Protein AF-A0A3R6X2P7-F1 (afdb_monomer_lite)

Sequence (578 aa):
MEPLDIEVVDEAEYLRSLVATAASDAAVLRDQIHRRTQLLDKLRMAYMRDVVVVKDQLWKHGIRTDAELAALPSADFKPLLPLFSPAESFLRVRPCTDEAWTKAEIAAQVATQQLATVKAAKDKSDGALAAMTDDAATLRRMLVKEQKVTAFLQDEQKRLKGKLDAMAAARSTHHASMEATVVAQLETAATTADRTAATADHTAATAKAELKQCQDAHVAAMAMAADAMDSQKREWQRKVDRCNERQAKAADMIQTLQRDIERFEAAAAAMETRVELKHLQDLNAMSGNWQREVEAHALTKQRSMDAMADLERRLKDALAAIEPTRAQLADTRQQLLQRTRELDAATAQYTTLDELFRTKTRVWQTTYDEMDGHWRGTLVRGGLDGEFAYRDLERSVHELHDQRREVRELTRALEDKLRSATDALKQRTFDHAMANRNVVRAECAISRLELQVQTLTSALERQWEVSGGMLMAAEEAATRHVEAGHVWQATYLDARDEWTAAAREMEAKAGLLMDDVECARRQRQAAEAKTTKCLARLKEIQSCLEDKTFECMTWQQDMAALSADVSVIHIDEKEERT

Structure (mmCIF, N/CA/C/O backbone):
data_AF-A0A3R6X2P7-F1
#
_entry.id   AF-A0A3R6X2P7-F1
#
loop_
_atom_site.group_PDB
_atom_site.id
_atom_site.type_symbol
_atom_site.label_atom_id
_atom_site.label_alt_id
_atom_site.label_comp_id
_atom_site.label_asym_id
_atom_site.label_entity_id
_atom_site.label_seq_id
_atom_site.pdbx_PDB_ins_code
_atom_site.Cartn_x
_atom_site.Cartn_y
_atom_site.Cartn_z
_atom_site.occupancy
_atom_site.B_iso_or_equiv
_atom_site.auth_seq_id
_atom_site.auth_comp_id
_atom_site.auth_asym_id
_atom_site.auth_atom_id
_atom_site.pdbx_PDB_model_num
ATOM 1 N N . MET A 1 1 ? -38.864 -80.735 119.121 1.00 38.25 1 MET A N 1
ATOM 2 C CA . MET A 1 1 ? -37.580 -80.074 118.820 1.00 38.25 1 MET A CA 1
ATOM 3 C C . MET A 1 1 ? -37.634 -78.679 119.407 1.00 38.25 1 MET A C 1
ATOM 5 O O . MET A 1 1 ? -38.728 -78.163 119.597 1.00 38.25 1 MET A O 1
ATOM 9 N N . GLU A 1 2 ? -36.461 -78.152 119.722 1.00 44.97 2 GLU A N 1
ATOM 10 C CA . GLU A 1 2 ? -36.159 -76.772 120.129 1.00 44.97 2 GLU A CA 1
ATOM 11 C C . GLU A 1 2 ? -36.494 -75.743 119.011 1.00 44.97 2 GLU A C 1
ATOM 13 O O . GLU A 1 2 ? -36.815 -76.193 117.904 1.00 44.97 2 GLU A O 1
ATOM 18 N N . PRO A 1 3 ? -36.486 -74.407 119.260 1.00 47.38 3 PRO A N 1
ATOM 19 C CA . PRO A 1 3 ? -35.560 -73.706 120.161 1.00 47.38 3 PRO A CA 1
ATOM 20 C C . PRO A 1 3 ? -36.151 -72.786 121.244 1.00 47.38 3 PRO A C 1
ATOM 22 O O . PRO A 1 3 ? -37.326 -72.421 121.240 1.00 47.38 3 PRO A O 1
ATOM 25 N N . LEU A 1 4 ? -35.257 -72.423 122.168 1.00 45.19 4 LEU A N 1
ATOM 26 C CA . LEU A 1 4 ? -35.336 -71.257 123.046 1.00 45.19 4 LEU A CA 1
ATOM 27 C C . LEU A 1 4 ? -34.990 -69.982 122.253 1.00 45.19 4 LEU A C 1
ATOM 29 O O . LEU A 1 4 ? -34.308 -70.065 121.239 1.00 45.19 4 LEU A O 1
ATOM 33 N N . ASP A 1 5 ? -35.393 -68.827 122.778 1.00 37.62 5 ASP A N 1
ATOM 34 C CA . ASP A 1 5 ? -34.503 -67.704 123.133 1.00 37.62 5 ASP A CA 1
ATOM 35 C C . ASP A 1 5 ? -35.325 -66.821 124.099 1.00 37.62 5 ASP A C 1
ATOM 37 O O . ASP A 1 5 ? -36.453 -66.445 123.786 1.00 37.62 5 ASP A O 1
ATOM 41 N N . ILE A 1 6 ? -35.011 -66.764 125.399 1.00 42.16 6 ILE A N 1
ATOM 42 C CA . ILE A 1 6 ? -33.911 -66.029 126.059 1.00 42.16 6 ILE A CA 1
ATOM 43 C C . ILE A 1 6 ? -34.135 -64.505 126.020 1.00 42.16 6 ILE A C 1
ATOM 45 O O . ILE A 1 6 ? -34.492 -63.914 125.007 1.00 42.16 6 ILE A O 1
ATOM 49 N N . GLU A 1 7 ? -33.995 -63.887 127.192 1.00 53.31 7 GLU A N 1
ATOM 50 C CA . GLU A 1 7 ? -34.435 -62.526 127.496 1.00 53.31 7 GLU A CA 1
ATOM 51 C C . GLU A 1 7 ? -33.486 -61.443 126.956 1.00 53.31 7 GLU A C 1
ATOM 53 O O . GLU A 1 7 ? -32.273 -61.524 127.137 1.00 53.31 7 GLU A O 1
ATOM 58 N N . VAL A 1 8 ? -34.054 -60.355 126.421 1.00 44.25 8 VAL A N 1
ATOM 59 C CA . VAL A 1 8 ? -33.388 -59.041 126.329 1.00 44.25 8 VAL A CA 1
ATOM 60 C C . VAL A 1 8 ? -34.350 -57.974 126.857 1.00 44.25 8 VAL A C 1
ATOM 62 O O . VAL A 1 8 ? -35.045 -57.292 126.104 1.00 44.25 8 VAL A O 1
ATOM 65 N N . VAL A 1 9 ? -34.442 -57.876 128.186 1.00 52.97 9 VAL A N 1
ATOM 66 C CA . VAL A 1 9 ? -35.347 -56.935 128.872 1.00 52.97 9 VAL A CA 1
ATOM 67 C C . VAL A 1 9 ? -34.850 -55.482 128.767 1.00 52.97 9 VAL A C 1
ATOM 69 O O . VAL A 1 9 ? -35.666 -54.579 128.592 1.00 52.97 9 VAL A O 1
ATOM 72 N N . ASP A 1 10 ? -33.532 -55.249 128.774 1.00 59.47 10 ASP A N 1
ATOM 73 C CA . ASP A 1 10 ? -32.953 -53.896 128.882 1.00 59.47 10 ASP A CA 1
ATOM 74 C C . ASP A 1 10 ? -33.000 -53.035 127.599 1.00 59.47 10 ASP A C 1
ATOM 76 O O . ASP A 1 10 ? -33.142 -51.814 127.688 1.00 59.47 10 ASP A O 1
ATOM 80 N N . GLU A 1 11 ? -32.923 -53.605 126.388 1.00 51.00 11 GLU A N 1
ATOM 81 C CA . GLU A 1 11 ? -32.920 -52.780 125.160 1.00 51.00 11 GLU A CA 1
ATOM 82 C C . GLU A 1 11 ? -34.322 -52.305 124.752 1.00 51.00 11 GLU A C 1
ATOM 84 O O . GLU A 1 11 ? -34.511 -51.159 124.335 1.00 51.00 11 GLU A O 1
ATOM 89 N N . ALA A 1 12 ? -35.334 -53.170 124.865 1.00 55.59 12 ALA A N 1
ATOM 90 C CA . ALA A 1 12 ? -36.656 -52.898 124.304 1.00 55.59 12 ALA A CA 1
ATOM 91 C C . ALA A 1 12 ? -37.472 -51.873 125.114 1.00 55.59 12 ALA A C 1
ATOM 93 O O . ALA A 1 12 ? -38.404 -51.278 124.566 1.00 55.59 12 ALA A O 1
ATOM 94 N N . GLU A 1 13 ? -37.165 -51.658 126.397 1.00 57.81 13 GLU A N 1
ATOM 95 C CA . GLU A 1 13 ? -37.753 -50.573 127.199 1.00 57.81 13 GLU A CA 1
ATOM 96 C C . GLU A 1 13 ? -36.988 -49.254 127.046 1.00 57.81 13 GLU A C 1
ATOM 98 O O . GLU A 1 13 ? -37.624 -48.212 126.872 1.00 57.81 13 GLU A O 1
ATOM 103 N N . TYR A 1 14 ? -35.652 -49.292 126.960 1.00 55.22 14 TYR A N 1
ATOM 104 C CA . TYR A 1 14 ? -34.844 -48.125 126.593 1.00 55.22 14 TYR A CA 1
ATOM 105 C C . TYR A 1 14 ? -35.278 -47.548 125.235 1.00 55.22 14 TYR A C 1
ATOM 107 O O . TYR A 1 14 ? -35.593 -46.361 125.127 1.00 55.22 14 TYR A O 1
ATOM 115 N N . LEU A 1 15 ? -35.411 -48.401 124.212 1.00 55.03 15 LEU A N 1
ATOM 116 C CA . LEU A 1 15 ? -35.865 -47.991 122.882 1.00 55.03 15 LEU A CA 1
ATOM 117 C C . LEU A 1 15 ? -37.323 -47.512 122.865 1.00 55.03 15 LEU A C 1
ATOM 119 O O . LEU A 1 15 ? -37.628 -46.563 122.146 1.00 55.03 15 LEU A O 1
ATOM 123 N N . ARG A 1 16 ? -38.233 -48.088 123.666 1.00 58.31 16 ARG A N 1
ATOM 124 C CA . ARG A 1 16 ? -39.621 -47.588 123.752 1.00 58.31 16 ARG A CA 1
ATOM 125 C C . ARG A 1 16 ? -39.725 -46.251 124.489 1.00 58.31 16 ARG A C 1
ATOM 127 O O . ARG A 1 16 ? -40.504 -45.405 124.057 1.00 58.31 16 ARG A O 1
ATOM 134 N N . SER A 1 17 ? -38.900 -46.014 125.508 1.00 58.38 17 SER A N 1
ATOM 135 C CA . SER A 1 17 ? -38.754 -44.703 126.160 1.00 58.38 17 SER A CA 1
ATOM 136 C C . SER A 1 17 ? -38.241 -43.636 125.178 1.00 58.38 17 SER A C 1
ATOM 138 O O . SER A 1 17 ? -38.832 -42.557 125.041 1.00 58.38 17 SER A O 1
ATOM 140 N N . LEU A 1 18 ? -37.201 -43.973 124.406 1.00 54.88 18 LEU A N 1
ATOM 141 C CA . LEU A 1 18 ? -36.605 -43.079 123.410 1.00 54.88 18 LEU A CA 1
ATOM 142 C C . LEU A 1 18 ? -37.546 -42.809 122.221 1.00 54.88 18 LEU A C 1
ATOM 144 O O . LEU A 1 18 ? -37.621 -41.686 121.734 1.00 54.88 18 LEU A O 1
ATOM 148 N N . VAL A 1 19 ? -38.306 -43.810 121.766 1.00 59.38 19 VAL A N 1
ATOM 149 C CA . VAL A 1 19 ? -39.271 -43.659 120.662 1.00 59.38 19 VAL A CA 1
ATOM 150 C C . VAL A 1 19 ? -40.534 -42.914 121.100 1.00 59.38 19 VAL A C 1
ATOM 152 O O . VAL A 1 19 ? -41.051 -42.121 120.319 1.00 59.38 19 VAL A O 1
ATOM 155 N N . ALA A 1 20 ? -41.021 -43.094 122.332 1.00 57.91 20 ALA A N 1
ATOM 156 C CA . ALA A 1 20 ? -42.173 -42.342 122.836 1.00 57.91 20 ALA A CA 1
ATOM 157 C C . ALA A 1 20 ? -41.870 -40.837 122.960 1.00 57.91 20 ALA A C 1
ATOM 159 O O . ALA A 1 20 ? -42.676 -40.004 122.538 1.00 57.91 20 ALA A O 1
ATOM 160 N N . THR A 1 21 ? -40.684 -40.488 123.468 1.00 60.38 21 THR A N 1
ATOM 161 C CA . THR A 1 21 ? -40.214 -39.094 123.528 1.00 60.38 21 THR A CA 1
ATOM 162 C C . THR A 1 21 ? -39.926 -38.540 122.131 1.00 60.38 21 THR A C 1
ATOM 164 O O . THR A 1 21 ? -40.503 -37.520 121.759 1.00 60.38 21 THR A O 1
ATOM 167 N N . ALA A 1 22 ? -39.173 -39.253 121.286 1.00 57.19 22 ALA A N 1
ATOM 168 C CA . ALA A 1 22 ? -38.899 -38.816 119.914 1.00 57.19 22 ALA A CA 1
ATOM 169 C C . ALA A 1 22 ? -40.164 -38.670 119.044 1.00 57.19 22 ALA A C 1
ATOM 171 O O . ALA A 1 22 ? -40.215 -37.783 118.195 1.00 57.19 22 ALA A O 1
ATOM 172 N N . ALA A 1 23 ? -41.205 -39.488 119.243 1.00 61.47 23 ALA A N 1
ATOM 173 C CA . ALA A 1 23 ? -42.477 -39.351 118.528 1.00 61.47 23 ALA A CA 1
ATOM 174 C C . ALA A 1 23 ? -43.262 -38.102 118.966 1.00 61.47 23 ALA A C 1
ATOM 176 O O . ALA A 1 23 ? -43.813 -37.403 118.109 1.00 61.47 23 ALA A O 1
ATOM 177 N N . SER A 1 24 ? -43.271 -37.801 120.271 1.00 64.81 24 SER A N 1
ATOM 178 C CA . SER A 1 24 ? -43.822 -36.560 120.833 1.00 64.81 24 SER A CA 1
ATOM 179 C C . SER A 1 24 ? -43.086 -35.338 120.282 1.00 64.81 24 SER A C 1
ATOM 181 O O . SER A 1 24 ? -43.698 -34.453 119.679 1.00 64.81 24 SER A O 1
ATOM 183 N N . ASP A 1 25 ? -41.759 -35.322 120.393 1.00 65.19 25 ASP A N 1
ATOM 184 C CA . ASP A 1 25 ? -40.940 -34.186 119.978 1.00 65.19 25 ASP A CA 1
ATOM 185 C C . ASP A 1 25 ? -40.974 -33.998 118.459 1.00 65.19 25 ASP A C 1
ATOM 187 O O . ASP A 1 25 ? -41.105 -32.874 117.981 1.00 65.19 25 ASP A O 1
ATOM 191 N N . ALA A 1 26 ? -40.988 -35.078 117.670 1.00 62.44 26 ALA A N 1
ATOM 192 C CA . ALA A 1 26 ? -41.194 -34.993 116.226 1.00 62.44 26 ALA A CA 1
ATOM 193 C C . ALA A 1 26 ? -42.606 -34.516 115.847 1.00 62.44 26 ALA A C 1
ATOM 195 O O . ALA A 1 26 ? -42.780 -33.973 114.756 1.00 62.44 26 ALA A O 1
ATOM 196 N N . ALA A 1 27 ? -43.634 -34.714 116.680 1.00 66.00 27 ALA A N 1
ATOM 197 C CA . ALA A 1 27 ? -44.957 -34.127 116.455 1.00 66.00 27 ALA A CA 1
ATOM 198 C C . ALA A 1 27 ? -44.948 -32.619 116.760 1.00 66.00 27 ALA A C 1
ATOM 200 O O . ALA A 1 27 ? -45.326 -31.825 115.899 1.00 66.00 27 ALA A O 1
ATOM 201 N N . VAL A 1 28 ? -44.424 -32.214 117.923 1.00 68.75 28 VAL A N 1
ATOM 202 C CA . VAL A 1 28 ? -44.302 -30.799 118.318 1.00 68.75 28 VAL A CA 1
ATOM 203 C C . VAL A 1 28 ? -43.415 -30.021 117.342 1.00 68.75 28 VAL A C 1
ATOM 205 O O . VAL A 1 28 ? -43.790 -28.931 116.916 1.00 68.75 28 VAL A O 1
ATOM 208 N N . LEU A 1 29 ? -42.281 -30.584 116.915 1.00 65.56 29 LEU A N 1
ATOM 209 C CA . LEU A 1 29 ? -41.399 -29.975 115.918 1.00 65.56 29 LEU A CA 1
ATOM 210 C C . LEU A 1 29 ? -42.055 -29.891 114.538 1.00 65.56 29 LEU A C 1
ATOM 212 O O . LEU A 1 29 ? -41.888 -28.872 113.876 1.00 65.56 29 LEU A O 1
ATOM 216 N N . ARG A 1 30 ? -42.837 -30.890 114.099 1.00 70.94 30 ARG A N 1
ATOM 217 C CA . ARG A 1 30 ? -43.596 -30.787 112.836 1.00 70.94 30 ARG A CA 1
ATOM 218 C C . ARG A 1 30 ? -44.646 -29.684 112.897 1.00 70.94 30 ARG A C 1
ATOM 220 O O . ARG A 1 30 ? -44.741 -28.912 111.949 1.00 70.94 30 ARG A O 1
ATOM 227 N N . ASP A 1 31 ? -45.375 -29.559 114.002 1.00 67.62 31 ASP A N 1
ATOM 228 C CA . ASP A 1 31 ? -46.412 -28.533 114.142 1.00 67.62 31 ASP A CA 1
ATOM 229 C C . ASP A 1 31 ? -45.810 -27.122 114.294 1.00 67.62 31 ASP A C 1
ATOM 231 O O . ASP A 1 31 ? -46.277 -26.165 113.672 1.00 67.62 31 ASP A O 1
ATOM 235 N N . GLN A 1 32 ? -44.695 -26.991 115.024 1.00 68.81 32 GLN A N 1
ATOM 236 C CA . GLN A 1 32 ? -43.908 -25.755 115.073 1.00 68.81 32 GLN A CA 1
ATOM 237 C C . GLN A 1 32 ? -43.320 -25.394 113.706 1.00 68.81 32 GLN A C 1
ATOM 239 O O . GLN A 1 32 ? -43.431 -24.238 113.303 1.00 68.81 32 GLN A O 1
ATOM 244 N N . ILE A 1 33 ? -42.733 -26.346 112.971 1.00 70.50 33 ILE A N 1
ATOM 245 C CA . ILE A 1 33 ? -42.230 -26.117 111.609 1.00 70.50 33 ILE A CA 1
ATOM 246 C C . ILE A 1 33 ? -43.380 -25.701 110.695 1.00 70.50 33 ILE A C 1
ATOM 248 O O . ILE A 1 33 ? -43.241 -24.703 110.003 1.00 70.50 33 ILE A O 1
ATOM 252 N N . HIS A 1 34 ? -44.536 -26.367 110.733 1.00 72.00 34 HIS A N 1
ATOM 253 C CA . HIS A 1 34 ? -45.663 -26.018 109.870 1.00 72.00 34 HIS A CA 1
ATOM 254 C C . HIS A 1 34 ? -46.189 -24.599 110.152 1.00 72.00 34 HIS A C 1
ATOM 256 O O . HIS A 1 34 ? -46.358 -23.810 109.223 1.00 72.00 34 HIS A O 1
ATOM 262 N N . ARG A 1 35 ? -46.342 -24.212 111.428 1.00 70.44 35 ARG A N 1
ATOM 263 C CA . ARG A 1 35 ? -46.700 -22.833 111.818 1.00 70.44 35 ARG A CA 1
ATOM 264 C C . ARG A 1 35 ? -45.613 -21.820 111.434 1.00 70.44 35 ARG A C 1
ATOM 266 O O . ARG A 1 35 ? -45.935 -20.718 110.993 1.00 70.44 35 ARG A O 1
ATOM 273 N N . ARG A 1 36 ? -44.331 -22.181 111.556 1.00 69.69 36 ARG A N 1
ATOM 274 C CA . ARG A 1 36 ? -43.181 -21.328 111.205 1.00 69.69 36 ARG A CA 1
ATOM 275 C C . ARG A 1 36 ? -43.036 -21.156 109.692 1.00 69.69 36 ARG A C 1
ATOM 277 O O . ARG A 1 36 ? -42.741 -20.051 109.261 1.00 69.69 36 ARG A O 1
ATOM 284 N N . THR A 1 37 ? -43.328 -22.183 108.895 1.00 73.12 37 THR A N 1
ATOM 285 C CA . THR A 1 37 ? -43.428 -22.114 107.430 1.00 73.12 37 THR A CA 1
ATOM 286 C C . THR A 1 37 ? -44.619 -21.258 107.010 1.00 73.12 37 THR A C 1
ATOM 288 O O . THR A 1 37 ? -44.423 -20.316 106.258 1.00 73.12 37 THR A O 1
ATOM 291 N N . GLN A 1 38 ? -45.816 -21.457 107.578 1.00 69.25 38 GLN A N 1
ATOM 292 C CA . GLN A 1 38 ? -46.965 -20.582 107.292 1.00 69.25 38 GLN A CA 1
ATOM 293 C C . GLN A 1 38 ? -46.707 -19.108 107.662 1.00 69.25 38 GLN A C 1
ATOM 295 O O . GLN A 1 38 ? -47.187 -18.210 106.969 1.00 69.25 38 GLN A O 1
ATOM 300 N N . LEU A 1 39 ? -45.954 -18.836 108.735 1.00 69.25 39 LEU A N 1
ATOM 301 C CA . LEU A 1 39 ? -45.512 -17.481 109.084 1.00 69.25 39 LEU A CA 1
ATOM 302 C C . LEU A 1 39 ? -44.437 -16.953 108.126 1.00 69.25 39 LEU A C 1
ATOM 304 O O . LEU A 1 39 ? -44.513 -15.793 107.733 1.00 69.25 39 LEU A O 1
ATOM 308 N N . LEU A 1 40 ? -43.473 -17.782 107.717 1.00 66.88 40 LEU A N 1
ATOM 309 C CA . LEU A 1 40 ? -42.444 -17.413 106.742 1.00 66.88 40 LEU A CA 1
ATOM 310 C C . LEU A 1 40 ? -43.030 -17.152 105.352 1.00 66.88 40 LEU A C 1
ATOM 312 O O . LEU A 1 40 ? -42.621 -16.187 104.723 1.00 66.88 40 LEU A O 1
ATOM 316 N N . ASP A 1 41 ? -44.013 -17.923 104.891 1.00 68.56 41 ASP A N 1
ATOM 317 C CA . ASP A 1 41 ? -44.674 -17.700 103.601 1.00 68.56 41 ASP A CA 1
ATOM 318 C C . ASP A 1 41 ? -45.581 -16.463 103.633 1.00 68.56 41 ASP A C 1
ATOM 320 O O . ASP A 1 41 ? -45.598 -15.691 102.674 1.00 68.56 41 ASP A O 1
ATOM 324 N N . LYS A 1 42 ? -46.257 -16.188 104.760 1.00 66.50 42 LYS A N 1
ATOM 325 C CA . LYS A 1 42 ? -46.966 -14.912 104.969 1.00 66.50 42 LYS A CA 1
ATOM 326 C C . LYS A 1 42 ? -45.998 -13.725 104.993 1.00 66.50 42 LYS A C 1
ATOM 328 O O . LYS A 1 42 ? -46.249 -12.742 104.303 1.00 66.50 42 LYS A O 1
ATOM 333 N N . LEU A 1 43 ? -44.868 -13.834 105.697 1.00 63.81 43 LEU A N 1
ATOM 334 C CA . LEU A 1 43 ? -43.799 -12.826 105.688 1.00 63.81 43 LEU A CA 1
ATOM 335 C C . LEU A 1 43 ? -43.157 -12.664 104.305 1.00 63.81 43 LEU A C 1
ATOM 337 O O . LEU A 1 43 ? -42.811 -11.551 103.933 1.00 63.81 43 LEU A O 1
ATOM 341 N N . ARG A 1 44 ? -43.016 -13.737 103.522 1.00 65.69 44 ARG A N 1
ATOM 342 C CA . ARG A 1 44 ? -42.411 -13.721 102.183 1.00 65.69 44 ARG A CA 1
ATOM 343 C C . ARG A 1 44 ? -43.353 -13.135 101.134 1.00 65.69 44 ARG A C 1
ATOM 345 O O . ARG A 1 44 ? -42.892 -12.384 100.280 1.00 65.69 44 ARG A O 1
ATOM 352 N N . MET A 1 45 ? -44.656 -13.411 101.221 1.00 60.53 45 MET A N 1
ATOM 353 C CA . MET A 1 45 ? -45.670 -12.741 100.397 1.00 60.53 45 MET A CA 1
ATOM 354 C C . MET A 1 45 ? -45.826 -11.261 100.767 1.00 60.53 45 MET A C 1
ATOM 356 O O . MET A 1 45 ? -45.918 -10.435 99.861 1.00 60.53 45 MET A O 1
ATOM 360 N N . ALA A 1 46 ? -45.791 -10.918 102.062 1.00 58.81 46 ALA A N 1
ATOM 361 C CA . ALA A 1 46 ? -45.746 -9.527 102.513 1.00 58.81 46 ALA A CA 1
ATOM 362 C C . ALA A 1 46 ? -44.486 -8.831 101.976 1.00 58.81 46 ALA A C 1
ATOM 364 O O . ALA A 1 46 ? -44.594 -7.889 101.209 1.00 58.81 46 ALA A O 1
ATOM 365 N N . TYR A 1 47 ? -43.291 -9.376 102.222 1.00 58.56 47 TYR A N 1
ATOM 366 C CA . TYR A 1 47 ? -42.023 -8.830 101.722 1.00 58.56 47 TYR A CA 1
ATOM 367 C C . TYR A 1 47 ? -41.983 -8.680 100.189 1.00 58.56 47 TYR A C 1
ATOM 369 O O . TYR A 1 47 ? -41.466 -7.687 99.680 1.00 58.56 47 TYR A O 1
ATOM 377 N N . MET A 1 48 ? -42.558 -9.611 99.419 1.00 57.44 48 MET A N 1
ATOM 378 C CA . MET A 1 48 ? -42.642 -9.447 97.962 1.00 57.44 48 MET A CA 1
ATOM 379 C C . MET A 1 48 ? -43.602 -8.332 97.524 1.00 57.44 48 MET A C 1
ATOM 381 O O . MET A 1 48 ? -43.278 -7.621 96.574 1.00 57.44 48 MET A O 1
ATOM 385 N N . ARG A 1 49 ? -44.735 -8.114 98.202 1.00 56.22 49 ARG A N 1
ATOM 386 C CA . ARG A 1 49 ? -45.567 -6.923 97.948 1.00 56.22 49 ARG A CA 1
ATOM 387 C C . ARG A 1 49 ? -44.857 -5.648 98.413 1.00 56.22 49 ARG A C 1
ATOM 389 O O . ARG A 1 49 ? -44.634 -4.735 97.624 1.00 56.22 49 ARG A O 1
ATOM 396 N N . ASP A 1 50 ? -44.422 -5.632 99.661 1.00 57.34 50 ASP A N 1
ATOM 397 C CA . ASP A 1 50 ? -44.096 -4.414 100.400 1.00 57.34 50 ASP A CA 1
ATOM 398 C C . ASP A 1 50 ? -42.640 -3.953 100.204 1.00 57.34 50 ASP A C 1
ATOM 400 O O . ASP A 1 50 ? -42.310 -2.814 100.524 1.00 57.34 50 ASP A O 1
ATOM 404 N N . VAL A 1 51 ? -41.760 -4.807 99.656 1.00 56.41 51 VAL A N 1
ATOM 405 C CA . VAL A 1 51 ? -40.344 -4.478 99.384 1.00 56.41 51 VAL A CA 1
ATOM 406 C C . VAL A 1 51 ? -39.952 -4.662 97.916 1.00 56.41 51 VAL A C 1
ATOM 408 O O . VAL A 1 51 ? -39.085 -3.929 97.446 1.00 56.41 51 VAL A O 1
ATOM 411 N N . VAL A 1 52 ? -40.582 -5.568 97.152 1.00 57.03 52 VAL A N 1
ATOM 412 C CA . VAL A 1 52 ? -40.315 -5.681 95.700 1.00 57.03 52 VAL A CA 1
ATOM 413 C C . VAL A 1 52 ? -41.267 -4.796 94.897 1.00 57.03 52 VAL A C 1
ATOM 415 O O . VAL A 1 52 ? -40.795 -3.898 94.203 1.00 57.03 52 VAL A O 1
ATOM 418 N N . VAL A 1 53 ? -42.591 -4.972 95.021 1.00 56.22 53 VAL A N 1
ATOM 419 C CA . VAL A 1 53 ? -43.550 -4.158 94.243 1.00 56.22 53 VAL A CA 1
ATOM 420 C C . VAL A 1 53 ? -43.481 -2.682 94.642 1.00 56.22 53 VAL A C 1
ATOM 422 O O . VAL A 1 53 ? -43.427 -1.832 93.756 1.00 56.22 53 VAL A O 1
ATOM 425 N N . VAL A 1 54 ? -43.381 -2.362 95.938 1.00 55.41 54 VAL A N 1
ATOM 426 C CA . VAL A 1 54 ? -43.202 -0.971 96.399 1.00 55.41 54 VAL A CA 1
ATOM 427 C C . VAL A 1 54 ? -41.898 -0.357 95.877 1.00 55.41 54 VAL A C 1
ATOM 429 O O . VAL A 1 54 ? -41.924 0.767 95.385 1.00 55.41 54 VAL A O 1
ATOM 432 N N . LYS A 1 55 ? -40.764 -1.073 95.898 1.00 55.16 55 LYS A N 1
ATOM 433 C CA . LYS A 1 55 ? -39.493 -0.547 95.366 1.00 55.16 55 LYS A CA 1
ATOM 434 C C . LYS A 1 55 ? -39.562 -0.302 93.858 1.00 55.16 55 LYS A C 1
ATOM 436 O O . LYS A 1 55 ? -39.161 0.768 93.404 1.00 55.16 55 LYS A O 1
ATOM 441 N N . ASP A 1 56 ? -40.111 -1.245 93.096 1.00 55.69 56 ASP A N 1
ATOM 442 C CA . ASP A 1 56 ? -40.281 -1.102 91.647 1.00 55.69 56 ASP A CA 1
ATOM 443 C C . ASP A 1 56 ? -41.273 0.014 91.286 1.00 55.69 56 ASP A C 1
ATOM 445 O O . ASP A 1 56 ? -41.082 0.697 90.280 1.00 55.69 56 ASP A O 1
ATOM 449 N N . GLN A 1 57 ? -42.318 0.234 92.090 1.00 54.00 57 GLN A N 1
ATOM 450 C CA . GLN A 1 57 ? -43.256 1.345 91.907 1.00 54.00 57 GLN A CA 1
ATOM 451 C C . GLN A 1 57 ? -42.621 2.693 92.277 1.00 54.00 57 GLN A C 1
ATOM 453 O O . GLN A 1 57 ? -42.705 3.623 91.480 1.00 54.00 57 GLN A O 1
ATOM 458 N N . LEU A 1 58 ? -41.912 2.806 93.406 1.00 56.09 58 LEU A N 1
ATOM 459 C CA . LEU A 1 58 ? -41.190 4.029 93.791 1.00 56.09 58 LEU A CA 1
ATOM 460 C C . LEU A 1 58 ? -40.120 4.412 92.751 1.00 56.09 58 LEU A C 1
ATOM 462 O O . LEU A 1 58 ? -40.021 5.579 92.370 1.00 56.09 58 LEU A O 1
ATOM 466 N N . TRP A 1 59 ? -39.377 3.433 92.219 1.00 56.69 59 TRP A N 1
ATOM 467 C CA . TRP A 1 59 ? -38.412 3.653 91.133 1.00 56.69 59 TRP A CA 1
ATOM 468 C C . TRP A 1 59 ? -39.079 4.055 89.806 1.00 56.69 59 TRP A C 1
ATOM 470 O O . TRP A 1 59 ? -38.518 4.876 89.077 1.00 56.69 59 TRP A O 1
ATOM 480 N N . LYS A 1 60 ? -40.282 3.545 89.498 1.00 56.78 60 LYS A N 1
ATOM 481 C CA . LYS A 1 60 ? -41.075 3.962 88.321 1.00 56.78 60 LYS A CA 1
ATOM 482 C C . LYS A 1 60 ? -41.719 5.344 88.483 1.00 56.78 60 LYS A C 1
ATOM 484 O O . LYS A 1 60 ? -41.846 6.054 87.491 1.00 56.78 60 LYS A O 1
ATOM 489 N N . HIS A 1 61 ? -42.064 5.752 89.705 1.00 55.91 61 HIS A N 1
ATOM 490 C CA . HIS A 1 61 ? -42.615 7.079 90.012 1.00 55.91 61 HIS A CA 1
ATOM 491 C C . HIS A 1 61 ? -41.551 8.157 90.300 1.00 55.91 61 HIS A C 1
ATOM 493 O O . HIS A 1 61 ? -41.899 9.310 90.535 1.00 55.91 61 HIS A O 1
ATOM 499 N N . GLY A 1 62 ? -40.260 7.824 90.194 1.00 55.34 62 GLY A N 1
ATOM 500 C CA . GLY A 1 62 ? -39.182 8.809 90.046 1.00 55.34 62 GLY A CA 1
ATOM 501 C C . GLY A 1 62 ? -38.549 9.336 91.336 1.00 55.34 62 GLY A C 1
ATOM 502 O O . GLY A 1 62 ? -37.669 10.192 91.243 1.00 55.34 62 GLY A O 1
ATOM 503 N N . ILE A 1 63 ? -38.925 8.807 92.504 1.00 57.16 63 ILE A N 1
ATOM 504 C CA . ILE A 1 63 ? -38.292 9.138 93.792 1.00 57.16 63 ILE A CA 1
ATOM 505 C C . ILE A 1 63 ? -36.848 8.616 93.784 1.00 57.16 63 ILE A C 1
ATOM 507 O O . ILE A 1 63 ? -36.603 7.445 93.479 1.00 57.16 63 ILE A O 1
ATOM 511 N N . ARG A 1 64 ? -35.881 9.506 94.043 1.00 57.22 64 ARG A N 1
ATOM 512 C CA . ARG A 1 64 ? -34.454 9.273 93.730 1.00 57.22 64 ARG A CA 1
ATOM 513 C C . ARG A 1 64 ? -33.467 9.768 94.792 1.00 57.22 64 ARG A C 1
ATOM 515 O O . ARG A 1 64 ? -32.264 9.715 94.541 1.00 57.22 64 ARG A O 1
ATOM 522 N N . THR A 1 65 ? -33.932 10.214 95.960 1.00 56.12 65 THR A N 1
ATOM 523 C CA . THR A 1 65 ? -33.050 10.625 97.064 1.00 56.12 65 THR A CA 1
ATOM 524 C C . THR A 1 65 ? -33.444 9.986 98.396 1.00 56.12 65 THR A C 1
ATOM 526 O O . THR A 1 65 ? -34.625 9.839 98.703 1.00 56.12 65 THR A O 1
ATOM 529 N N . ASP A 1 66 ? -32.455 9.632 99.224 1.00 52.97 66 ASP A N 1
ATOM 530 C CA . ASP A 1 66 ? -32.690 8.955 100.514 1.00 52.97 66 ASP A CA 1
ATOM 531 C C . ASP A 1 66 ? -33.492 9.811 101.515 1.00 52.97 66 ASP A C 1
ATOM 533 O O . ASP A 1 66 ? -34.138 9.280 102.418 1.00 52.97 66 ASP A O 1
ATOM 537 N N . ALA A 1 67 ? -33.506 11.137 101.331 1.00 50.25 67 ALA A N 1
ATOM 538 C CA . ALA A 1 67 ? -34.296 12.067 102.138 1.00 50.25 67 ALA A CA 1
ATOM 539 C C . ALA A 1 67 ? -35.815 11.847 101.992 1.00 50.25 67 ALA A C 1
ATOM 541 O O . ALA A 1 67 ? -36.560 12.050 102.948 1.00 50.25 67 ALA A O 1
ATOM 542 N N . GLU A 1 68 ? -36.274 11.397 100.822 1.00 51.78 68 GLU A N 1
ATOM 543 C CA . GLU A 1 68 ? -37.690 11.121 100.547 1.00 51.78 68 GLU A CA 1
ATOM 544 C C . GLU A 1 68 ? -38.122 9.757 101.117 1.00 51.78 68 GLU A C 1
ATOM 546 O O . GLU A 1 68 ? -39.291 9.554 101.442 1.00 51.78 68 GLU A O 1
ATOM 551 N N . LEU A 1 69 ? -37.170 8.836 101.318 1.00 52.09 69 LEU A N 1
ATOM 552 C CA . LEU A 1 69 ? -37.409 7.526 101.933 1.00 52.09 69 LEU A CA 1
ATOM 553 C C . LEU A 1 69 ? -37.673 7.628 103.448 1.00 52.09 69 LEU A C 1
ATOM 555 O O . LEU A 1 69 ? -38.397 6.809 104.013 1.00 52.09 69 LEU A O 1
ATOM 559 N N . ALA A 1 70 ? -37.116 8.653 104.101 1.00 48.59 70 ALA A N 1
ATOM 560 C CA . ALA A 1 70 ? -37.244 8.899 105.539 1.00 48.59 70 ALA A CA 1
ATOM 561 C C . ALA A 1 70 ? -38.627 9.432 105.977 1.00 48.59 70 ALA A C 1
ATOM 563 O O . ALA A 1 70 ? -38.869 9.588 107.173 1.00 48.59 70 ALA A O 1
ATOM 564 N N . ALA A 1 71 ? -39.535 9.707 105.032 1.00 50.00 71 ALA A N 1
ATOM 565 C CA . ALA A 1 71 ? -40.894 10.187 105.300 1.00 50.00 71 ALA A CA 1
ATOM 566 C C . ALA A 1 71 ? -41.937 9.060 105.489 1.00 50.00 71 ALA A C 1
ATOM 568 O O . ALA A 1 71 ? -43.106 9.342 105.757 1.00 50.00 71 ALA A O 1
ATOM 569 N N . LEU A 1 72 ? -41.543 7.789 105.345 1.00 52.06 72 LEU A N 1
ATOM 570 C CA . LEU A 1 72 ? -42.427 6.639 105.555 1.00 52.06 72 LEU A CA 1
ATOM 571 C C . LEU A 1 72 ? -42.586 6.320 107.059 1.00 52.06 72 LEU A C 1
ATOM 573 O O . LEU A 1 72 ? -41.585 6.314 107.779 1.00 52.06 72 LEU A O 1
ATOM 577 N N . PRO A 1 73 ? -43.803 6.013 107.559 1.00 45.78 73 PRO A N 1
ATOM 578 C CA . PRO A 1 73 ? -44.007 5.693 108.972 1.00 45.78 73 PRO A CA 1
ATOM 579 C C . PRO A 1 73 ? -43.236 4.441 109.405 1.00 45.78 73 PRO A C 1
ATOM 581 O O . PRO A 1 73 ? -43.397 3.364 108.828 1.00 45.78 73 PRO A O 1
ATOM 584 N N . SER A 1 74 ? -42.439 4.556 110.466 1.00 42.38 74 SER A N 1
ATOM 585 C CA . SER A 1 74 ? -41.787 3.410 111.098 1.00 42.38 74 SER A CA 1
ATOM 586 C C . SER A 1 74 ? -42.824 2.522 111.796 1.00 42.38 74 SER A C 1
ATOM 588 O O . SER A 1 74 ? -43.491 2.936 112.742 1.00 42.38 74 SER A O 1
ATOM 590 N N . ALA A 1 75 ? -42.964 1.279 111.331 1.00 41.78 75 ALA A N 1
ATOM 591 C CA . ALA A 1 75 ? -43.887 0.316 111.923 1.00 41.78 75 ALA A CA 1
ATOM 592 C C . ALA A 1 75 ? -43.416 -0.110 113.330 1.00 41.78 75 ALA A C 1
ATOM 594 O O . ALA A 1 75 ? -42.412 -0.810 113.473 1.00 41.78 75 ALA A O 1
ATOM 595 N N . ASP A 1 76 ? -44.144 0.301 114.374 1.00 41.47 76 ASP A N 1
ATOM 596 C CA . ASP A 1 76 ? -43.883 -0.132 115.751 1.00 41.47 76 ASP A CA 1
ATOM 597 C C . ASP A 1 76 ? -44.410 -1.562 115.970 1.00 41.47 76 ASP A C 1
ATOM 599 O O . ASP A 1 76 ? -45.613 -1.801 116.078 1.00 41.47 76 ASP A O 1
ATOM 603 N N . PHE A 1 77 ? -43.493 -2.528 116.046 1.00 42.97 77 PHE A N 1
ATOM 604 C CA . PHE A 1 77 ? -43.807 -3.953 116.207 1.00 42.97 77 PHE A CA 1
ATOM 605 C C . PHE A 1 77 ? -44.200 -4.369 117.641 1.00 42.97 77 PHE A C 1
ATOM 607 O O . PHE A 1 77 ? -44.402 -5.558 117.899 1.00 42.97 77 PHE A O 1
ATOM 614 N N . LYS A 1 78 ? -44.359 -3.429 118.583 1.00 41.97 78 LYS A N 1
ATOM 615 C CA . LYS A 1 78 ? -44.726 -3.729 119.982 1.00 41.97 78 LYS A CA 1
ATOM 616 C C . LYS A 1 78 ? -46.071 -4.437 120.257 1.00 41.97 78 LYS A C 1
ATOM 618 O O . LYS A 1 78 ? -46.123 -5.080 121.305 1.00 41.97 78 LYS A O 1
ATOM 623 N N . PRO A 1 79 ? -47.141 -4.384 119.432 1.00 45.25 79 PRO A N 1
ATOM 624 C CA . PRO A 1 79 ? -48.439 -4.951 119.822 1.00 45.25 79 PRO A CA 1
ATOM 625 C C . PRO A 1 79 ? -48.651 -6.435 119.455 1.00 45.25 79 PRO A C 1
ATOM 627 O O . PRO A 1 79 ? -49.734 -6.959 119.694 1.00 45.25 79 PRO A O 1
ATOM 630 N N . LEU A 1 80 ? -47.663 -7.148 118.894 1.00 44.22 80 LEU A N 1
ATOM 631 C CA . LEU A 1 80 ? -47.812 -8.565 118.491 1.00 44.22 80 LEU A CA 1
ATOM 632 C C . LEU A 1 80 ? -47.663 -9.582 119.650 1.00 44.22 80 LEU A C 1
ATOM 634 O O . LEU A 1 80 ? -47.213 -10.711 119.457 1.00 44.22 80 LEU A O 1
ATOM 638 N N . LEU A 1 81 ? -48.080 -9.183 120.853 1.00 36.44 81 LEU A N 1
ATOM 639 C CA . LEU A 1 81 ? -48.189 -9.987 122.073 1.00 36.44 81 LEU A CA 1
ATOM 640 C C . LEU A 1 81 ? -49.408 -9.479 122.876 1.00 36.44 81 LEU A C 1
ATOM 642 O O . LEU A 1 81 ? -49.484 -8.265 123.070 1.00 36.44 81 LEU A O 1
ATOM 646 N N . PRO A 1 82 ? -50.308 -10.330 123.422 1.00 42.25 82 PRO A N 1
ATOM 647 C CA . PRO A 1 82 ? -50.369 -11.797 123.368 1.00 42.25 82 PRO A CA 1
ATOM 648 C C . PRO A 1 82 ? -51.661 -12.355 122.720 1.00 42.25 82 PRO A C 1
ATOM 650 O O . PRO A 1 82 ? -52.656 -11.656 122.548 1.00 42.25 82 PRO A O 1
ATOM 653 N N . LEU A 1 83 ? -51.679 -13.666 122.458 1.00 35.16 83 LEU A N 1
ATOM 654 C CA . LEU A 1 83 ? -52.906 -14.448 122.246 1.00 35.16 83 LEU A CA 1
ATOM 655 C C . LEU A 1 83 ? -53.016 -15.581 123.282 1.00 35.16 83 LEU A C 1
ATOM 657 O O . LEU A 1 83 ? -51.997 -16.107 123.727 1.00 35.16 83 LEU A O 1
ATOM 661 N N . PHE A 1 84 ? -54.270 -15.989 123.521 1.00 33.69 84 PHE A N 1
ATOM 662 C CA . PHE A 1 84 ? -54.775 -17.216 124.170 1.00 33.69 84 PHE A CA 1
ATOM 663 C C . PHE A 1 84 ? -55.242 -17.170 125.641 1.00 33.69 84 PHE A C 1
ATOM 665 O O . PHE A 1 84 ? -54.549 -16.686 126.531 1.00 33.69 84 PHE A O 1
ATOM 672 N N . SER A 1 85 ? -56.391 -17.847 125.846 1.00 29.42 85 SER A N 1
ATOM 673 C CA . SER A 1 85 ? -57.151 -18.124 127.088 1.00 29.42 85 SER A CA 1
ATOM 674 C C . SER A 1 85 ? -58.211 -17.070 127.488 1.00 29.42 85 SER A C 1
ATOM 676 O O . SER A 1 85 ? -57.917 -15.885 127.325 1.00 29.42 85 SER A O 1
ATOM 678 N N . PRO A 1 86 ? -59.393 -17.431 128.066 1.00 46.34 86 PRO A N 1
ATOM 679 C CA . PRO A 1 86 ? -60.010 -18.768 128.282 1.00 46.34 86 PRO A CA 1
ATOM 680 C C . PRO A 1 86 ? -61.507 -18.926 127.848 1.00 46.34 86 PRO A C 1
ATOM 682 O O . PRO A 1 86 ? -62.189 -17.932 127.633 1.00 46.34 86 PRO A O 1
ATOM 685 N N . ALA A 1 87 ? -62.016 -20.180 127.894 1.00 31.02 87 ALA A N 1
ATOM 686 C CA . ALA A 1 87 ? -63.421 -20.615 128.171 1.00 31.02 87 ALA A CA 1
ATOM 687 C C . ALA A 1 87 ? -64.564 -20.229 127.175 1.00 31.02 87 ALA A C 1
ATOM 689 O O . ALA A 1 87 ? -64.466 -19.228 126.481 1.00 31.02 87 ALA A O 1
ATOM 690 N N . GLU A 1 88 ? -65.698 -20.946 127.013 1.00 31.47 88 GLU A N 1
ATOM 691 C CA . GLU A 1 88 ? -66.267 -22.231 127.527 1.00 31.47 88 GLU A CA 1
ATOM 692 C C . GLU A 1 88 ? -67.320 -22.769 126.481 1.00 31.47 88 GLU A C 1
ATOM 694 O O . GLU A 1 88 ? -67.382 -22.194 125.399 1.00 31.47 88 GLU A O 1
ATOM 699 N N . SER A 1 89 ? -68.189 -23.802 126.590 1.00 27.75 89 SER A N 1
ATOM 700 C CA . SER A 1 89 ? -68.704 -24.727 127.643 1.00 27.75 89 SER A CA 1
ATOM 701 C C . SER A 1 89 ? -69.149 -26.100 127.027 1.00 27.75 89 SER A C 1
ATOM 703 O O . SER A 1 89 ? -68.508 -26.576 126.094 1.00 27.75 89 SER A O 1
ATOM 705 N N . PHE A 1 90 ? -70.218 -26.760 127.525 1.00 35.59 90 PHE A N 1
ATOM 706 C CA . PHE A 1 90 ? -70.741 -28.099 127.133 1.00 35.59 90 PHE A CA 1
ATOM 707 C C . PHE A 1 90 ? -72.268 -28.257 127.390 1.00 35.59 90 PHE A C 1
ATOM 709 O O . PHE A 1 90 ? -72.846 -27.401 128.054 1.00 35.59 90 PHE A O 1
ATOM 716 N N . LEU A 1 91 ? -72.887 -29.373 126.919 1.00 27.42 91 LEU A N 1
ATOM 717 C CA . LEU A 1 91 ? -74.096 -30.152 127.379 1.00 27.42 91 LEU A CA 1
ATOM 718 C C . LEU A 1 91 ? -74.586 -31.058 126.191 1.00 27.42 91 LEU A C 1
ATOM 720 O O . LEU A 1 91 ? -74.146 -30.797 125.079 1.00 27.42 91 LEU A O 1
ATOM 724 N N . ARG A 1 92 ? -75.422 -32.128 126.221 1.00 31.61 92 ARG A N 1
ATOM 725 C CA . ARG A 1 92 ? -76.307 -32.920 127.145 1.00 31.61 92 ARG A CA 1
ATOM 726 C C . ARG A 1 92 ? -76.289 -34.416 126.651 1.00 31.61 92 ARG A C 1
ATOM 728 O O . ARG A 1 92 ? -75.956 -34.618 125.493 1.00 31.61 92 ARG A O 1
ATOM 735 N N . VAL A 1 93 ? -76.446 -35.518 127.423 1.00 29.03 93 VAL A N 1
ATOM 736 C CA . VAL A 1 93 ? -77.607 -36.068 128.204 1.00 29.03 93 VAL A CA 1
ATOM 737 C C . VAL A 1 93 ? -78.813 -36.401 127.286 1.00 29.03 93 VAL A C 1
ATOM 739 O O . VAL A 1 93 ? -79.250 -35.488 126.599 1.00 29.03 93 VAL A O 1
ATOM 742 N N . ARG A 1 94 ? -79.448 -37.596 127.187 1.00 29.73 94 ARG A N 1
ATOM 743 C CA . ARG A 1 94 ? -79.615 -38.889 127.953 1.00 29.73 94 ARG A CA 1
ATOM 744 C C . ARG A 1 94 ? -79.857 -40.057 126.912 1.00 29.73 94 ARG A C 1
ATOM 746 O O . ARG A 1 94 ? -79.638 -39.734 125.746 1.00 29.73 94 ARG A O 1
ATOM 753 N N . PRO A 1 95 ? -80.332 -41.321 127.173 1.00 41.06 95 PRO A N 1
ATOM 754 C CA . PRO A 1 95 ? -80.855 -42.015 128.378 1.00 41.06 95 PRO A CA 1
ATOM 755 C C . PRO A 1 95 ? -80.143 -43.374 128.703 1.00 41.06 95 PRO A C 1
ATOM 757 O O . PRO A 1 95 ? -78.951 -43.486 128.440 1.00 41.06 95 PRO A O 1
ATOM 760 N N . CYS A 1 96 ? -80.841 -44.369 129.298 1.00 28.80 96 CYS A N 1
ATOM 761 C CA . CYS A 1 96 ? -80.318 -45.673 129.784 1.00 28.80 96 CYS A CA 1
ATOM 762 C C . CYS A 1 96 ? -81.336 -46.838 129.661 1.00 28.80 96 CYS A C 1
ATOM 764 O O . CYS A 1 96 ? -82.529 -46.546 129.624 1.00 28.80 96 CYS A O 1
ATOM 766 N N . THR A 1 97 ? -80.848 -48.096 129.723 1.00 34.53 97 THR A N 1
ATOM 767 C CA . THR A 1 97 ? -81.479 -49.352 130.249 1.00 34.53 97 THR A CA 1
ATOM 768 C C . THR A 1 97 ? -80.480 -50.538 130.132 1.00 34.53 97 THR A C 1
ATOM 770 O O . THR A 1 97 ? -79.716 -50.524 129.169 1.00 34.53 97 THR A O 1
ATOM 773 N N . ASP A 1 98 ? -80.481 -51.634 130.916 1.00 32.22 98 ASP A N 1
ATOM 774 C CA . ASP A 1 98 ? -80.718 -51.832 132.369 1.00 32.22 98 ASP A CA 1
ATOM 775 C C . ASP A 1 98 ? -80.352 -53.285 132.839 1.00 32.22 98 ASP A C 1
ATOM 777 O O . ASP A 1 98 ? -79.904 -54.088 132.024 1.00 32.22 98 ASP A O 1
ATOM 781 N N . GLU A 1 99 ? -80.608 -53.608 134.122 1.00 32.56 99 GLU A N 1
ATOM 782 C CA . GLU A 1 99 ? -80.724 -54.945 134.782 1.00 32.56 99 GLU A CA 1
ATOM 783 C C . GLU A 1 99 ? -79.507 -55.841 135.191 1.00 32.56 99 GLU A C 1
ATOM 785 O O . GLU A 1 99 ? -78.485 -55.949 134.522 1.00 32.56 99 GLU A O 1
ATOM 790 N N . ALA A 1 100 ? -79.746 -56.579 136.304 1.00 28.44 100 ALA A N 1
ATOM 791 C CA . ALA A 1 100 ? -79.043 -57.744 136.904 1.00 28.44 100 ALA A CA 1
ATOM 792 C C . ALA A 1 100 ? -77.677 -57.545 137.632 1.00 28.44 100 ALA A C 1
ATOM 794 O O . ALA A 1 100 ? -76.782 -56.883 137.128 1.00 28.44 100 ALA A O 1
ATOM 795 N N . TRP A 1 101 ? -77.396 -58.142 138.814 1.00 26.06 101 TRP A N 1
ATOM 796 C CA . TRP A 1 101 ? -78.210 -58.932 139.779 1.00 26.06 101 TRP A CA 1
ATOM 797 C C . TRP A 1 101 ? -77.620 -58.861 141.221 1.00 26.06 101 TRP A C 1
ATOM 799 O O . TRP A 1 101 ? -76.585 -58.235 141.435 1.00 26.06 101 TRP A O 1
ATOM 809 N N . THR A 1 102 ? -78.261 -59.484 142.227 1.00 38.78 102 THR A N 1
ATOM 810 C CA . THR A 1 102 ? -78.024 -59.235 143.677 1.00 38.78 102 THR A CA 1
ATOM 811 C C . THR A 1 102 ? -77.498 -60.425 144.513 1.00 38.78 102 THR A C 1
ATOM 813 O O . THR A 1 102 ? -77.605 -61.582 144.112 1.00 38.78 102 THR A O 1
ATOM 816 N N . LYS A 1 103 ? -76.969 -60.116 145.718 1.00 33.62 103 LYS A N 1
ATOM 817 C CA . LYS A 1 103 ? -76.909 -60.921 146.975 1.00 33.62 103 LYS A CA 1
ATOM 818 C C . LYS A 1 103 ? -76.484 -59.965 148.121 1.00 33.62 103 LYS A C 1
ATOM 820 O O . LYS A 1 103 ? -75.440 -59.341 147.991 1.00 33.62 103 LYS A O 1
ATOM 825 N N . ALA A 1 104 ? -77.317 -59.594 149.101 1.00 30.22 104 ALA A N 1
ATOM 826 C CA . ALA A 1 104 ? -77.909 -60.367 150.214 1.00 30.22 104 ALA A CA 1
ATOM 827 C C . ALA A 1 104 ? -76.898 -60.747 151.324 1.00 30.22 104 ALA A C 1
ATOM 829 O O . ALA A 1 104 ? -75.781 -61.126 150.995 1.00 30.22 104 ALA A O 1
ATOM 830 N N . GLU A 1 105 ? -77.214 -60.827 152.625 1.00 37.62 105 GLU A N 1
ATOM 831 C CA . GLU A 1 105 ? -78.150 -60.159 153.565 1.00 37.62 105 GLU A CA 1
ATOM 832 C C . GLU A 1 105 ? -77.984 -60.855 154.953 1.00 37.62 105 GLU A C 1
ATOM 834 O O . GLU A 1 105 ? -77.511 -61.986 155.004 1.00 37.62 105 GLU A O 1
ATOM 839 N N . ILE A 1 106 ? -78.442 -60.225 156.047 1.00 45.88 106 ILE A N 1
ATOM 840 C CA . ILE A 1 106 ? -78.847 -60.836 157.346 1.00 45.88 106 ILE A CA 1
ATOM 841 C C . ILE A 1 106 ? -77.802 -61.606 158.203 1.00 45.88 106 ILE A C 1
ATOM 843 O O . ILE A 1 106 ? -77.516 -62.778 157.980 1.00 45.88 106 ILE A O 1
ATOM 847 N N . ALA A 1 107 ? -77.419 -60.988 159.334 1.00 34.25 107 ALA A N 1
ATOM 848 C CA . ALA A 1 107 ? -77.589 -61.498 160.718 1.00 34.25 107 ALA A CA 1
ATOM 849 C C . ALA A 1 107 ? -77.187 -60.366 161.707 1.00 34.25 107 ALA A C 1
ATOM 851 O O . ALA A 1 107 ? -76.075 -59.866 161.587 1.00 34.25 107 ALA A O 1
ATOM 852 N N . ALA A 1 108 ? -77.969 -59.778 162.628 1.00 39.16 108 ALA A N 1
ATOM 853 C CA . ALA A 1 108 ? -79.206 -60.077 163.379 1.00 39.16 108 ALA A CA 1
ATOM 854 C C . ALA A 1 108 ? -78.977 -60.552 164.838 1.00 39.16 108 ALA A C 1
ATOM 856 O O . ALA A 1 108 ? -78.256 -61.516 165.064 1.00 39.16 108 ALA A O 1
ATOM 857 N N . GLN A 1 109 ? -79.702 -59.923 165.790 1.00 38.59 109 GLN A N 1
ATOM 858 C CA . GLN A 1 109 ? -79.731 -60.189 167.257 1.00 38.59 109 GLN A CA 1
ATOM 859 C C . GLN A 1 109 ? -78.427 -59.777 168.000 1.00 38.59 109 GLN A C 1
ATOM 861 O O . GLN A 1 109 ? -77.391 -59.643 167.364 1.00 38.59 109 GLN A O 1
ATOM 866 N N . VAL A 1 110 ? -78.353 -59.456 169.307 1.00 39.97 110 VAL A N 1
ATOM 867 C CA . VAL A 1 110 ? -79.226 -59.506 170.518 1.00 39.97 110 VAL A CA 1
ATOM 868 C C . VAL A 1 110 ? -78.978 -58.162 171.272 1.00 39.97 110 VAL A C 1
ATOM 870 O O . VAL A 1 110 ? -77.827 -57.751 171.339 1.00 39.97 110 VAL A O 1
ATOM 873 N N . ALA A 1 111 ? -79.905 -57.300 171.724 1.00 41.66 111 ALA A N 1
ATOM 874 C CA . ALA A 1 111 ? -81.146 -57.382 172.524 1.00 41.66 111 ALA A CA 1
ATOM 875 C C . ALA A 1 111 ? -80.960 -57.372 174.073 1.00 41.66 111 ALA A C 1
ATOM 877 O O . ALA A 1 111 ? -80.072 -58.020 174.611 1.00 41.66 111 ALA A O 1
ATOM 878 N N . THR A 1 112 ? -81.873 -56.687 174.791 1.00 35.97 112 THR A N 1
ATOM 879 C CA . THR A 1 112 ? -81.969 -56.545 176.278 1.00 35.97 112 THR A CA 1
ATOM 880 C C . THR A 1 112 ? -80.833 -55.738 176.960 1.00 35.97 112 THR A C 1
ATOM 882 O O . THR A 1 112 ? -79.711 -55.736 176.482 1.00 35.97 112 THR A O 1
ATOM 885 N N . GLN A 1 113 ? -81.030 -54.970 178.046 1.00 37.28 113 GLN A N 1
ATOM 886 C CA . GLN A 1 113 ? -82.090 -54.949 179.075 1.00 37.28 113 GLN A CA 1
ATOM 887 C C . GLN A 1 113 ? -82.576 -53.524 179.447 1.00 37.28 113 GLN A C 1
ATOM 889 O O . GLN A 1 113 ? -81.909 -52.528 179.180 1.00 37.28 113 GLN A O 1
ATOM 894 N N . GLN A 1 114 ? -83.718 -53.444 180.144 1.00 45.25 114 GLN A N 1
ATOM 895 C CA . GLN A 1 114 ? -84.220 -52.259 180.860 1.00 45.25 114 GLN A CA 1
ATOM 896 C C . GLN A 1 114 ? -84.606 -52.628 182.318 1.00 45.25 114 GLN A C 1
ATOM 898 O O . GLN A 1 114 ? -84.705 -53.803 182.658 1.00 45.25 114 GLN A O 1
ATOM 903 N N . LEU A 1 115 ? -84.984 -51.612 183.110 1.00 40.31 115 LEU A N 1
ATOM 904 C CA . LEU A 1 115 ? -86.129 -51.666 184.046 1.00 40.31 115 LEU A CA 1
ATOM 905 C C . LEU A 1 115 ? -86.008 -52.438 185.389 1.00 40.31 115 LEU A C 1
ATOM 907 O O . LEU A 1 115 ? -86.844 -53.287 185.687 1.00 40.31 115 LEU A O 1
ATOM 911 N N . ALA A 1 116 ? -85.072 -52.062 186.274 1.00 37.69 116 ALA A N 1
ATOM 912 C CA . ALA A 1 116 ? -85.032 -52.577 187.661 1.00 37.69 116 ALA A CA 1
ATOM 913 C C . ALA A 1 116 ? -85.273 -51.521 188.769 1.00 37.69 116 ALA A C 1
ATOM 915 O O . ALA A 1 116 ? -86.072 -51.735 189.680 1.00 37.69 116 ALA A O 1
ATOM 916 N N . THR A 1 117 ? -84.608 -50.362 188.717 1.00 43.84 117 THR A N 1
ATOM 917 C CA . THR A 1 117 ? -84.419 -49.471 189.885 1.00 43.84 117 THR A CA 1
ATOM 918 C C . THR A 1 117 ? -85.414 -48.307 190.024 1.00 43.84 117 THR A C 1
ATOM 920 O O . THR A 1 117 ? -85.156 -47.348 190.742 1.00 43.84 117 THR A O 1
ATOM 923 N N . VAL A 1 118 ? -86.610 -48.415 189.435 1.00 48.69 118 VAL A N 1
ATOM 924 C CA . VAL A 1 118 ? -87.719 -47.445 189.629 1.00 48.69 118 VAL A CA 1
ATOM 925 C C . VAL A 1 118 ? -88.358 -47.549 191.034 1.00 48.69 118 VAL A C 1
ATOM 927 O O . VAL A 1 118 ? -89.116 -46.676 191.449 1.00 48.69 118 VAL A O 1
ATOM 930 N N . LYS A 1 119 ? -88.061 -48.615 191.794 1.00 41.50 119 LYS A N 1
ATOM 931 C CA . LYS A 1 119 ? -88.738 -48.959 193.063 1.00 41.50 119 LYS A CA 1
ATOM 932 C C . LYS A 1 119 ? -88.037 -48.531 194.362 1.00 41.50 119 LYS A C 1
ATOM 934 O O . LYS A 1 119 ? -88.536 -48.869 195.430 1.00 41.50 119 LYS A O 1
ATOM 939 N N . ALA A 1 120 ? -86.977 -47.725 194.284 1.00 39.22 120 ALA A N 1
ATOM 940 C CA . ALA A 1 120 ? -86.682 -46.740 195.332 1.00 39.22 120 ALA A CA 1
ATOM 941 C C . ALA A 1 120 ? -87.508 -45.473 195.018 1.00 39.22 120 ALA A C 1
ATOM 943 O O . ALA A 1 120 ? -87.019 -44.506 194.446 1.00 39.22 120 ALA A O 1
ATOM 944 N N . ALA A 1 121 ? -88.835 -45.589 195.083 1.00 45.78 121 ALA A N 1
ATOM 945 C CA . ALA A 1 121 ? -89.593 -45.233 196.285 1.00 45.78 121 ALA A CA 1
ATOM 946 C C . ALA A 1 121 ? -89.484 -43.720 196.554 1.00 45.78 121 ALA A C 1
ATOM 948 O O . ALA A 1 121 ? -88.456 -43.201 196.968 1.00 45.78 121 ALA A O 1
ATOM 949 N N . LYS A 1 122 ? -90.514 -42.953 196.188 1.00 46.31 122 LYS A N 1
ATOM 950 C CA . LYS A 1 122 ? -91.674 -42.656 197.057 1.00 46.31 122 LYS A CA 1
ATOM 951 C C . LYS A 1 122 ? -91.360 -41.658 198.183 1.00 46.31 122 LYS A C 1
ATOM 953 O O . LYS A 1 122 ? -92.235 -40.872 198.516 1.00 46.31 122 LYS A O 1
ATOM 958 N N . ASP A 1 123 ? -90.122 -41.560 198.650 1.00 41.19 123 ASP A N 1
ATOM 959 C CA . ASP A 1 123 ? -89.737 -40.667 199.755 1.00 41.19 123 ASP A CA 1
ATOM 960 C C . ASP A 1 123 ? -89.704 -39.189 199.315 1.00 41.19 123 ASP A C 1
ATOM 962 O O . ASP A 1 123 ? -89.868 -38.274 200.116 1.00 41.19 123 ASP A O 1
ATOM 966 N N . LYS A 1 124 ? -89.596 -38.932 198.002 1.00 47.41 124 LYS A N 1
ATOM 967 C CA . LYS A 1 124 ? -89.841 -37.605 197.406 1.00 47.41 124 LYS A CA 1
ATOM 968 C C . LYS A 1 124 ? -91.322 -37.271 197.169 1.00 47.41 124 LYS A C 1
ATOM 970 O O . LYS A 1 124 ? -91.599 -36.182 196.676 1.00 47.41 124 LYS A O 1
ATOM 975 N N . SER A 1 125 ? -92.264 -38.144 197.547 1.00 43.62 125 SER A N 1
ATOM 976 C CA . SER A 1 125 ? -93.703 -37.830 197.520 1.00 43.62 125 SER A CA 1
ATOM 977 C C . SER A 1 125 ? -94.023 -36.623 198.405 1.00 43.62 125 SER A C 1
ATOM 979 O O . SER A 1 125 ? -94.796 -35.761 198.003 1.00 43.62 125 SER A O 1
ATOM 981 N N . ASP A 1 126 ? -93.361 -36.499 199.555 1.00 43.41 126 ASP A N 1
ATOM 982 C CA . ASP A 1 126 ? -93.594 -35.386 200.484 1.00 43.41 126 ASP A CA 1
ATOM 983 C C . ASP A 1 126 ? -92.947 -34.080 199.981 1.00 43.41 126 ASP A C 1
ATOM 985 O O . ASP A 1 126 ? -93.421 -32.980 200.261 1.00 43.41 126 ASP A O 1
ATOM 989 N N . GLY A 1 127 ? -91.925 -34.192 199.123 1.00 49.91 127 GLY A N 1
ATOM 990 C CA . GLY A 1 127 ? -91.362 -33.068 198.372 1.00 49.91 127 GLY A CA 1
ATOM 991 C C . GLY A 1 127 ? -92.288 -32.521 197.277 1.00 49.91 127 GLY A C 1
ATOM 992 O O . GLY A 1 127 ? -92.105 -31.381 196.847 1.00 49.91 127 GLY A O 1
ATOM 993 N N . ALA A 1 128 ? -93.304 -33.277 196.840 1.00 44.09 128 ALA A N 1
ATOM 994 C CA . ALA A 1 128 ? -94.244 -32.822 195.812 1.00 44.09 128 ALA A CA 1
ATOM 995 C C . ALA A 1 128 ? -95.110 -31.637 196.282 1.00 44.09 128 ALA A C 1
ATOM 997 O O . ALA A 1 128 ? -95.521 -30.817 195.462 1.00 44.09 128 ALA A O 1
ATOM 998 N N . LEU A 1 129 ? -95.323 -31.487 197.596 1.00 47.12 129 LEU A N 1
ATOM 999 C CA . LEU A 1 129 ? -96.088 -30.368 198.155 1.00 47.12 129 LEU A CA 1
ATOM 1000 C C . LEU A 1 129 ? -95.364 -29.015 198.002 1.00 47.12 129 LEU A C 1
ATOM 1002 O O . LEU A 1 129 ? -96.017 -27.980 197.921 1.00 47.12 129 LEU A O 1
ATOM 1006 N N . ALA A 1 130 ? -94.029 -29.019 197.900 1.00 51.16 130 ALA A N 1
ATOM 1007 C CA . ALA A 1 130 ? -93.230 -27.821 197.625 1.00 51.16 130 ALA A CA 1
ATOM 1008 C C . ALA A 1 130 ? -93.140 -27.485 196.121 1.00 51.16 130 ALA A C 1
ATOM 1010 O O . ALA A 1 130 ? -92.894 -26.334 195.756 1.00 51.16 130 ALA A O 1
ATOM 1011 N N . ALA A 1 131 ? -93.357 -28.467 195.237 1.00 51.47 131 ALA A N 1
ATOM 1012 C CA . ALA A 1 131 ? -93.249 -28.281 193.789 1.00 51.47 131 ALA A CA 1
ATOM 1013 C C . ALA A 1 131 ? -94.402 -27.442 193.206 1.00 51.47 131 ALA A C 1
ATOM 1015 O O . ALA A 1 131 ? -94.169 -26.597 192.343 1.00 51.47 131 ALA A O 1
ATOM 1016 N N . MET A 1 132 ? -95.627 -27.589 193.726 1.00 51.53 132 MET A N 1
ATOM 1017 C CA . MET A 1 132 ? -96.797 -26.865 193.198 1.00 51.53 132 MET A CA 1
ATOM 1018 C C . MET A 1 132 ? -96.709 -25.335 193.366 1.00 51.53 132 MET A C 1
ATOM 1020 O O . MET A 1 132 ? -97.348 -24.590 192.621 1.00 51.53 132 MET A O 1
ATOM 1024 N N . THR A 1 133 ? -95.882 -24.839 194.294 1.00 54.09 133 THR A N 1
ATOM 1025 C CA . THR A 1 133 ? -95.549 -23.407 194.396 1.00 54.09 133 THR A CA 1
ATOM 1026 C C . THR A 1 133 ? -94.644 -22.901 193.263 1.00 54.09 133 THR A C 1
ATOM 1028 O O . THR A 1 133 ? -94.720 -21.723 192.914 1.00 54.09 133 THR A O 1
ATOM 1031 N N . ASP A 1 134 ? -93.836 -23.768 192.648 1.00 52.78 134 ASP A N 1
ATOM 1032 C CA . ASP A 1 134 ? -92.925 -23.427 191.542 1.00 52.78 134 ASP A CA 1
ATOM 1033 C C . ASP A 1 134 ? -93.614 -23.553 190.162 1.00 52.78 134 ASP A C 1
ATOM 1035 O O . ASP A 1 134 ? -93.337 -22.789 189.228 1.00 52.78 134 ASP A O 1
ATOM 1039 N N . ASP A 1 135 ? -94.611 -24.438 190.034 1.00 45.78 135 ASP A N 1
ATOM 1040 C CA . ASP A 1 135 ? -95.461 -24.545 188.835 1.00 45.78 135 ASP A CA 1
ATOM 1041 C C . ASP A 1 135 ? -96.211 -23.232 188.539 1.00 45.78 135 ASP A C 1
ATOM 1043 O O . ASP A 1 135 ? -96.269 -22.772 187.390 1.00 45.78 135 ASP A O 1
ATOM 1047 N N . ALA A 1 136 ? -96.691 -22.546 189.582 1.00 52.44 136 ALA A N 1
ATOM 1048 C CA . ALA A 1 136 ? -97.315 -21.224 189.473 1.00 52.44 136 ALA A CA 1
ATOM 1049 C C . ALA A 1 136 ? -96.352 -20.143 188.927 1.00 52.44 136 ALA A C 1
ATOM 1051 O O . ALA A 1 136 ? -96.770 -19.235 188.198 1.00 52.44 136 ALA A O 1
ATOM 1052 N N . ALA A 1 137 ? -95.052 -20.251 189.226 1.00 54.22 137 ALA A N 1
ATOM 1053 C CA . ALA A 1 137 ? -94.006 -19.393 188.664 1.00 54.22 137 ALA A CA 1
ATOM 1054 C C . ALA A 1 137 ? -93.587 -19.817 187.240 1.00 54.22 137 ALA A C 1
ATOM 1056 O O . ALA A 1 137 ? -92.981 -19.037 186.499 1.00 54.22 137 ALA A O 1
ATOM 1057 N N . THR A 1 138 ? -93.907 -21.043 186.829 1.00 54.44 138 THR A N 1
ATOM 1058 C CA . THR A 1 138 ? -93.513 -21.620 185.537 1.00 54.44 138 THR A CA 1
ATOM 1059 C C . THR A 1 138 ? -94.548 -21.349 184.445 1.00 54.44 138 THR A C 1
ATOM 1061 O O . THR A 1 138 ? -94.169 -20.911 183.356 1.00 54.44 138 THR A O 1
ATOM 1064 N N . LEU A 1 139 ? -95.849 -21.439 184.744 1.00 55.22 139 LEU A N 1
ATOM 1065 C CA . LEU A 1 139 ? -96.920 -21.059 183.805 1.00 55.22 139 LEU A CA 1
ATOM 1066 C C . LEU A 1 139 ? -96.794 -19.597 183.330 1.00 55.22 139 LEU A C 1
ATOM 1068 O O . LEU A 1 139 ? -96.883 -19.318 182.132 1.00 55.22 139 LEU A O 1
ATOM 1072 N N . ARG A 1 140 ? -96.468 -18.666 184.240 1.00 56.94 140 ARG A N 1
ATOM 1073 C CA . ARG A 1 140 ? -96.205 -17.250 183.901 1.00 56.94 140 ARG A CA 1
ATOM 1074 C C . ARG A 1 140 ? -95.017 -17.060 182.948 1.00 56.94 140 ARG A C 1
ATOM 1076 O O . ARG A 1 140 ? -95.014 -16.111 182.169 1.00 56.94 140 ARG A O 1
ATOM 1083 N N . ARG A 1 141 ? -94.027 -17.962 182.967 1.00 60.25 141 ARG A N 1
ATOM 1084 C CA . ARG A 1 141 ? -92.856 -17.929 182.070 1.00 60.25 141 ARG A CA 1
ATOM 1085 C C . ARG A 1 141 ? -93.130 -18.539 180.689 1.00 60.25 141 ARG A C 1
ATOM 1087 O O . ARG A 1 141 ? -92.395 -18.226 179.755 1.00 60.25 141 ARG A O 1
ATOM 1094 N N . MET A 1 142 ? -94.173 -19.360 180.529 1.00 55.94 142 MET A N 1
ATOM 1095 C CA . MET A 1 142 ? -94.556 -19.910 179.219 1.00 55.94 142 MET A CA 1
ATOM 1096 C C . MET A 1 142 ? -95.386 -18.923 178.386 1.00 55.94 142 MET A C 1
ATOM 1098 O O . MET A 1 142 ? -95.104 -18.759 177.201 1.00 55.94 142 MET A O 1
ATOM 1102 N N . LEU A 1 143 ? -96.305 -18.168 179.003 1.00 60.12 143 LEU A N 1
ATOM 1103 C CA . LEU A 1 143 ? -97.118 -17.159 178.301 1.00 60.12 143 LEU A CA 1
ATOM 1104 C C . LEU A 1 143 ? -96.265 -16.084 177.587 1.00 60.12 143 LEU A C 1
ATOM 1106 O O . LEU A 1 143 ? -96.586 -15.647 176.485 1.00 60.12 143 LEU A O 1
ATOM 1110 N N . VAL A 1 144 ? -95.132 -15.702 178.187 1.00 63.06 144 VAL A N 1
ATOM 1111 C CA . VAL A 1 144 ? -94.187 -14.714 177.626 1.00 63.06 144 VAL A CA 1
ATOM 1112 C C . VAL A 1 144 ? -93.329 -15.292 176.483 1.00 63.06 144 VAL A C 1
ATOM 1114 O O . VAL A 1 144 ? -92.728 -14.535 175.720 1.00 63.06 144 VAL A O 1
ATOM 1117 N N . LYS A 1 145 ? -93.269 -16.624 176.319 1.00 60.12 145 LYS A N 1
ATOM 1118 C CA . LYS A 1 145 ? -92.608 -17.260 175.166 1.00 60.12 145 LYS A CA 1
ATOM 1119 C C . LYS A 1 145 ? -93.522 -17.293 173.942 1.00 60.12 145 LYS A C 1
ATOM 1121 O O . LYS A 1 145 ? -93.071 -16.892 172.873 1.00 60.12 145 LYS A O 1
ATOM 1126 N N . GLU A 1 146 ? -94.792 -17.667 174.113 1.00 57.59 146 GLU A N 1
ATOM 1127 C CA . GLU A 1 146 ? -95.818 -17.642 173.052 1.00 57.59 146 GLU A CA 1
ATOM 1128 C C . GLU A 1 146 ? -95.849 -16.295 172.312 1.00 57.59 146 GLU A C 1
ATOM 1130 O O . GLU A 1 146 ? -95.685 -16.232 171.093 1.00 57.59 146 GLU A O 1
ATOM 1135 N N . GLN A 1 147 ? -95.936 -15.192 173.065 1.00 59.72 147 GLN A N 1
ATOM 1136 C CA . GLN A 1 147 ? -95.998 -13.830 172.514 1.00 59.72 147 GLN A CA 1
ATOM 1137 C C . GLN A 1 147 ? -94.762 -13.414 171.691 1.00 59.72 147 GLN A C 1
ATOM 1139 O O . GLN A 1 147 ? -94.843 -12.472 170.906 1.00 59.72 147 GLN A O 1
ATOM 1144 N N . LYS A 1 148 ? -93.614 -14.092 171.846 1.00 60.97 148 LYS A N 1
ATOM 1145 C CA . LYS A 1 148 ? -92.414 -13.838 171.027 1.00 60.97 148 LYS A CA 1
ATOM 1146 C C . LYS A 1 148 ? -92.386 -14.660 169.738 1.00 60.97 148 LYS A C 1
ATOM 1148 O O . LYS A 1 148 ? -91.825 -14.194 168.748 1.00 60.97 148 LYS A O 1
ATOM 1153 N N . VAL A 1 149 ? -92.997 -15.846 169.726 1.00 61.97 149 VAL A N 1
ATOM 1154 C CA . VAL A 1 149 ? -93.078 -16.700 168.528 1.00 61.97 149 VAL A CA 1
ATOM 1155 C C . VAL A 1 149 ? -94.009 -16.079 167.484 1.00 61.97 149 VAL A C 1
ATOM 1157 O O . VAL A 1 149 ? -93.664 -16.032 166.303 1.00 61.97 149 VAL A O 1
ATOM 1160 N N . THR A 1 150 ? -95.144 -15.517 167.909 1.00 58.78 150 THR A N 1
ATOM 1161 C CA . THR A 1 150 ? -96.099 -14.850 167.006 1.00 58.78 150 THR A CA 1
ATOM 1162 C C . THR A 1 150 ? -95.531 -13.604 166.323 1.00 58.78 150 THR A C 1
ATOM 1164 O O . THR A 1 150 ? -95.873 -13.347 165.170 1.00 58.78 150 THR A O 1
ATOM 1167 N N . ALA A 1 151 ? -94.629 -12.863 166.976 1.00 61.56 151 ALA A N 1
ATOM 1168 C CA . ALA A 1 151 ? -93.948 -11.716 166.371 1.00 61.56 151 ALA A CA 1
ATOM 1169 C C . ALA A 1 151 ? -92.949 -12.139 165.274 1.00 61.56 151 ALA A C 1
ATOM 1171 O O . ALA A 1 151 ? -92.961 -11.584 164.177 1.00 61.56 151 ALA A O 1
ATOM 1172 N N . PHE A 1 152 ? -92.127 -13.161 165.541 1.00 66.75 152 PHE A N 1
ATOM 1173 C CA . PHE A 1 152 ? -91.094 -13.641 164.612 1.00 66.75 152 PHE A CA 1
ATOM 1174 C C . PHE A 1 152 ? -91.666 -14.095 163.255 1.00 66.75 152 PHE A C 1
ATOM 1176 O O . PHE A 1 152 ? -91.086 -13.820 162.204 1.00 66.75 152 PHE A O 1
ATOM 1183 N N . LEU A 1 153 ? -92.836 -14.742 163.263 1.00 64.44 153 LEU A N 1
ATOM 1184 C CA . LEU A 1 153 ? -93.486 -15.239 162.046 1.00 64.44 153 LEU A CA 1
ATOM 1185 C C . LEU A 1 153 ? -93.998 -14.122 161.114 1.00 64.44 153 LEU A C 1
ATOM 1187 O O . LEU A 1 153 ? -94.095 -14.342 159.907 1.00 64.44 153 LEU A O 1
ATOM 1191 N N . GLN A 1 154 ? -94.293 -12.923 161.632 1.00 64.81 154 GLN A N 1
ATOM 1192 C CA . GLN A 1 154 ? -94.774 -11.803 160.809 1.00 64.81 154 GLN A CA 1
ATOM 1193 C C . GLN A 1 154 ? -93.647 -11.102 160.028 1.00 64.81 154 GLN A C 1
ATOM 1195 O O . GLN A 1 154 ? -93.883 -10.616 158.917 1.00 64.81 154 GLN A O 1
ATOM 1200 N N . ASP A 1 155 ? -92.419 -11.078 160.554 1.00 66.19 155 ASP A N 1
ATOM 1201 C CA . ASP A 1 155 ? -91.290 -10.423 159.878 1.00 66.19 155 ASP A CA 1
ATOM 1202 C C . ASP A 1 155 ? -90.704 -11.267 158.732 1.00 66.19 155 ASP A C 1
ATOM 1204 O O . ASP A 1 155 ? -90.385 -10.716 157.674 1.00 66.19 155 ASP A O 1
ATOM 1208 N N . GLU A 1 156 ? -90.648 -12.599 158.854 1.00 67.81 156 GLU A N 1
ATOM 1209 C CA . GLU A 1 156 ? -90.257 -13.461 157.722 1.00 67.81 156 GLU A CA 1
ATOM 1210 C C . GLU A 1 156 ? -91.238 -13.352 156.543 1.00 67.81 156 GLU A C 1
ATOM 1212 O O . GLU A 1 156 ? -90.814 -13.326 155.384 1.00 67.81 156 GLU A O 1
ATOM 1217 N N . GLN A 1 157 ? -92.541 -13.191 156.810 1.00 61.59 157 GLN A N 1
ATOM 1218 C CA . GLN A 1 157 ? -93.540 -13.002 155.753 1.00 61.59 157 GLN A CA 1
ATOM 1219 C C . GLN A 1 157 ? -93.291 -11.713 154.945 1.00 61.59 157 GLN A C 1
ATOM 1221 O O . GLN A 1 157 ? -93.386 -11.727 153.714 1.00 61.59 157 GLN A O 1
ATOM 1226 N N . LYS A 1 158 ? -92.903 -10.612 155.607 1.00 68.62 158 LYS A N 1
ATOM 1227 C CA . LYS A 1 158 ? -92.466 -9.378 154.926 1.00 68.62 158 LYS A CA 1
ATOM 1228 C C . LYS A 1 158 ? -91.164 -9.590 154.149 1.00 68.62 158 LYS A C 1
ATOM 1230 O O . LYS A 1 158 ? -91.068 -9.174 152.992 1.00 68.62 158 LYS A O 1
ATOM 1235 N N . ARG A 1 159 ? -90.175 -10.251 154.763 1.00 70.88 159 ARG A N 1
ATOM 1236 C CA . ARG A 1 159 ? -88.838 -10.465 154.184 1.00 70.88 159 ARG A CA 1
ATOM 1237 C C . ARG A 1 159 ? -88.877 -11.289 152.896 1.00 70.88 159 ARG A C 1
ATOM 1239 O O . ARG A 1 159 ? -88.142 -10.986 151.958 1.00 70.88 159 ARG A O 1
ATOM 1246 N N . LEU A 1 160 ? -89.733 -12.310 152.835 1.00 66.81 160 LEU A N 1
ATOM 1247 C CA . LEU A 1 160 ? -89.897 -13.140 151.640 1.00 66.81 160 LEU A CA 1
ATOM 1248 C C . LEU A 1 160 ? -90.605 -12.394 150.503 1.00 66.81 160 LEU A C 1
ATOM 1250 O O . LEU A 1 160 ? -90.174 -12.517 149.357 1.00 66.81 160 LEU A O 1
ATOM 1254 N N . LYS A 1 161 ? -91.619 -11.566 150.801 1.00 63.56 161 LYS A N 1
ATOM 1255 C CA . LYS A 1 161 ? -92.322 -10.784 149.771 1.00 63.56 161 LYS A CA 1
ATOM 1256 C C . LYS A 1 161 ? -91.380 -9.818 149.041 1.00 63.56 161 LYS A C 1
ATOM 1258 O O . LYS A 1 161 ? -91.299 -9.862 147.818 1.00 63.56 161 LYS A O 1
ATOM 1263 N N . GLY A 1 162 ? -90.579 -9.044 149.781 1.00 64.69 162 GLY A N 1
ATOM 1264 C CA . GLY A 1 162 ? -89.641 -8.078 149.189 1.00 64.69 162 GLY A CA 1
ATOM 1265 C C . GLY A 1 162 ? -88.558 -8.694 148.285 1.00 64.69 162 GLY A C 1
ATOM 1266 O O . GLY A 1 162 ? -88.044 -8.016 147.398 1.00 64.69 162 GLY A O 1
ATOM 1267 N N . LYS A 1 163 ? -88.227 -9.984 148.455 1.00 65.88 163 LYS A N 1
ATOM 1268 C CA . LYS A 1 163 ? -87.304 -10.700 147.553 1.00 65.88 163 LYS A CA 1
ATOM 1269 C C . LYS A 1 163 ? -87.939 -11.103 146.220 1.00 65.88 163 LYS A C 1
ATOM 1271 O O . LYS A 1 163 ? -87.210 -11.267 145.243 1.00 65.88 163 LYS A O 1
ATOM 1276 N N . LEU A 1 164 ? -89.260 -11.278 146.172 1.00 65.31 164 LEU A N 1
ATOM 1277 C CA . LEU A 1 164 ? -89.970 -11.654 144.950 1.00 65.31 164 LEU A CA 1
ATOM 1278 C C . LEU A 1 164 ? -90.046 -10.463 143.984 1.00 65.31 164 LEU A C 1
ATOM 1280 O O . LEU A 1 164 ? -89.648 -10.579 142.825 1.00 65.31 164 LEU A O 1
ATOM 1284 N N . ASP A 1 165 ? -90.463 -9.307 144.504 1.00 66.12 165 ASP A N 1
ATOM 1285 C CA . ASP A 1 165 ? -90.661 -8.075 143.731 1.00 66.12 165 ASP A CA 1
ATOM 1286 C C . ASP A 1 165 ? -89.341 -7.587 143.088 1.00 66.12 165 ASP A C 1
ATOM 1288 O O . ASP A 1 165 ? -89.309 -7.192 141.921 1.00 66.12 165 ASP A O 1
ATOM 1292 N N . ALA A 1 166 ? -88.215 -7.720 143.803 1.00 64.06 166 ALA A N 1
ATOM 1293 C CA . ALA A 1 166 ? -86.883 -7.374 143.297 1.00 64.06 166 ALA A CA 1
ATOM 1294 C C . ALA A 1 166 ? -86.433 -8.229 142.091 1.00 64.06 166 ALA A C 1
ATOM 1296 O O . ALA A 1 166 ? -85.782 -7.716 141.178 1.00 64.06 166 ALA A O 1
ATOM 1297 N N . MET A 1 167 ? -86.792 -9.520 142.045 1.00 62.84 167 MET A N 1
ATOM 1298 C CA . MET A 1 167 ? -86.452 -10.390 140.907 1.00 62.84 167 MET A CA 1
ATOM 1299 C C . MET A 1 167 ? -87.303 -10.126 139.660 1.00 62.84 167 MET A C 1
ATOM 1301 O O . MET A 1 167 ? -86.856 -10.448 138.558 1.00 62.84 167 MET A O 1
ATOM 1305 N N . ALA A 1 168 ? -88.501 -9.552 139.804 1.00 60.56 168 ALA A N 1
ATOM 1306 C CA . ALA A 1 168 ? -89.328 -9.169 138.662 1.00 60.56 168 ALA A CA 1
ATOM 1307 C C . ALA A 1 168 ? -88.710 -7.975 137.911 1.00 60.56 168 ALA A C 1
ATOM 1309 O O . ALA A 1 168 ? -88.513 -8.040 136.696 1.00 60.56 168 ALA A O 1
ATOM 1310 N N . ALA A 1 169 ? -88.313 -6.928 138.645 1.00 62.59 169 ALA A N 1
ATOM 1311 C CA . ALA A 1 169 ? -87.706 -5.725 138.072 1.00 62.59 169 ALA A CA 1
ATOM 1312 C C . ALA A 1 169 ? -86.416 -6.025 137.280 1.00 62.59 169 ALA A C 1
ATOM 1314 O O . ALA A 1 169 ? -86.253 -5.551 136.156 1.00 62.59 169 ALA A O 1
ATOM 1315 N N . ALA A 1 170 ? -85.531 -6.866 137.829 1.00 62.47 170 ALA A N 1
ATOM 1316 C CA . ALA A 1 170 ? -84.229 -7.175 137.229 1.00 62.47 170 ALA A CA 1
ATOM 1317 C C . ALA A 1 170 ? -84.302 -7.926 135.882 1.00 62.47 170 ALA A C 1
ATOM 1319 O O . ALA A 1 170 ? -83.376 -7.836 135.078 1.00 62.47 170 ALA A O 1
ATOM 1320 N N . ARG A 1 171 ? -85.389 -8.664 135.605 1.00 63.06 171 ARG A N 1
ATOM 1321 C CA . ARG A 1 171 ? -85.572 -9.351 134.310 1.00 63.06 171 ARG A CA 1
ATOM 1322 C C . ARG A 1 171 ? -86.056 -8.399 133.218 1.00 63.06 171 ARG A C 1
ATOM 1324 O O . ARG A 1 171 ? -85.634 -8.529 132.072 1.00 63.06 171 ARG A O 1
ATOM 1331 N N . SER A 1 172 ? -86.900 -7.431 133.579 1.00 63.28 172 SER A N 1
ATOM 1332 C CA . SER A 1 172 ? -87.453 -6.456 132.631 1.00 63.28 172 SER A CA 1
ATOM 1333 C C . SER A 1 172 ? -86.375 -5.557 132.021 1.00 63.28 172 SER A C 1
ATOM 1335 O O . SER A 1 172 ? -86.451 -5.232 130.840 1.00 63.28 172 SER A O 1
ATOM 1337 N N . THR A 1 173 ? -85.364 -5.166 132.802 1.00 63.31 173 THR A N 1
ATOM 1338 C CA . THR A 1 173 ? -84.266 -4.311 132.323 1.00 63.31 173 THR A CA 1
ATOM 1339 C C . THR A 1 173 ? -83.262 -5.067 131.452 1.00 63.31 173 THR A C 1
ATOM 1341 O O . THR A 1 173 ? -82.759 -4.505 130.481 1.00 63.31 173 THR A O 1
ATOM 1344 N N . HIS A 1 174 ? -83.001 -6.348 131.738 1.00 66.19 174 HIS A N 1
ATOM 1345 C CA . HIS A 1 174 ? -82.093 -7.164 130.926 1.00 66.19 174 HIS A CA 1
ATOM 1346 C C . HIS A 1 174 ? -82.650 -7.442 129.518 1.00 66.19 174 HIS A C 1
ATOM 1348 O O . HIS A 1 174 ? -81.881 -7.442 128.557 1.00 66.19 174 HIS A O 1
ATOM 1354 N N . HIS A 1 175 ? -83.962 -7.662 129.367 1.00 61.72 175 HIS A N 1
ATOM 1355 C CA . HIS A 1 175 ? -84.556 -7.934 128.049 1.00 61.72 175 HIS A CA 1
ATOM 1356 C C . HIS A 1 175 ? -84.432 -6.733 127.098 1.00 61.72 175 HIS A C 1
ATOM 1358 O O . HIS A 1 175 ? -83.872 -6.867 126.011 1.00 61.72 175 HIS A O 1
ATOM 1364 N N . ALA A 1 176 ? -84.851 -5.544 127.548 1.00 63.84 176 ALA A N 1
ATOM 1365 C CA . ALA A 1 176 ? -84.818 -4.324 126.735 1.00 63.84 176 ALA A CA 1
ATOM 1366 C C . ALA A 1 176 ? -83.395 -3.932 126.278 1.00 63.84 176 ALA A C 1
ATOM 1368 O O . ALA A 1 176 ? -83.211 -3.435 125.169 1.00 63.84 176 ALA A O 1
ATOM 1369 N N . SER A 1 177 ? -82.377 -4.194 127.108 1.00 66.44 177 SER A N 1
ATOM 1370 C CA . SER A 1 177 ? -80.966 -3.945 126.765 1.00 66.44 177 SER A CA 1
ATOM 1371 C C . SER A 1 177 ? -80.450 -4.846 125.628 1.00 66.44 177 SER A C 1
ATOM 1373 O O . SER A 1 177 ? -79.591 -4.446 124.837 1.00 66.44 177 SER A O 1
ATOM 1375 N N . MET A 1 178 ? -80.977 -6.071 125.529 1.00 64.94 178 MET A N 1
ATOM 1376 C CA . MET A 1 178 ? -80.502 -7.080 124.578 1.00 64.94 178 MET A CA 1
ATOM 1377 C C . MET A 1 178 ? -81.154 -6.933 123.195 1.00 64.94 178 MET A C 1
ATOM 1379 O O . MET A 1 178 ? -80.495 -7.116 122.177 1.00 64.94 178 MET A O 1
ATOM 1383 N N . GLU A 1 179 ? -82.425 -6.530 123.137 1.00 62.53 179 GLU A N 1
ATOM 1384 C CA . GLU A 1 179 ? -83.114 -6.250 121.867 1.00 62.53 179 GLU A CA 1
ATOM 1385 C C . GLU A 1 179 ? -82.515 -5.019 121.165 1.00 62.53 179 GLU A C 1
ATOM 1387 O O . GLU A 1 179 ? -82.202 -5.071 119.974 1.00 62.53 179 GLU A O 1
ATOM 1392 N N . ALA A 1 180 ? -82.247 -3.944 121.917 1.00 66.62 180 ALA A N 1
ATOM 1393 C CA . ALA A 1 180 ? -81.646 -2.719 121.386 1.00 66.62 180 ALA A CA 1
ATOM 1394 C C . ALA A 1 180 ? -80.235 -2.925 120.795 1.00 66.62 180 ALA A C 1
ATOM 1396 O O . ALA A 1 180 ? -79.850 -2.228 119.856 1.00 66.62 180 ALA A O 1
ATOM 1397 N N . THR A 1 181 ? -79.461 -3.883 121.317 1.00 65.44 181 THR A N 1
ATOM 1398 C CA . THR A 1 181 ? -78.109 -4.183 120.813 1.00 65.44 181 THR A CA 1
ATOM 1399 C C . THR A 1 181 ? -78.117 -5.066 119.564 1.00 65.44 181 THR A C 1
ATOM 1401 O O . THR A 1 181 ? -77.274 -4.864 118.690 1.00 65.44 181 THR A O 1
ATOM 1404 N N . VAL A 1 182 ? -79.081 -5.983 119.419 1.00 67.50 182 VAL A N 1
ATOM 1405 C CA . VAL A 1 182 ? -79.214 -6.821 118.210 1.00 67.50 182 VAL A CA 1
ATOM 1406 C C . VAL A 1 182 ? -79.685 -6.003 117.001 1.00 67.50 182 VAL A C 1
ATOM 1408 O O . VAL A 1 182 ? -79.133 -6.163 115.913 1.00 67.50 182 VAL A O 1
ATOM 1411 N N . VAL A 1 183 ? -80.647 -5.086 117.173 1.00 72.50 183 VAL A N 1
ATOM 1412 C CA . VAL A 1 183 ? -81.142 -4.237 116.066 1.00 72.50 183 VAL A CA 1
ATOM 1413 C C . VAL A 1 183 ? -80.014 -3.382 115.475 1.00 72.50 183 VAL A C 1
ATOM 1415 O O . VAL A 1 183 ? -79.791 -3.415 114.265 1.00 72.50 183 VAL A O 1
ATOM 1418 N N . ALA A 1 184 ? -79.223 -2.714 116.320 1.00 69.38 184 ALA A N 1
ATOM 1419 C CA . ALA A 1 184 ? -78.098 -1.888 115.875 1.00 69.38 184 ALA A CA 1
ATOM 1420 C C . ALA A 1 184 ? -77.008 -2.685 115.120 1.00 69.38 184 ALA A C 1
ATOM 1422 O O . ALA A 1 184 ? -76.349 -2.150 114.223 1.00 69.38 184 ALA A O 1
ATOM 1423 N N . GLN A 1 185 ? -76.817 -3.971 115.443 1.00 67.38 185 GLN A N 1
ATOM 1424 C CA . GLN A 1 185 ? -75.889 -4.852 114.721 1.00 67.38 185 GLN A CA 1
ATOM 1425 C C . GLN A 1 185 ? -76.419 -5.256 113.335 1.00 67.38 185 GLN A C 1
ATOM 1427 O O . GLN A 1 185 ? -75.639 -5.365 112.391 1.00 67.38 185 GLN A O 1
ATOM 1432 N N . LEU A 1 186 ? -77.735 -5.423 113.177 1.00 70.94 186 LEU A N 1
ATOM 1433 C CA . LEU A 1 186 ? -78.347 -5.732 111.881 1.00 70.94 186 LEU A CA 1
ATOM 1434 C C . LEU A 1 186 ? -78.372 -4.511 110.945 1.00 70.94 186 LEU A C 1
ATOM 1436 O O . LEU A 1 186 ? -78.052 -4.642 109.765 1.00 70.94 186 LEU A O 1
ATOM 1440 N N . GLU A 1 187 ? -78.661 -3.314 111.459 1.00 70.81 187 GLU A N 1
ATOM 1441 C CA . GLU A 1 187 ? -78.634 -2.068 110.671 1.00 70.81 187 GLU A CA 1
ATOM 1442 C C . GLU A 1 187 ? -77.215 -1.711 110.183 1.00 70.81 187 GLU A C 1
ATOM 1444 O O . GLU A 1 187 ? -77.020 -1.254 109.051 1.00 70.81 187 GLU A O 1
ATOM 1449 N N . THR A 1 188 ? -76.191 -1.971 111.002 1.00 68.69 188 THR A N 1
ATOM 1450 C CA . THR A 1 188 ? -74.784 -1.788 110.599 1.00 68.69 188 THR A CA 1
ATOM 1451 C C . THR A 1 188 ? -74.296 -2.870 109.631 1.00 68.69 188 THR A C 1
ATOM 1453 O O . THR A 1 188 ? -73.501 -2.562 108.740 1.00 68.69 188 THR A O 1
ATOM 1456 N N . ALA A 1 189 ? -74.815 -4.100 109.712 1.00 64.44 189 ALA A N 1
ATOM 1457 C CA . ALA A 1 189 ? -74.562 -5.142 108.714 1.00 64.44 189 ALA A CA 1
ATOM 1458 C C . ALA A 1 189 ? -75.207 -4.814 107.351 1.00 64.44 189 ALA A C 1
ATOM 1460 O O . ALA A 1 189 ? -74.539 -4.888 106.321 1.00 64.44 189 ALA A O 1
ATOM 1461 N N . ALA A 1 190 ? -76.470 -4.372 107.328 1.00 69.62 190 ALA A N 1
ATOM 1462 C CA . ALA A 1 190 ? -77.154 -3.990 106.089 1.00 69.62 190 ALA A CA 1
ATOM 1463 C C . ALA A 1 190 ? -76.455 -2.806 105.396 1.00 69.62 190 ALA A C 1
ATOM 1465 O O . ALA A 1 190 ? -76.054 -2.891 104.237 1.00 69.62 190 ALA A O 1
ATOM 1466 N N . THR A 1 191 ? -76.183 -1.729 106.140 1.00 71.62 191 THR A N 1
ATOM 1467 C CA . THR A 1 191 ? -75.535 -0.530 105.579 1.00 71.62 191 THR A CA 1
ATOM 1468 C C . THR A 1 191 ? -74.045 -0.711 105.253 1.00 71.62 191 THR A C 1
ATOM 1470 O O . THR A 1 191 ? -73.450 0.165 104.617 1.00 71.62 191 THR A O 1
ATOM 1473 N N . THR A 1 192 ? -73.409 -1.820 105.650 1.00 69.81 192 THR A N 1
ATOM 1474 C CA . THR A 1 192 ? -72.092 -2.214 105.114 1.00 69.81 192 THR A CA 1
ATOM 1475 C C . THR A 1 192 ? -72.230 -3.072 103.858 1.00 69.81 192 THR A C 1
ATOM 1477 O O . THR A 1 192 ? -71.514 -2.799 102.894 1.00 69.81 192 THR A O 1
ATOM 1480 N N . ALA A 1 193 ? -73.195 -3.998 103.803 1.00 66.00 193 ALA A N 1
ATOM 1481 C CA . ALA A 1 193 ? -73.508 -4.776 102.601 1.00 66.00 193 ALA A CA 1
ATOM 1482 C C . ALA A 1 193 ? -73.850 -3.877 101.393 1.00 66.00 193 ALA A C 1
ATOM 1484 O O . ALA A 1 193 ? -73.197 -3.988 100.352 1.00 66.00 193 ALA A O 1
ATOM 1485 N N . ASP A 1 194 ? -74.769 -2.917 101.555 1.00 72.00 194 ASP A N 1
ATOM 1486 C CA . ASP A 1 194 ? -75.165 -1.974 100.492 1.00 72.00 194 ASP A CA 1
ATOM 1487 C C . ASP A 1 194 ? -73.977 -1.153 99.966 1.00 72.00 194 ASP A C 1
ATOM 1489 O O . ASP A 1 194 ? -73.833 -0.936 98.762 1.00 72.00 194 ASP A O 1
ATOM 1493 N N . ARG A 1 195 ? -73.075 -0.727 100.864 1.00 68.31 195 ARG A N 1
ATOM 1494 C CA . ARG A 1 195 ? -71.845 -0.024 100.469 1.00 68.31 195 ARG A CA 1
ATOM 1495 C C . ARG A 1 195 ? -70.911 -0.935 99.682 1.00 68.31 195 ARG A C 1
ATOM 1497 O O . ARG A 1 195 ? -70.373 -0.486 98.675 1.00 68.31 195 ARG A O 1
ATOM 1504 N N . THR A 1 196 ? -70.733 -2.191 100.100 1.00 71.44 196 THR A N 1
ATOM 1505 C CA . THR A 1 196 ? -69.887 -3.137 99.356 1.00 71.44 196 THR A CA 1
ATOM 1506 C C . THR A 1 196 ? -70.452 -3.465 97.975 1.00 71.44 196 THR A C 1
ATOM 1508 O O . THR A 1 196 ? -69.678 -3.508 97.020 1.00 71.44 196 THR A O 1
ATOM 1511 N N . ALA A 1 197 ? -71.777 -3.589 97.838 1.00 71.31 197 ALA A N 1
ATOM 1512 C CA . ALA A 1 197 ? -72.443 -3.757 96.547 1.00 71.31 197 ALA A CA 1
ATOM 1513 C C . ALA A 1 197 ? -72.218 -2.536 95.640 1.00 71.31 197 ALA A C 1
ATOM 1515 O O . ALA A 1 197 ? -71.674 -2.679 94.549 1.00 71.31 197 ALA A O 1
ATOM 1516 N N . ALA A 1 198 ? -72.489 -1.322 96.133 1.00 72.75 198 ALA A N 1
ATOM 1517 C CA . ALA A 1 198 ? -72.273 -0.091 95.371 1.00 72.75 198 ALA A CA 1
ATOM 1518 C C . ALA A 1 198 ? -70.803 0.109 94.942 1.00 72.75 198 ALA A C 1
ATOM 1520 O O . ALA A 1 198 ? -70.540 0.611 93.848 1.00 72.75 198 ALA A O 1
ATOM 1521 N N . THR A 1 199 ? -69.828 -0.304 95.765 1.00 72.44 199 THR A N 1
ATOM 1522 C CA . THR A 1 199 ? -68.415 -0.304 95.353 1.00 72.44 199 THR A CA 1
ATOM 1523 C C . THR A 1 199 ? -68.089 -1.392 94.335 1.00 72.44 199 THR A C 1
ATOM 1525 O O . THR A 1 199 ? -67.284 -1.131 93.447 1.00 72.44 199 THR A O 1
ATOM 1528 N N . ALA A 1 200 ? -68.702 -2.576 94.427 1.00 68.56 200 ALA A N 1
ATOM 1529 C CA . ALA A 1 200 ? -68.499 -3.665 93.471 1.00 68.56 200 ALA A CA 1
ATOM 1530 C C . ALA A 1 200 ? -69.071 -3.313 92.089 1.00 68.56 200 ALA A C 1
ATOM 1532 O O . ALA A 1 200 ? -68.390 -3.490 91.083 1.00 68.56 200 ALA A O 1
ATOM 1533 N N . ASP A 1 201 ? -70.269 -2.727 92.035 1.00 75.00 201 ASP A N 1
ATOM 1534 C CA . ASP A 1 201 ? -70.859 -2.217 90.793 1.00 75.00 201 ASP A CA 1
ATOM 1535 C C . ASP A 1 201 ? -69.994 -1.110 90.176 1.00 75.00 201 ASP A C 1
ATOM 1537 O O . ASP A 1 201 ? -69.778 -1.081 88.962 1.00 75.00 201 ASP A O 1
ATOM 1541 N N . HIS A 1 202 ? -69.436 -0.219 91.006 1.00 76.75 202 HIS A N 1
ATOM 1542 C CA . HIS A 1 202 ? -68.526 0.817 90.527 1.00 76.75 202 HIS A CA 1
ATOM 1543 C C . HIS A 1 202 ? -67.224 0.227 89.961 1.00 76.75 202 HIS A C 1
ATOM 1545 O O . HIS A 1 202 ? -66.823 0.623 88.867 1.00 76.75 202 HIS A O 1
ATOM 1551 N N . THR A 1 203 ? -66.595 -0.750 90.631 1.00 73.94 203 THR A N 1
ATOM 1552 C CA . THR A 1 203 ? -65.380 -1.402 90.107 1.00 73.94 203 THR A CA 1
ATOM 1553 C C . THR A 1 203 ? -65.651 -2.282 88.887 1.00 73.94 203 THR A C 1
ATOM 1555 O O . THR A 1 203 ? -64.804 -2.358 87.999 1.00 73.94 203 THR A O 1
ATOM 1558 N N . ALA A 1 204 ? -66.832 -2.895 88.776 1.00 73.69 204 ALA A N 1
ATOM 1559 C CA . ALA A 1 204 ? -67.254 -3.605 87.571 1.00 73.69 204 ALA A CA 1
ATOM 1560 C C . ALA A 1 204 ? -67.466 -2.638 86.391 1.00 73.69 204 ALA A C 1
ATOM 1562 O O . ALA A 1 204 ? -67.054 -2.928 85.265 1.00 73.69 204 ALA A O 1
ATOM 1563 N N . ALA A 1 205 ? -68.050 -1.462 86.642 1.00 78.56 205 ALA A N 1
ATOM 1564 C CA . ALA A 1 205 ? -68.217 -0.418 85.636 1.00 78.56 205 ALA A CA 1
ATOM 1565 C C . ALA A 1 205 ? -66.872 0.169 85.169 1.00 78.56 205 ALA A C 1
ATOM 1567 O O . ALA A 1 205 ? -66.680 0.333 83.961 1.00 78.56 205 ALA A O 1
ATOM 1568 N N . THR A 1 206 ? -65.921 0.435 86.078 1.00 79.62 206 THR A N 1
ATOM 1569 C CA . THR A 1 206 ? -64.576 0.896 85.689 1.00 79.62 206 THR A CA 1
ATOM 1570 C C . THR A 1 206 ? -63.807 -0.193 84.948 1.00 79.62 206 THR A C 1
ATOM 1572 O O . THR A 1 206 ? -63.302 0.083 83.866 1.00 79.62 206 THR A O 1
ATOM 1575 N N . ALA A 1 207 ? -63.810 -1.443 85.423 1.00 72.31 207 ALA A N 1
ATOM 1576 C CA . ALA A 1 207 ? -63.150 -2.555 84.732 1.00 72.31 207 ALA A CA 1
ATOM 1577 C C . ALA A 1 207 ? -63.719 -2.793 83.319 1.00 72.31 207 ALA A C 1
ATOM 1579 O O . ALA A 1 207 ? -62.972 -3.082 82.386 1.00 72.31 207 ALA A O 1
ATOM 1580 N N . LYS A 1 208 ? -65.034 -2.618 83.119 1.00 80.06 208 LYS A N 1
ATOM 1581 C CA . LYS A 1 208 ? -65.673 -2.709 81.793 1.00 80.06 208 LYS A CA 1
ATOM 1582 C C . LYS A 1 208 ? -65.299 -1.536 80.876 1.00 80.06 208 LYS A C 1
ATOM 1584 O O . LYS A 1 208 ? -65.171 -1.732 79.667 1.00 80.06 208 LYS A O 1
ATOM 1589 N N . ALA A 1 209 ? -65.096 -0.339 81.430 1.00 80.88 209 ALA A N 1
ATOM 1590 C CA . ALA A 1 209 ? -64.589 0.815 80.688 1.00 80.88 209 ALA A CA 1
ATOM 1591 C C . ALA A 1 209 ? -63.103 0.654 80.316 1.00 80.88 209 ALA A C 1
ATOM 1593 O O . ALA A 1 209 ? -62.740 0.888 79.166 1.00 80.88 209 ALA A O 1
ATOM 1594 N N . GLU A 1 210 ? -62.269 0.185 81.248 1.00 79.12 210 GLU A N 1
ATOM 1595 C CA . GLU A 1 210 ? -60.847 -0.119 81.041 1.00 79.12 210 GLU A CA 1
ATOM 1596 C C . GLU A 1 210 ? -60.654 -1.229 80.000 1.00 79.12 210 GLU A C 1
ATOM 1598 O O . GLU A 1 210 ? -59.869 -1.060 79.068 1.00 79.12 210 GLU A O 1
ATOM 1603 N N . LEU A 1 211 ? -61.428 -2.320 80.077 1.00 78.25 211 LEU A N 1
ATOM 1604 C CA . LEU A 1 211 ? -61.418 -3.392 79.076 1.00 78.25 211 LEU A CA 1
ATOM 1605 C C . LEU A 1 211 ? -61.718 -2.845 77.676 1.00 78.25 211 LEU A C 1
ATOM 1607 O O . LEU A 1 211 ? -60.990 -3.149 76.729 1.00 78.25 211 LEU A O 1
ATOM 1611 N N . LYS A 1 212 ? -62.754 -2.006 77.545 1.00 80.38 212 LYS A N 1
ATOM 1612 C CA . LYS A 1 212 ? -63.098 -1.387 76.263 1.00 80.38 212 LYS A CA 1
ATOM 1613 C C . LYS A 1 212 ? -62.001 -0.432 75.785 1.00 80.38 212 LYS A C 1
ATOM 1615 O O . LYS A 1 212 ? -61.624 -0.483 74.620 1.00 80.38 212 LYS A O 1
ATOM 1620 N N . GLN A 1 213 ? -61.436 0.385 76.673 1.00 82.06 213 GLN A N 1
ATOM 1621 C CA . GLN A 1 213 ? -60.317 1.270 76.345 1.00 82.06 213 GLN A CA 1
ATOM 1622 C C . GLN A 1 213 ? -59.092 0.479 75.855 1.00 82.06 213 GLN A C 1
ATOM 1624 O O . GLN A 1 213 ? -58.434 0.900 74.905 1.00 82.06 213 GLN A O 1
ATOM 1629 N N . CYS A 1 214 ? -58.809 -0.689 76.441 1.00 72.88 214 CYS A N 1
ATOM 1630 C CA . CYS A 1 214 ? -57.771 -1.603 75.966 1.00 72.88 214 CYS A CA 1
ATOM 1631 C C . CYS A 1 214 ? -58.106 -2.236 74.605 1.00 72.88 214 CYS A C 1
ATOM 1633 O O . CYS A 1 214 ? -57.208 -2.364 73.775 1.00 72.88 214 CYS A O 1
ATOM 1635 N N . GLN A 1 215 ? -59.368 -2.594 74.342 1.00 76.25 215 GLN A N 1
ATOM 1636 C CA . GLN A 1 215 ? -59.811 -3.096 73.033 1.00 76.25 215 GLN A CA 1
ATOM 1637 C C . GLN A 1 215 ? -59.678 -2.023 71.941 1.00 76.25 215 GLN A C 1
ATOM 1639 O O . GLN A 1 215 ? -59.027 -2.267 70.924 1.00 76.25 215 GLN A O 1
ATOM 1644 N N . ASP A 1 216 ? -60.211 -0.820 72.175 1.00 78.44 216 ASP A N 1
ATOM 1645 C CA . ASP A 1 216 ? -60.132 0.313 71.245 1.00 78.44 216 ASP A CA 1
ATOM 1646 C C . ASP A 1 216 ? -58.658 0.702 70.976 1.00 78.44 216 ASP A C 1
ATOM 1648 O O . ASP A 1 216 ? -58.259 0.923 69.828 1.00 78.44 216 ASP A O 1
ATOM 1652 N N . ALA A 1 217 ? -57.805 0.696 72.012 1.00 77.12 217 ALA A N 1
ATOM 1653 C CA . ALA A 1 217 ? -56.364 0.924 71.874 1.00 77.12 217 ALA A CA 1
ATOM 1654 C C . ALA A 1 217 ? -55.639 -0.203 71.113 1.00 77.12 217 ALA A C 1
ATOM 1656 O O . ALA A 1 217 ? -54.723 0.080 70.338 1.00 77.12 217 ALA A O 1
ATOM 1657 N N . HIS A 1 218 ? -56.036 -1.468 71.289 1.00 71.88 218 HIS A N 1
ATOM 1658 C CA . HIS A 1 218 ? -55.451 -2.588 70.549 1.00 71.88 218 HIS A CA 1
ATOM 1659 C C . HIS A 1 218 ? -55.808 -2.526 69.059 1.00 71.88 218 HIS A C 1
ATOM 1661 O O . HIS A 1 218 ? -54.919 -2.675 68.221 1.00 71.88 218 HIS A O 1
ATOM 1667 N N . VAL A 1 219 ? -57.064 -2.215 68.717 1.00 75.88 219 VAL A N 1
ATOM 1668 C CA . VAL A 1 219 ? -57.500 -2.010 67.324 1.00 75.88 219 VAL A CA 1
ATOM 1669 C C . VAL A 1 219 ? -56.744 -0.842 66.681 1.00 75.88 219 VAL A C 1
ATOM 1671 O O . VAL A 1 219 ? -56.239 -0.982 65.566 1.00 75.88 219 VAL A O 1
ATOM 1674 N N . ALA A 1 220 ? -56.577 0.279 67.392 1.00 77.44 220 ALA A N 1
ATOM 1675 C CA . ALA A 1 220 ? -55.780 1.409 66.910 1.00 77.44 220 ALA A CA 1
ATOM 1676 C C . ALA A 1 220 ? -54.298 1.040 66.688 1.00 77.44 220 ALA A C 1
ATOM 1678 O O . ALA A 1 220 ? -53.714 1.414 65.669 1.00 77.44 220 ALA A O 1
ATOM 1679 N N . ALA A 1 221 ? -53.695 0.262 67.594 1.00 73.19 221 ALA A N 1
ATOM 1680 C CA . ALA A 1 221 ? -52.322 -0.221 67.450 1.00 73.19 221 ALA A CA 1
ATOM 1681 C C . ALA A 1 221 ? -52.159 -1.197 66.268 1.00 73.19 221 ALA A C 1
ATOM 1683 O O . ALA A 1 221 ? -51.173 -1.108 65.536 1.00 73.19 221 ALA A O 1
ATOM 1684 N N . MET A 1 222 ? -53.133 -2.084 66.039 1.00 73.19 222 MET A N 1
ATOM 1685 C CA . MET A 1 222 ? -53.154 -3.005 64.894 1.00 73.19 222 MET A CA 1
ATOM 1686 C C . MET A 1 222 ? -53.294 -2.250 63.563 1.00 73.19 222 MET A C 1
ATOM 1688 O O . MET A 1 222 ? -52.570 -2.550 62.614 1.00 73.19 222 MET A O 1
ATOM 1692 N N . ALA A 1 223 ? -54.143 -1.218 63.504 1.00 76.31 223 ALA A N 1
ATOM 1693 C CA . ALA A 1 223 ? -54.261 -0.347 62.335 1.00 76.31 223 ALA A CA 1
ATOM 1694 C C . ALA A 1 223 ? -52.947 0.405 62.042 1.00 76.31 223 ALA A C 1
ATOM 1696 O O . ALA A 1 223 ? -52.453 0.365 60.916 1.00 76.31 223 ALA A O 1
ATOM 1697 N N . MET A 1 224 ? -52.320 1.007 63.063 1.00 78.06 224 MET A N 1
ATOM 1698 C CA . MET A 1 224 ? -51.009 1.657 62.918 1.00 78.06 224 MET A CA 1
ATOM 1699 C C . MET A 1 224 ? -49.904 0.683 62.481 1.00 78.06 224 MET A C 1
ATOM 1701 O O . MET A 1 224 ? -49.038 1.054 61.686 1.00 78.06 224 MET A O 1
ATOM 1705 N N . ALA A 1 225 ? -49.925 -0.563 62.965 1.00 70.94 225 ALA A N 1
ATOM 1706 C CA . ALA A 1 225 ? -48.985 -1.599 62.543 1.00 70.94 225 ALA A CA 1
ATOM 1707 C C . ALA A 1 225 ? -49.192 -1.998 61.070 1.00 70.94 225 ALA A C 1
ATOM 1709 O O . ALA A 1 225 ? -48.211 -2.130 60.334 1.00 70.94 225 ALA A O 1
ATOM 1710 N N . ALA A 1 226 ? -50.444 -2.128 60.618 1.00 75.00 226 ALA A N 1
ATOM 1711 C CA . ALA A 1 226 ? -50.773 -2.396 59.220 1.00 75.00 226 ALA A CA 1
ATOM 1712 C C . ALA A 1 226 ? -50.304 -1.256 58.297 1.00 75.00 226 ALA A C 1
ATOM 1714 O O . ALA A 1 226 ? -49.573 -1.511 57.339 1.00 75.00 226 ALA A O 1
ATOM 1715 N N . ASP A 1 227 ? -50.619 0.002 58.629 1.00 77.38 227 ASP A N 1
ATOM 1716 C CA . ASP A 1 227 ? -50.157 1.181 57.881 1.00 77.38 227 ASP A CA 1
ATOM 1717 C C . ASP A 1 227 ? -48.623 1.257 57.807 1.00 77.38 227 ASP A C 1
ATOM 1719 O O . ASP A 1 227 ? -48.053 1.528 56.742 1.00 77.38 227 ASP A O 1
ATOM 1723 N N . ALA A 1 228 ? -47.933 0.966 58.916 1.00 75.81 228 ALA A N 1
ATOM 1724 C CA . ALA A 1 228 ? -46.475 0.923 58.962 1.00 75.81 228 ALA A CA 1
ATOM 1725 C C . ALA A 1 228 ? -45.903 -0.173 58.045 1.00 75.81 228 ALA A C 1
ATOM 1727 O O . ALA A 1 228 ? -44.980 0.102 57.270 1.00 75.81 228 ALA A O 1
ATOM 1728 N N . MET A 1 229 ? -46.468 -1.384 58.066 1.00 74.88 229 MET A N 1
ATOM 1729 C CA . MET A 1 229 ? -46.056 -2.498 57.200 1.00 74.88 229 MET A CA 1
ATOM 1730 C C . MET A 1 229 ? -46.312 -2.198 55.718 1.00 74.88 229 MET A C 1
ATOM 1732 O O . MET A 1 229 ? -45.418 -2.385 54.890 1.00 74.88 229 MET A O 1
ATOM 1736 N N . ASP A 1 230 ? -47.471 -1.637 55.369 1.00 78.94 230 ASP A N 1
ATOM 1737 C CA . ASP A 1 230 ? -47.768 -1.241 53.990 1.00 78.94 230 ASP A CA 1
ATOM 1738 C C . ASP A 1 230 ? -46.925 -0.039 53.536 1.00 78.94 230 ASP A C 1
ATOM 1740 O O . ASP A 1 230 ? -46.632 0.108 52.344 1.00 78.94 230 ASP A O 1
ATOM 1744 N N . SER A 1 231 ? -46.487 0.832 54.453 1.00 80.94 231 SER A N 1
ATOM 1745 C CA . SER A 1 231 ? -45.504 1.879 54.144 1.00 80.94 231 SER A CA 1
ATOM 1746 C C . SER A 1 231 ? -44.140 1.273 53.783 1.00 80.94 231 SER A C 1
ATOM 1748 O O . SER A 1 231 ? -43.556 1.663 52.768 1.00 80.94 231 SER A O 1
ATOM 1750 N N . GLN A 1 232 ? -43.681 0.246 54.517 1.00 78.62 232 GLN A N 1
ATOM 1751 C CA . GLN A 1 232 ? -42.463 -0.498 54.179 1.00 78.62 232 GLN A CA 1
ATOM 1752 C C . GLN A 1 232 ? -42.610 -1.241 52.850 1.00 78.62 232 GLN A C 1
ATOM 1754 O O . GLN A 1 232 ? -41.713 -1.154 52.014 1.00 78.62 232 GLN A O 1
ATOM 1759 N N . LYS A 1 233 ? -43.736 -1.922 52.605 1.00 81.75 233 LYS A N 1
ATOM 1760 C CA . LYS A 1 233 ? -44.030 -2.605 51.332 1.00 81.75 233 LYS A CA 1
ATOM 1761 C C . LYS A 1 233 ? -43.922 -1.640 50.147 1.00 81.75 233 LYS A C 1
ATOM 1763 O O . LYS A 1 233 ? -43.199 -1.916 49.190 1.00 81.75 233 LYS A O 1
ATOM 1768 N N . ARG A 1 234 ? -44.540 -0.456 50.251 1.00 85.44 234 ARG A N 1
ATOM 1769 C CA . ARG A 1 234 ? -44.433 0.631 49.257 1.00 85.44 234 ARG A CA 1
ATOM 1770 C C . ARG A 1 234 ? -42.999 1.156 49.103 1.00 85.44 234 ARG A C 1
ATOM 1772 O O . ARG A 1 234 ? -42.585 1.491 47.995 1.00 85.44 234 ARG A O 1
ATOM 1779 N N . GLU A 1 235 ? -42.214 1.225 50.177 1.00 85.44 235 GLU A N 1
ATOM 1780 C CA . GLU A 1 235 ? -40.811 1.661 50.124 1.00 85.44 235 GLU A CA 1
ATOM 1781 C C . GLU A 1 235 ? -39.881 0.611 49.483 1.00 85.44 235 GLU A C 1
ATOM 1783 O O . GLU A 1 235 ? -38.999 0.970 48.698 1.00 85.44 235 GLU A O 1
ATOM 1788 N N . TRP A 1 236 ? -40.104 -0.680 49.755 1.00 82.62 236 TRP A N 1
ATOM 1789 C CA . TRP A 1 236 ? -39.391 -1.800 49.132 1.00 82.62 236 TRP A CA 1
ATOM 1790 C C . TRP A 1 236 ? -39.764 -1.997 47.663 1.00 82.62 236 TRP A C 1
ATOM 1792 O O . TRP A 1 236 ? -38.865 -2.247 46.862 1.00 82.62 236 TRP A O 1
ATOM 1802 N N . GLN A 1 237 ? -41.024 -1.775 47.277 1.00 86.69 237 GLN A N 1
ATOM 1803 C CA . GLN A 1 237 ? -41.425 -1.765 45.867 1.00 86.69 237 GLN A CA 1
ATOM 1804 C C . GLN A 1 237 ? -40.625 -0.712 45.084 1.00 86.69 237 GLN A C 1
ATOM 1806 O O . GLN A 1 237 ? -39.873 -1.059 44.177 1.00 86.69 237 GLN A O 1
ATOM 1811 N N . ARG A 1 238 ? -40.601 0.543 45.562 1.00 88.19 238 ARG A N 1
ATOM 1812 C CA . ARG A 1 238 ? -39.775 1.621 44.977 1.00 88.19 238 ARG A CA 1
ATOM 1813 C C . ARG A 1 238 ? -38.270 1.296 44.939 1.00 88.19 238 ARG A C 1
ATOM 1815 O O . ARG A 1 238 ? -37.534 1.895 44.154 1.00 88.19 238 ARG A O 1
ATOM 1822 N N . LYS A 1 239 ? -37.769 0.406 45.809 1.00 83.94 239 LYS A N 1
ATOM 1823 C CA . LYS A 1 239 ? -36.377 -0.091 45.771 1.00 83.94 239 LYS A CA 1
ATOM 1824 C C . LYS A 1 239 ? -36.175 -1.139 44.669 1.00 83.94 239 LYS A C 1
ATOM 1826 O O . LYS A 1 239 ? -35.123 -1.091 44.032 1.00 83.94 239 LYS A O 1
ATOM 1831 N N . VAL A 1 240 ? -37.153 -2.015 44.409 1.00 85.31 240 VAL A N 1
ATOM 1832 C CA . VAL A 1 240 ? -37.167 -2.916 43.238 1.00 85.31 240 VAL A CA 1
ATOM 1833 C C . VAL A 1 240 ? -37.209 -2.106 41.947 1.00 85.31 240 VAL A C 1
ATOM 1835 O O . VAL A 1 240 ? -36.324 -2.274 41.112 1.00 85.31 240 VAL A O 1
ATOM 1838 N N . ASP A 1 241 ? -38.160 -1.180 41.815 1.00 87.56 241 ASP A N 1
ATOM 1839 C CA . ASP A 1 241 ? -38.399 -0.436 40.570 1.00 87.56 241 ASP A CA 1
ATOM 1840 C C . ASP A 1 241 ? -37.132 0.322 40.120 1.00 87.56 241 ASP A C 1
ATOM 1842 O O . ASP A 1 241 ? -36.656 0.158 38.996 1.00 87.56 241 ASP A O 1
ATOM 1846 N N . ARG A 1 242 ? -36.471 1.035 41.048 1.00 87.44 242 ARG A N 1
ATOM 1847 C CA . ARG A 1 242 ? -35.180 1.712 40.799 1.00 87.44 242 ARG A CA 1
ATOM 1848 C C . ARG A 1 242 ? -34.010 0.769 40.501 1.00 87.44 242 ARG A C 1
ATOM 1850 O O . ARG A 1 242 ? -32.995 1.221 39.970 1.00 87.44 242 ARG A O 1
ATOM 1857 N N . CYS A 1 243 ? -34.083 -0.506 40.880 1.00 85.31 243 CYS A N 1
ATOM 1858 C CA . CYS A 1 243 ? -33.074 -1.495 40.496 1.00 85.31 243 CYS A CA 1
ATOM 1859 C C . CYS A 1 243 ? -33.367 -2.077 39.104 1.00 85.31 243 CYS A C 1
ATOM 1861 O O . CYS A 1 243 ? -32.427 -2.226 38.327 1.00 85.31 243 CYS A O 1
ATOM 1863 N N . ASN A 1 244 ? -34.640 -2.282 38.751 1.00 86.06 244 ASN A N 1
ATOM 1864 C CA . ASN A 1 244 ? -35.065 -2.662 37.400 1.00 86.06 244 ASN A CA 1
ATOM 1865 C C . ASN A 1 244 ? -34.686 -1.574 36.373 1.00 86.06 244 ASN A C 1
ATOM 1867 O O . ASN A 1 244 ? -34.088 -1.884 35.346 1.00 86.06 244 ASN A O 1
ATOM 1871 N N . GLU A 1 245 ? -34.922 -0.289 36.676 1.00 88.69 245 GLU A N 1
ATOM 1872 C CA . GLU A 1 245 ? -34.480 0.834 35.827 1.00 88.69 245 GLU A CA 1
ATOM 1873 C C . GLU A 1 245 ? -32.966 0.828 35.560 1.00 88.69 245 GLU A C 1
ATOM 1875 O O . GLU A 1 245 ? -32.516 1.141 34.458 1.00 88.69 245 GLU A O 1
ATOM 1880 N N . ARG A 1 246 ? -32.163 0.502 36.582 1.00 85.00 246 ARG A N 1
ATOM 1881 C CA . ARG A 1 246 ? -30.699 0.421 36.465 1.00 85.00 246 ARG A CA 1
ATOM 1882 C C . ARG A 1 246 ? -30.267 -0.792 35.647 1.00 85.00 246 ARG A C 1
ATOM 1884 O O . ARG A 1 246 ? -29.330 -0.678 34.867 1.00 85.00 246 ARG A O 1
ATOM 1891 N N . GLN A 1 247 ? -30.957 -1.922 35.798 1.00 84.88 247 GLN A N 1
ATOM 1892 C CA . GLN A 1 247 ? -30.727 -3.130 35.006 1.00 84.88 247 GLN A CA 1
ATOM 1893 C C . GLN A 1 247 ? -31.029 -2.886 33.516 1.00 84.88 247 GLN A C 1
ATOM 1895 O O . GLN A 1 247 ? -30.229 -3.288 32.674 1.00 84.88 247 GLN A O 1
ATOM 1900 N N . ALA A 1 248 ? -32.121 -2.176 33.201 1.00 88.06 248 ALA A N 1
ATOM 1901 C CA . ALA A 1 248 ? -32.468 -1.769 31.838 1.00 88.06 248 ALA A CA 1
ATOM 1902 C C . ALA A 1 248 ? -31.401 -0.838 31.235 1.00 88.06 248 ALA A C 1
ATOM 1904 O O . ALA A 1 248 ? -30.787 -1.186 30.233 1.00 88.06 248 ALA A O 1
ATOM 1905 N N . LYS A 1 249 ? -31.071 0.270 31.917 1.00 88.31 249 LYS A N 1
ATOM 1906 C CA . LYS A 1 249 ? -30.037 1.221 31.460 1.00 88.31 249 LYS A CA 1
ATOM 1907 C C . LYS A 1 249 ? -28.664 0.560 31.269 1.00 88.31 249 LYS A C 1
ATOM 1909 O O . LYS A 1 249 ? -27.955 0.888 30.325 1.00 88.31 249 LYS A O 1
ATOM 1914 N N . ALA A 1 250 ? -28.297 -0.398 32.126 1.00 81.00 250 ALA A N 1
ATOM 1915 C CA . ALA A 1 250 ? -27.076 -1.183 31.951 1.00 81.00 250 ALA A CA 1
ATOM 1916 C C . ALA A 1 250 ? -27.146 -2.118 30.728 1.00 81.00 250 ALA A C 1
ATOM 1918 O O . ALA A 1 250 ? -26.148 -2.268 30.031 1.00 81.00 250 ALA A O 1
ATOM 1919 N N . ALA A 1 251 ? -28.301 -2.725 30.435 1.00 85.88 251 ALA A N 1
ATOM 1920 C CA . ALA A 1 251 ? -28.490 -3.555 29.244 1.00 85.88 251 ALA A CA 1
ATOM 1921 C C . ALA A 1 251 ? -28.440 -2.736 27.939 1.00 85.88 251 ALA A C 1
ATOM 1923 O O . ALA A 1 251 ? -27.756 -3.149 27.003 1.00 85.88 251 ALA A O 1
ATOM 1924 N N . ASP A 1 252 ? -29.079 -1.563 27.901 1.00 91.31 252 ASP A N 1
ATOM 1925 C CA . ASP A 1 252 ? -29.035 -0.643 26.753 1.00 91.31 252 ASP A CA 1
ATOM 1926 C C . ASP A 1 252 ? -27.603 -0.146 26.491 1.00 91.31 252 ASP A C 1
ATOM 1928 O O . ASP A 1 252 ? -27.144 -0.096 25.346 1.00 91.31 252 ASP A O 1
ATOM 1932 N N . MET A 1 253 ? -26.860 0.165 27.560 1.00 90.44 253 MET A N 1
ATOM 1933 C CA . MET A 1 253 ? -25.459 0.583 27.477 1.00 90.44 253 MET A CA 1
ATOM 1934 C C . MET A 1 253 ? -24.554 -0.552 26.980 1.00 90.44 253 MET A C 1
ATOM 1936 O O . MET A 1 253 ? -23.784 -0.330 26.051 1.00 90.44 253 MET A O 1
ATOM 1940 N N . ILE A 1 254 ? -24.705 -1.780 27.499 1.00 88.12 254 ILE A N 1
ATOM 1941 C CA . ILE A 1 254 ? -24.009 -2.974 26.977 1.00 88.12 254 ILE A CA 1
ATOM 1942 C C . ILE A 1 254 ? -24.279 -3.136 25.474 1.00 88.12 254 ILE A C 1
ATOM 1944 O O . ILE A 1 254 ? -23.338 -3.274 24.698 1.00 88.12 254 ILE A O 1
ATOM 1948 N N . GLN A 1 255 ? -25.543 -3.068 25.043 1.00 92.50 255 GLN A N 1
ATOM 1949 C CA . GLN A 1 255 ? -25.907 -3.243 23.633 1.00 92.50 255 GLN A CA 1
ATOM 1950 C C . GLN A 1 255 ? -25.406 -2.096 22.735 1.00 92.50 255 GLN A C 1
ATOM 1952 O O . GLN A 1 255 ? -25.251 -2.275 21.528 1.00 92.50 255 GLN A O 1
ATOM 1957 N N . THR A 1 256 ? -25.174 -0.907 23.289 1.00 91.88 256 THR A N 1
ATOM 1958 C CA . THR A 1 256 ? -24.594 0.222 22.549 1.00 91.88 256 THR A CA 1
ATOM 1959 C C . THR A 1 256 ? -23.090 0.025 22.377 1.00 91.88 256 THR A C 1
ATOM 1961 O O . THR A 1 256 ? -22.619 -0.031 21.246 1.00 91.88 256 THR A O 1
ATOM 1964 N N . LEU A 1 257 ? -22.370 -0.217 23.477 1.00 89.38 257 LEU A N 1
ATOM 1965 C CA . LEU A 1 257 ? -20.925 -0.465 23.469 1.00 89.38 257 LEU A CA 1
ATOM 1966 C C . LEU A 1 257 ? -20.547 -1.664 22.579 1.00 89.38 257 LEU A C 1
ATOM 1968 O O . LEU A 1 257 ? -19.578 -1.579 21.834 1.00 89.38 257 LEU A O 1
ATOM 1972 N N . GLN A 1 258 ? -21.338 -2.747 22.585 1.00 90.38 258 GLN A N 1
ATOM 1973 C CA . GLN A 1 258 ? -21.118 -3.902 21.700 1.00 90.38 258 GLN A CA 1
ATOM 1974 C C . GLN A 1 258 ? -21.183 -3.538 20.208 1.00 90.38 258 GLN A C 1
ATOM 1976 O O . GLN A 1 258 ? -20.314 -3.962 19.453 1.00 90.38 258 GLN A O 1
ATOM 1981 N N . ARG A 1 259 ? -22.143 -2.704 19.784 1.00 92.25 259 ARG A N 1
ATOM 1982 C CA . ARG A 1 259 ? -22.208 -2.225 18.389 1.00 92.25 259 ARG A CA 1
ATOM 1983 C C . ARG A 1 259 ? -21.016 -1.346 18.025 1.00 92.25 259 ARG A C 1
ATOM 1985 O O . ARG A 1 259 ? -20.614 -1.323 16.868 1.00 92.25 259 ARG A O 1
ATOM 1992 N N . ASP A 1 260 ? -20.488 -0.587 18.981 1.00 86.88 260 ASP A N 1
ATOM 1993 C CA . ASP A 1 260 ? -19.333 0.277 18.742 1.00 86.88 260 ASP A CA 1
ATOM 1994 C C . ASP A 1 260 ? -18.028 -0.529 18.664 1.00 86.88 260 ASP A C 1
ATOM 1996 O O . ASP A 1 260 ? -17.220 -0.254 17.782 1.00 86.88 260 ASP A O 1
ATOM 2000 N N . ILE A 1 261 ? -17.874 -1.597 19.457 1.00 86.12 261 ILE A N 1
ATOM 2001 C CA . ILE A 1 261 ? -16.806 -2.603 19.287 1.00 86.12 261 ILE A CA 1
ATOM 2002 C C . ILE A 1 261 ? -16.859 -3.214 17.877 1.00 86.12 261 ILE A C 1
ATOM 2004 O O . ILE A 1 261 ? -15.887 -3.096 17.134 1.00 86.12 261 ILE A O 1
ATOM 2008 N N . GLU A 1 262 ? -18.015 -3.753 17.466 1.00 89.88 262 GLU A N 1
ATOM 2009 C CA . GLU A 1 262 ? -18.225 -4.337 16.127 1.00 89.88 262 GLU A CA 1
ATOM 2010 C C . GLU A 1 262 ? -17.859 -3.351 14.995 1.00 89.88 262 GLU A C 1
ATOM 2012 O O . GLU A 1 262 ? -17.297 -3.739 13.968 1.00 89.88 262 GLU A O 1
ATOM 2017 N N . ARG A 1 263 ? -18.141 -2.052 15.179 1.00 90.31 263 ARG A N 1
ATOM 2018 C CA . ARG A 1 263 ? -17.768 -0.982 14.236 1.00 90.31 263 ARG A CA 1
ATOM 2019 C C . ARG A 1 263 ? -16.264 -0.715 14.203 1.00 90.31 263 ARG A C 1
ATOM 2021 O O . ARG A 1 263 ? -15.733 -0.498 13.115 1.00 90.31 263 ARG A O 1
ATOM 2028 N N . PHE A 1 264 ? -15.588 -0.692 15.353 1.00 84.62 264 PHE A N 1
ATOM 2029 C CA . PHE A 1 264 ? -14.142 -0.457 15.423 1.00 84.62 264 PHE A CA 1
ATOM 2030 C C . PHE A 1 264 ? -13.344 -1.629 14.837 1.00 84.62 264 PHE A C 1
ATOM 2032 O O . PHE A 1 264 ? -12.432 -1.394 14.044 1.00 84.62 264 PHE A O 1
ATOM 2039 N N . GLU A 1 265 ? -13.740 -2.868 15.135 1.00 84.56 265 GLU A N 1
ATOM 2040 C CA . GLU A 1 265 ? -13.151 -4.086 14.560 1.00 84.56 265 GLU A CA 1
ATOM 2041 C C . GLU A 1 265 ? -13.329 -4.127 13.031 1.00 84.56 265 GLU A C 1
ATOM 2043 O O . GLU A 1 265 ? -12.360 -4.294 12.286 1.00 84.56 265 GLU A O 1
ATOM 2048 N N . ALA A 1 266 ? -14.549 -3.878 12.536 1.00 86.56 266 ALA A N 1
ATOM 2049 C CA . ALA A 1 266 ? -14.819 -3.825 11.098 1.00 86.56 266 ALA A CA 1
ATOM 2050 C C . ALA A 1 266 ? -14.060 -2.686 10.390 1.00 86.56 266 ALA A C 1
ATOM 2052 O O . ALA A 1 266 ? -13.623 -2.852 9.249 1.00 86.56 266 ALA A O 1
ATOM 2053 N N . ALA A 1 267 ? -13.878 -1.536 11.050 1.00 84.50 267 ALA A N 1
ATOM 2054 C CA . ALA A 1 267 ? -13.100 -0.425 10.511 1.00 84.50 267 ALA A CA 1
ATOM 2055 C C . ALA A 1 267 ? -11.601 -0.755 10.409 1.00 84.50 267 ALA A C 1
ATOM 2057 O O . ALA A 1 267 ? -10.982 -0.387 9.411 1.00 84.50 267 ALA A O 1
ATOM 2058 N N . ALA A 1 268 ? -11.027 -1.463 11.388 1.00 78.81 268 ALA A N 1
ATOM 2059 C CA . ALA A 1 268 ? -9.630 -1.897 11.348 1.00 78.81 268 ALA A CA 1
ATOM 2060 C C . ALA A 1 268 ? -9.373 -2.833 10.151 1.00 78.81 268 ALA A C 1
ATOM 2062 O O . ALA A 1 268 ? -8.572 -2.501 9.274 1.00 78.81 268 ALA A O 1
ATOM 2063 N N . ALA A 1 269 ? -10.147 -3.916 10.027 1.00 82.06 269 ALA A N 1
ATOM 2064 C CA . ALA A 1 269 ? -10.014 -4.875 8.924 1.00 82.06 269 ALA A CA 1
ATOM 2065 C C . ALA A 1 269 ? -10.258 -4.242 7.532 1.00 82.06 269 ALA A C 1
ATOM 2067 O O . ALA A 1 269 ? -9.625 -4.614 6.538 1.00 82.06 269 ALA A O 1
ATOM 2068 N N . ALA A 1 270 ? -11.146 -3.243 7.443 1.00 85.31 270 ALA A N 1
ATOM 2069 C CA . ALA A 1 270 ? -11.390 -2.489 6.210 1.00 85.31 270 ALA A CA 1
ATOM 2070 C C . ALA A 1 270 ? -10.243 -1.525 5.836 1.00 85.31 270 ALA A C 1
ATOM 2072 O O . ALA A 1 270 ? -10.118 -1.149 4.668 1.00 85.31 270 ALA A O 1
ATOM 2073 N N . MET A 1 271 ? -9.405 -1.117 6.795 1.00 79.44 271 MET A N 1
ATOM 2074 C CA . MET A 1 271 ? -8.199 -0.326 6.525 1.00 79.44 271 MET A CA 1
ATOM 2075 C C . MET A 1 271 ? -7.043 -1.221 6.071 1.00 79.44 271 MET A C 1
ATOM 2077 O O . MET A 1 271 ? -6.423 -0.914 5.054 1.00 79.44 271 MET A O 1
ATOM 2081 N N . GLU A 1 272 ? -6.809 -2.353 6.739 1.00 79.19 272 GLU A N 1
ATOM 2082 C CA . GLU A 1 272 ? -5.755 -3.313 6.369 1.00 79.19 272 G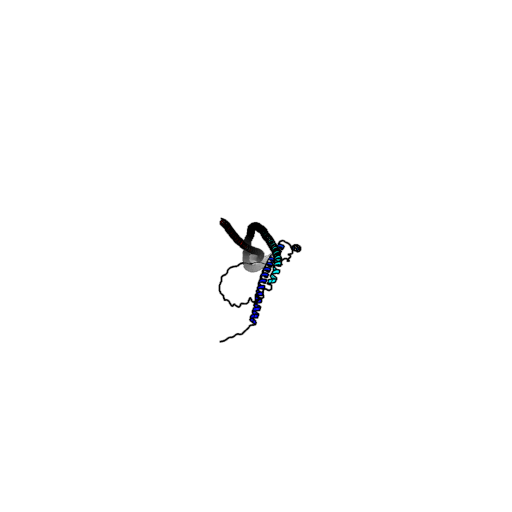LU A CA 1
ATOM 2083 C C . GLU A 1 272 ? -5.934 -3.832 4.935 1.00 79.19 272 GLU A C 1
ATOM 2085 O O . GLU A 1 272 ? -5.065 -3.638 4.083 1.00 79.19 272 GLU A O 1
ATOM 2090 N N . THR A 1 273 ? -7.112 -4.381 4.622 1.00 83.69 273 THR A N 1
ATOM 2091 C CA . THR A 1 273 ? -7.423 -4.900 3.275 1.00 83.69 273 THR A CA 1
ATOM 2092 C C . THR A 1 273 ? -7.308 -3.831 2.180 1.00 83.69 273 THR A C 1
ATOM 2094 O O . THR A 1 273 ? -6.901 -4.123 1.053 1.00 83.69 273 THR A O 1
ATOM 2097 N N . ARG A 1 274 ? -7.606 -2.562 2.494 1.00 83.38 274 ARG A N 1
ATOM 2098 C CA . ARG A 1 274 ? -7.430 -1.434 1.566 1.00 83.38 274 ARG A CA 1
ATOM 2099 C C . ARG A 1 274 ? -5.956 -1.087 1.326 1.00 83.38 274 ARG A C 1
ATOM 2101 O O . ARG A 1 274 ? -5.614 -0.703 0.205 1.00 83.38 274 ARG A O 1
ATOM 2108 N N . VAL A 1 275 ? -5.096 -1.210 2.339 1.00 80.25 275 VAL A N 1
ATOM 2109 C CA . VAL A 1 275 ? -3.643 -0.994 2.215 1.00 80.25 275 VAL A CA 1
ATOM 2110 C C . VAL A 1 275 ? -3.009 -2.093 1.360 1.00 80.25 275 VAL A C 1
ATOM 2112 O O . VAL A 1 275 ? -2.271 -1.775 0.427 1.00 80.25 275 VAL A O 1
ATOM 2115 N N . GLU A 1 276 ? -3.363 -3.360 1.591 1.00 79.62 276 GLU A N 1
ATOM 2116 C CA . GLU A 1 276 ? -2.897 -4.497 0.780 1.00 79.62 276 GLU A CA 1
ATOM 2117 C C . GLU A 1 276 ? -3.324 -4.377 -0.691 1.00 79.62 276 GLU A C 1
ATOM 2119 O O . GLU A 1 276 ? -2.501 -4.512 -1.600 1.00 79.62 276 GLU A O 1
ATOM 2124 N N . LEU A 1 277 ? -4.598 -4.056 -0.948 1.00 85.50 277 LEU A N 1
ATOM 2125 C CA . LEU A 1 277 ? -5.099 -3.863 -2.312 1.00 85.50 277 LEU A CA 1
ATOM 2126 C C . LEU A 1 277 ? -4.395 -2.706 -3.028 1.00 85.50 277 LEU A C 1
ATOM 2128 O O . LEU A 1 277 ? -4.074 -2.839 -4.210 1.00 85.50 277 LEU A O 1
ATOM 2132 N N . LYS A 1 278 ? -4.107 -1.595 -2.333 1.00 83.62 278 LYS A N 1
ATOM 2133 C CA . LYS A 1 278 ? -3.335 -0.492 -2.920 1.00 83.62 278 LYS A CA 1
ATOM 2134 C C . LYS A 1 278 ? -1.893 -0.918 -3.215 1.00 83.62 278 LYS A C 1
ATOM 2136 O O . LYS A 1 278 ? -1.404 -0.642 -4.305 1.00 83.62 278 LYS A O 1
ATOM 2141 N N . HIS A 1 279 ? -1.235 -1.627 -2.296 1.00 83.00 279 HIS A N 1
ATOM 2142 C CA . HIS A 1 279 ? 0.122 -2.143 -2.503 1.00 83.00 279 HIS A CA 1
ATOM 2143 C C . HIS A 1 279 ? 0.214 -3.000 -3.771 1.00 83.00 279 HIS A C 1
ATOM 2145 O O . HIS A 1 279 ? 1.088 -2.784 -4.607 1.00 83.00 279 HIS A O 1
ATOM 2151 N N . LEU A 1 280 ? -0.733 -3.923 -3.955 1.00 82.38 280 LEU A N 1
ATOM 2152 C CA . LEU A 1 280 ? -0.802 -4.775 -5.141 1.00 82.38 280 LEU A CA 1
ATOM 2153 C C . LEU A 1 280 ? -1.126 -3.986 -6.421 1.00 82.38 280 LEU A C 1
ATOM 2155 O O . LEU A 1 280 ? -0.621 -4.333 -7.486 1.00 82.38 280 LEU A O 1
ATOM 2159 N N . GLN A 1 281 ? -1.937 -2.926 -6.353 1.00 85.38 281 GLN A N 1
ATOM 2160 C CA . GLN A 1 281 ? -2.210 -2.050 -7.503 1.00 85.38 281 GLN A CA 1
ATOM 2161 C C . GLN A 1 281 ? -0.969 -1.249 -7.922 1.00 85.38 281 GLN A C 1
ATOM 2163 O O . GLN A 1 281 ? -0.593 -1.285 -9.095 1.00 85.38 281 GLN A O 1
ATOM 2168 N N . ASP A 1 282 ? -0.305 -0.590 -6.971 1.00 82.19 282 ASP A N 1
ATOM 2169 C CA . ASP A 1 282 ? 0.917 0.186 -7.204 1.00 82.19 282 ASP A CA 1
ATOM 2170 C C . ASP A 1 282 ? 2.056 -0.719 -7.730 1.00 82.19 282 ASP A C 1
ATOM 2172 O O . ASP A 1 282 ? 2.731 -0.367 -8.699 1.00 82.19 282 ASP A O 1
ATOM 2176 N N . LEU A 1 283 ? 2.230 -1.923 -7.166 1.00 81.44 283 LEU A N 1
ATOM 2177 C CA . LEU A 1 283 ? 3.255 -2.889 -7.590 1.00 81.44 283 LEU A CA 1
ATOM 2178 C C . LEU A 1 283 ? 2.996 -3.417 -9.011 1.00 81.44 283 LEU A C 1
ATOM 2180 O O . LEU A 1 283 ? 3.924 -3.485 -9.819 1.00 81.44 283 LEU A O 1
ATOM 2184 N N . ASN A 1 284 ? 1.738 -3.714 -9.362 1.00 83.31 284 ASN A N 1
ATOM 2185 C CA . ASN A 1 284 ? 1.365 -4.063 -10.737 1.00 83.31 284 ASN A CA 1
ATOM 2186 C C . ASN A 1 284 ? 1.591 -2.893 -11.714 1.00 83.31 284 ASN A C 1
ATOM 2188 O O . ASN A 1 284 ? 2.040 -3.115 -12.838 1.00 83.31 284 ASN A O 1
ATOM 2192 N N . ALA A 1 285 ? 1.331 -1.648 -11.301 1.00 84.19 285 ALA A N 1
ATOM 2193 C CA . ALA A 1 285 ? 1.595 -0.468 -12.125 1.00 84.19 285 ALA A CA 1
ATOM 2194 C C . ALA A 1 285 ? 3.103 -0.250 -12.358 1.00 84.19 285 ALA A C 1
ATOM 2196 O O . ALA A 1 285 ? 3.517 -0.009 -13.493 1.00 84.19 285 ALA A O 1
ATOM 2197 N N . MET A 1 286 ? 3.928 -0.408 -11.316 1.00 80.69 286 MET A N 1
ATOM 2198 C CA . MET A 1 286 ? 5.393 -0.358 -11.405 1.00 80.69 286 MET A CA 1
ATOM 2199 C C . MET A 1 286 ? 5.948 -1.476 -12.295 1.00 80.69 286 MET A C 1
ATOM 2201 O O . MET A 1 286 ? 6.732 -1.201 -13.201 1.00 80.69 286 MET A O 1
ATOM 2205 N N . SER A 1 287 ? 5.484 -2.717 -12.113 1.00 80.75 287 SER A N 1
ATOM 2206 C CA . SER A 1 287 ? 5.843 -3.850 -12.977 1.00 80.75 287 SER A CA 1
ATOM 2207 C C . SER A 1 287 ? 5.451 -3.598 -14.439 1.00 80.75 287 SER A C 1
ATOM 2209 O O . SER A 1 287 ? 6.255 -3.828 -15.339 1.00 80.75 287 SER A O 1
ATOM 2211 N N . GLY A 1 288 ? 4.261 -3.042 -14.685 1.00 84.50 288 GLY A N 1
ATOM 2212 C CA . GLY A 1 288 ? 3.795 -2.687 -16.024 1.00 84.50 288 GLY A CA 1
ATOM 2213 C C . GLY A 1 288 ? 4.531 -1.505 -16.670 1.00 84.50 288 GLY A C 1
ATOM 2214 O O . GLY A 1 288 ? 4.552 -1.426 -17.898 1.00 84.50 288 GLY A O 1
ATOM 2215 N N . ASN A 1 289 ? 5.119 -0.590 -15.888 1.00 82.81 289 ASN A N 1
ATOM 2216 C CA . ASN A 1 289 ? 6.039 0.442 -16.390 1.00 82.81 289 ASN A CA 1
ATOM 2217 C C . ASN A 1 289 ? 7.374 -0.192 -16.795 1.00 82.81 289 ASN A C 1
ATOM 2219 O O . ASN A 1 289 ? 7.756 -0.103 -17.962 1.00 82.81 289 ASN A O 1
ATOM 2223 N N . TRP A 1 290 ? 7.982 -0.945 -15.875 1.00 80.88 290 TRP A N 1
ATOM 2224 C CA . TRP A 1 290 ? 9.244 -1.655 -16.082 1.00 80.88 290 TRP A CA 1
ATOM 2225 C C . TRP A 1 290 ? 9.221 -2.561 -17.318 1.00 80.88 290 TRP A C 1
ATOM 2227 O O . TRP A 1 290 ? 10.135 -2.531 -18.139 1.00 80.88 290 TRP A O 1
ATOM 2237 N N . GLN A 1 291 ? 8.136 -3.316 -17.507 1.00 81.75 291 GLN A N 1
ATOM 2238 C CA . GLN A 1 291 ? 7.913 -4.154 -18.688 1.00 81.75 291 GLN A CA 1
ATOM 2239 C C . GLN A 1 291 ? 8.008 -3.337 -19.995 1.00 81.75 291 GLN A C 1
ATOM 2241 O O . GLN A 1 291 ? 8.727 -3.721 -20.918 1.00 81.75 291 GLN A O 1
ATOM 2246 N N . ARG A 1 292 ? 7.345 -2.171 -20.053 1.00 84.12 292 ARG A N 1
ATOM 2247 C CA . ARG A 1 292 ? 7.370 -1.260 -21.214 1.00 84.12 292 ARG A CA 1
ATOM 2248 C C . ARG A 1 292 ? 8.745 -0.631 -21.440 1.00 84.12 292 ARG A C 1
ATOM 2250 O O . ARG A 1 292 ? 9.140 -0.442 -22.588 1.00 84.12 292 ARG A O 1
ATOM 2257 N N . GLU A 1 293 ? 9.475 -0.313 -20.375 1.00 80.06 293 GLU A N 1
ATOM 2258 C CA . GLU A 1 293 ? 10.837 0.232 -20.446 1.00 80.06 293 GLU A CA 1
ATOM 2259 C C . GLU A 1 293 ? 11.839 -0.816 -20.959 1.00 80.06 293 GLU A C 1
ATOM 2261 O O . GLU A 1 293 ? 12.640 -0.518 -21.847 1.00 80.06 293 GLU A O 1
ATOM 2266 N N . VAL A 1 294 ? 11.736 -2.067 -20.496 1.00 80.50 294 VAL A N 1
ATOM 2267 C CA . VAL A 1 294 ? 12.525 -3.206 -20.998 1.00 80.50 294 VAL A CA 1
ATOM 2268 C C . VAL A 1 294 ? 12.235 -3.479 -22.478 1.00 80.50 294 VAL A C 1
ATOM 2270 O O . VAL A 1 294 ? 13.173 -3.645 -23.261 1.00 80.50 294 VAL A O 1
ATOM 2273 N N . GLU A 1 295 ? 10.966 -3.470 -22.892 1.00 83.06 295 GLU A N 1
ATOM 2274 C CA . GLU A 1 295 ? 10.564 -3.635 -24.297 1.00 83.06 295 GLU A CA 1
ATOM 2275 C C . GLU A 1 295 ? 11.077 -2.483 -25.184 1.00 83.06 295 GLU A C 1
ATOM 2277 O O . GLU A 1 295 ? 11.648 -2.724 -26.253 1.00 83.06 295 GLU A O 1
ATOM 2282 N N . ALA A 1 296 ? 10.958 -1.232 -24.727 1.00 80.56 296 ALA A N 1
ATOM 2283 C CA . ALA A 1 296 ? 11.468 -0.058 -25.437 1.00 80.56 296 ALA A CA 1
ATOM 2284 C C . ALA A 1 296 ? 13.003 -0.059 -25.556 1.00 80.56 296 ALA A C 1
ATOM 2286 O O . ALA A 1 296 ? 13.544 0.281 -26.616 1.00 80.56 296 ALA A O 1
ATOM 2287 N N . HIS A 1 297 ? 13.717 -0.478 -24.507 1.00 80.81 297 HIS A N 1
ATOM 2288 C CA . HIS A 1 297 ? 15.169 -0.627 -24.541 1.00 80.81 297 HIS A CA 1
ATOM 2289 C C . HIS A 1 297 ? 15.600 -1.761 -25.481 1.00 80.81 297 HIS A C 1
ATOM 2291 O O . HIS A 1 297 ? 16.477 -1.544 -26.317 1.00 80.81 297 HIS A O 1
ATOM 2297 N N . ALA A 1 298 ? 14.956 -2.932 -25.427 1.00 81.50 298 ALA A N 1
ATOM 2298 C CA . ALA A 1 298 ? 15.247 -4.049 -26.329 1.00 81.50 298 ALA A CA 1
ATOM 2299 C C . ALA A 1 298 ? 15.066 -3.655 -27.807 1.00 81.50 298 ALA A C 1
ATOM 2301 O O . ALA A 1 298 ? 15.953 -3.895 -28.628 1.00 81.50 298 ALA A O 1
ATOM 2302 N N . LEU A 1 299 ? 13.969 -2.962 -28.130 1.00 85.25 299 LEU A N 1
ATOM 2303 C CA . LEU A 1 299 ? 13.689 -2.439 -29.470 1.00 85.25 299 LEU A CA 1
ATOM 2304 C C . LEU A 1 299 ? 14.715 -1.377 -29.916 1.00 85.25 299 LEU A C 1
ATOM 2306 O O . LEU A 1 299 ? 15.098 -1.327 -31.086 1.00 85.25 299 LEU A O 1
ATOM 2310 N N . THR A 1 300 ? 15.191 -0.538 -28.993 1.00 82.69 300 THR A N 1
ATOM 2311 C CA . THR A 1 300 ? 16.225 0.477 -29.269 1.00 82.69 300 THR A CA 1
ATOM 2312 C C . THR A 1 300 ? 17.596 -0.163 -29.499 1.00 82.69 300 THR A C 1
ATOM 2314 O O . THR A 1 300 ? 18.281 0.186 -30.460 1.00 82.69 300 THR A O 1
ATOM 2317 N N . LYS A 1 301 ? 17.964 -1.159 -28.684 1.00 81.44 301 LYS A N 1
ATOM 2318 C CA . LYS A 1 301 ? 19.192 -1.951 -28.825 1.00 81.44 301 LYS A CA 1
ATOM 2319 C C . LYS A 1 301 ? 19.215 -2.758 -30.124 1.00 81.44 301 LYS A C 1
ATOM 2321 O O . LYS A 1 301 ? 20.249 -2.821 -30.780 1.00 81.44 301 LYS A O 1
ATOM 2326 N N . GLN A 1 302 ? 18.084 -3.335 -30.531 1.00 85.31 302 GLN A N 1
ATOM 2327 C CA . GLN A 1 302 ? 17.986 -4.012 -31.824 1.00 85.31 302 GLN A CA 1
ATOM 2328 C C . GLN A 1 302 ? 18.229 -3.026 -32.977 1.00 85.31 302 GLN A C 1
ATOM 2330 O O . GLN A 1 302 ? 19.091 -3.270 -33.815 1.00 85.31 302 GLN A O 1
ATOM 2335 N N . ARG A 1 303 ? 17.566 -1.861 -32.966 1.00 85.25 303 ARG A N 1
ATOM 2336 C CA . ARG A 1 303 ? 17.762 -0.811 -33.984 1.00 85.25 303 ARG A CA 1
ATOM 2337 C C . ARG A 1 303 ? 19.207 -0.313 -34.074 1.00 85.25 303 ARG A C 1
ATOM 2339 O O . ARG A 1 303 ? 19.676 -0.045 -35.179 1.00 85.25 303 ARG A O 1
ATOM 2346 N N . SER A 1 304 ? 19.914 -0.167 -32.949 1.00 80.94 304 SER A N 1
ATOM 2347 C CA . SER A 1 304 ? 21.321 0.253 -32.975 1.00 80.94 304 SER A CA 1
ATOM 2348 C C . SER A 1 304 ? 22.237 -0.848 -33.517 1.00 80.94 304 SER A C 1
ATOM 2350 O O . SER A 1 304 ? 23.105 -0.538 -34.332 1.00 80.94 304 SER A O 1
ATOM 2352 N N . MET A 1 305 ? 21.998 -2.119 -33.164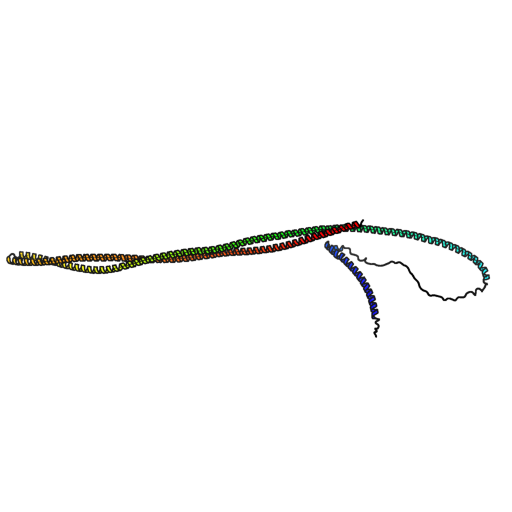 1.00 84.50 305 MET A N 1
ATOM 2353 C CA . MET A 1 305 ? 22.708 -3.275 -33.732 1.00 84.50 305 MET A CA 1
ATOM 2354 C C . MET A 1 305 ? 22.477 -3.428 -35.243 1.00 84.50 305 MET A C 1
ATOM 2356 O O . MET A 1 305 ? 23.445 -3.593 -35.984 1.00 84.50 305 MET A O 1
ATOM 2360 N N . ASP A 1 306 ? 21.233 -3.313 -35.716 1.00 88.50 306 ASP A N 1
ATOM 2361 C CA . ASP A 1 306 ? 20.892 -3.403 -37.143 1.00 88.50 306 ASP A CA 1
ATOM 2362 C C . ASP A 1 306 ? 21.591 -2.294 -37.956 1.00 88.50 306 ASP A C 1
ATOM 2364 O O . ASP A 1 306 ? 22.168 -2.551 -39.015 1.00 88.50 306 ASP A O 1
ATOM 2368 N N . ALA A 1 307 ? 21.614 -1.063 -37.428 1.00 86.19 307 ALA A N 1
ATOM 2369 C CA . ALA A 1 307 ? 22.312 0.065 -38.045 1.00 86.19 307 ALA A CA 1
ATOM 2370 C C . ALA A 1 307 ? 23.844 -0.114 -38.067 1.00 86.19 307 ALA A C 1
ATOM 2372 O O . ALA A 1 307 ? 24.490 0.252 -39.052 1.00 86.19 307 ALA A O 1
ATOM 2373 N N . MET A 1 308 ? 24.433 -0.704 -37.019 1.00 86.44 308 MET A N 1
ATOM 2374 C CA . MET A 1 308 ? 25.861 -1.052 -37.000 1.00 86.44 308 MET A CA 1
ATOM 2375 C C . MET A 1 308 ? 26.185 -2.124 -38.044 1.00 86.44 308 MET A C 1
ATOM 2377 O O . MET A 1 308 ? 27.154 -1.974 -38.784 1.00 86.44 308 MET A O 1
ATOM 2381 N N . ALA A 1 309 ? 25.357 -3.167 -38.158 1.00 88.06 309 ALA A N 1
ATOM 2382 C CA . ALA A 1 309 ? 25.552 -4.250 -39.119 1.00 88.06 309 ALA A CA 1
ATOM 2383 C C . ALA A 1 309 ? 25.472 -3.769 -40.582 1.00 88.06 309 ALA A C 1
ATOM 2385 O O . ALA A 1 309 ? 26.270 -4.201 -41.418 1.00 88.06 309 ALA A O 1
ATOM 2386 N N . ASP A 1 310 ? 24.557 -2.845 -40.893 1.00 90.81 310 ASP A N 1
ATOM 2387 C CA . ASP A 1 310 ? 24.462 -2.204 -42.211 1.00 90.81 310 ASP A CA 1
ATOM 2388 C C . ASP A 1 310 ? 25.686 -1.314 -42.505 1.00 90.81 310 ASP A C 1
ATOM 2390 O O . ASP A 1 310 ? 26.304 -1.433 -43.565 1.00 90.81 310 ASP A O 1
ATOM 2394 N N . LEU A 1 311 ? 26.125 -0.483 -41.552 1.00 88.62 311 LEU A N 1
ATOM 2395 C CA . LEU A 1 311 ? 27.343 0.323 -41.713 1.00 88.62 311 LEU A CA 1
ATOM 2396 C C . LEU A 1 311 ? 28.612 -0.538 -41.863 1.00 88.62 311 LEU A C 1
ATOM 2398 O O . LEU A 1 311 ? 29.427 -0.272 -42.749 1.00 88.62 311 LEU A O 1
ATOM 2402 N N . GLU A 1 312 ? 28.764 -1.598 -41.064 1.00 88.06 312 GLU A N 1
ATOM 2403 C CA . GLU A 1 312 ? 29.853 -2.573 -41.192 1.00 88.06 312 GLU A CA 1
ATOM 2404 C C . GLU A 1 312 ? 29.849 -3.240 -42.566 1.00 88.06 312 GLU A C 1
ATOM 2406 O O . GLU A 1 312 ? 30.905 -3.409 -43.180 1.00 88.06 312 GLU A O 1
ATOM 2411 N N . ARG A 1 313 ? 28.667 -3.634 -43.054 1.00 92.12 313 ARG A N 1
ATOM 2412 C CA . ARG A 1 313 ? 28.518 -4.214 -44.385 1.00 92.12 313 ARG A CA 1
ATOM 2413 C C . ARG A 1 313 ? 28.952 -3.215 -45.455 1.00 92.12 313 ARG A C 1
ATOM 2415 O O . ARG A 1 313 ? 29.776 -3.565 -46.291 1.00 92.12 313 ARG A O 1
ATOM 2422 N N . ARG A 1 314 ? 28.456 -1.976 -45.412 1.00 89.62 314 ARG A N 1
ATOM 2423 C CA . ARG A 1 314 ? 28.823 -0.917 -46.368 1.00 89.62 314 ARG A CA 1
ATOM 2424 C C . ARG A 1 314 ? 30.326 -0.636 -46.363 1.00 89.62 314 ARG A C 1
ATOM 2426 O O . ARG A 1 314 ? 30.891 -0.3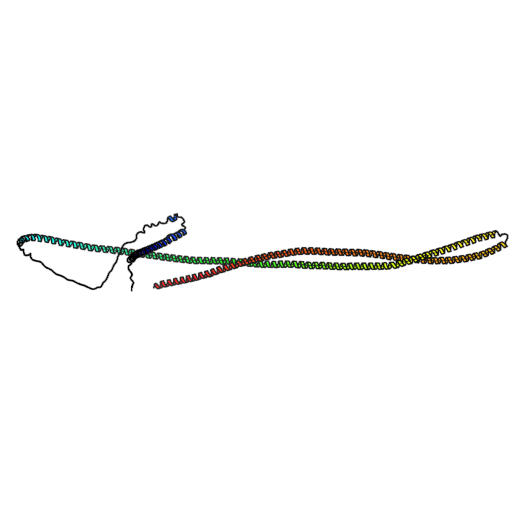96 -47.426 1.00 89.62 314 ARG A O 1
ATOM 2433 N N . LEU A 1 315 ? 30.980 -0.692 -45.198 1.00 90.31 315 LEU A N 1
ATOM 2434 C CA . LEU A 1 315 ? 32.434 -0.559 -45.085 1.00 90.31 315 LEU A CA 1
ATOM 2435 C C . LEU A 1 315 ? 33.164 -1.745 -45.741 1.00 90.31 315 LEU A C 1
ATOM 2437 O O . LEU A 1 315 ? 34.097 -1.528 -46.512 1.00 90.31 315 LEU A O 1
ATOM 2441 N N . LYS A 1 316 ? 32.720 -2.984 -45.491 1.00 88.25 316 LYS A N 1
ATOM 2442 C CA . LYS A 1 316 ? 33.268 -4.205 -46.117 1.00 88.25 316 LYS A CA 1
ATOM 2443 C C . LYS A 1 316 ? 33.092 -4.181 -47.642 1.00 88.25 316 LYS A C 1
ATOM 2445 O O . LYS A 1 316 ? 34.062 -4.410 -48.362 1.00 88.25 316 LYS A O 1
ATOM 2450 N N . ASP A 1 317 ? 31.902 -3.818 -48.122 1.00 89.88 317 ASP A N 1
ATOM 2451 C CA . ASP A 1 317 ? 31.577 -3.672 -49.548 1.00 89.88 317 ASP A CA 1
ATOM 2452 C C . ASP A 1 317 ? 32.442 -2.565 -50.208 1.00 89.88 317 ASP A C 1
ATOM 2454 O O . ASP A 1 317 ? 32.949 -2.748 -51.316 1.00 89.88 317 ASP A O 1
ATOM 2458 N N . ALA A 1 318 ? 32.696 -1.442 -49.518 1.00 86.31 318 ALA A N 1
ATOM 2459 C CA . ALA A 1 318 ? 33.562 -0.364 -50.013 1.00 86.31 318 ALA A CA 1
ATOM 2460 C C . ALA A 1 318 ? 35.056 -0.746 -50.047 1.00 86.31 318 ALA A C 1
ATOM 2462 O O . ALA A 1 318 ? 35.740 -0.460 -51.031 1.00 86.31 318 ALA A O 1
ATOM 2463 N N . LEU A 1 319 ? 35.568 -1.429 -49.016 1.00 87.75 319 LEU A N 1
ATOM 2464 C CA . LEU A 1 319 ? 36.947 -1.935 -48.987 1.00 87.75 319 LEU A CA 1
ATOM 2465 C C . LEU A 1 319 ? 37.186 -2.975 -50.094 1.00 87.75 319 LEU A C 1
ATOM 2467 O O . LEU A 1 319 ? 38.198 -2.908 -50.792 1.00 87.75 319 LEU A O 1
ATOM 2471 N N . ALA A 1 320 ? 36.223 -3.874 -50.320 1.00 88.75 320 ALA A N 1
ATOM 2472 C CA . ALA A 1 320 ? 36.268 -4.852 -51.407 1.00 88.75 320 ALA A CA 1
ATOM 2473 C C . ALA A 1 320 ? 36.260 -4.211 -52.811 1.00 88.75 320 ALA A C 1
ATOM 2475 O O . ALA A 1 320 ? 36.777 -4.808 -53.754 1.00 88.75 320 ALA A O 1
ATOM 2476 N N . ALA A 1 321 ? 35.719 -2.994 -52.962 1.00 87.31 321 ALA A N 1
ATOM 2477 C CA . ALA A 1 321 ? 35.773 -2.227 -54.209 1.00 87.31 321 ALA A CA 1
ATOM 2478 C C . ALA A 1 321 ? 37.105 -1.470 -54.407 1.00 87.31 321 ALA A C 1
ATOM 2480 O O . ALA A 1 321 ? 37.551 -1.296 -55.543 1.00 87.31 321 ALA A O 1
ATOM 2481 N N . ILE A 1 322 ? 37.764 -1.039 -53.323 1.00 86.94 322 ILE A N 1
ATOM 2482 C CA . ILE A 1 322 ? 39.064 -0.350 -53.386 1.00 86.94 322 ILE A CA 1
ATOM 2483 C C . ILE A 1 322 ? 40.152 -1.275 -53.928 1.00 86.94 322 ILE A C 1
ATOM 2485 O O . ILE A 1 322 ? 40.868 -0.898 -54.855 1.00 86.94 322 ILE A O 1
ATOM 2489 N N . GLU A 1 323 ? 40.276 -2.483 -53.387 1.00 86.06 323 GLU A N 1
ATOM 2490 C CA . GLU A 1 323 ? 41.431 -3.343 -53.657 1.00 86.06 323 GLU A CA 1
ATOM 2491 C C . GLU A 1 323 ? 41.642 -3.709 -55.147 1.00 86.06 323 GLU A C 1
ATOM 2493 O O . GLU A 1 323 ? 42.756 -3.511 -55.645 1.00 86.06 323 GLU A O 1
ATOM 2498 N N . PRO A 1 324 ? 40.620 -4.118 -55.934 1.00 86.44 324 PRO A N 1
ATOM 2499 C CA . PRO A 1 324 ? 40.803 -4.343 -57.370 1.00 86.44 324 PRO A CA 1
ATOM 2500 C C . PRO A 1 324 ? 41.109 -3.052 -58.146 1.00 86.44 324 PRO A C 1
ATOM 2502 O O . PRO A 1 324 ? 41.851 -3.103 -59.128 1.00 86.44 324 PRO A O 1
ATOM 2505 N N . THR A 1 325 ? 40.602 -1.887 -57.719 1.00 85.31 325 THR A N 1
ATOM 2506 C CA . THR A 1 325 ? 40.952 -0.612 -58.378 1.00 85.31 325 THR A CA 1
ATOM 2507 C C . THR A 1 325 ? 42.388 -0.181 -58.071 1.00 85.31 325 THR A C 1
ATOM 2509 O O . THR A 1 325 ? 43.070 0.309 -58.970 1.00 85.31 325 THR A O 1
ATOM 2512 N N . ARG A 1 326 ? 42.902 -0.443 -56.859 1.00 86.38 326 ARG A N 1
ATOM 2513 C CA . ARG A 1 326 ? 44.320 -0.235 -56.511 1.00 86.38 326 ARG A CA 1
ATOM 2514 C C . ARG A 1 326 ? 45.256 -1.125 -57.326 1.00 86.38 326 ARG A C 1
ATOM 2516 O O . ARG A 1 326 ? 46.254 -0.617 -57.835 1.00 86.38 326 ARG A O 1
ATOM 2523 N N . ALA A 1 327 ? 44.918 -2.403 -57.511 1.00 86.88 327 ALA A N 1
ATOM 2524 C CA . ALA A 1 327 ? 45.675 -3.300 -58.388 1.00 86.88 327 ALA A CA 1
ATOM 2525 C C . ALA A 1 327 ? 45.720 -2.766 -59.836 1.00 86.88 327 ALA A C 1
ATOM 2527 O O . ALA A 1 327 ? 46.797 -2.580 -60.399 1.00 86.88 327 ALA A O 1
ATOM 2528 N N . GLN A 1 328 ? 44.565 -2.384 -60.395 1.00 85.38 328 GLN A N 1
ATOM 2529 C CA . GLN A 1 328 ? 44.476 -1.787 -61.736 1.00 85.38 328 GLN A CA 1
ATOM 2530 C C . GLN A 1 328 ? 45.247 -0.458 -61.864 1.00 85.38 328 GLN A C 1
ATOM 2532 O O . GLN A 1 328 ? 45.807 -0.168 -62.925 1.00 85.38 328 GLN A O 1
ATOM 2537 N N . LEU A 1 329 ? 45.321 0.355 -60.802 1.00 87.06 329 LEU A N 1
ATOM 2538 C CA . LEU A 1 329 ? 46.152 1.562 -60.790 1.00 87.06 329 LEU A CA 1
ATOM 2539 C C . LEU A 1 329 ? 47.653 1.226 -60.807 1.00 87.06 329 LEU A C 1
ATOM 2541 O O . LEU A 1 329 ? 48.417 1.911 -61.488 1.00 87.06 329 LEU A O 1
ATOM 2545 N N . ALA A 1 330 ? 48.091 0.185 -60.094 1.00 87.00 330 ALA A N 1
ATOM 2546 C CA . ALA A 1 330 ? 49.486 -0.255 -60.127 1.00 87.00 330 ALA A CA 1
ATOM 2547 C C . ALA A 1 330 ? 49.884 -0.725 -61.539 1.00 87.00 330 ALA A C 1
ATOM 2549 O O . ALA A 1 330 ? 50.867 -0.227 -62.096 1.00 87.00 330 ALA A O 1
ATOM 2550 N N . ASP A 1 331 ? 49.064 -1.581 -62.157 1.00 87.38 331 ASP A N 1
ATOM 2551 C CA . ASP A 1 331 ? 49.278 -2.075 -63.522 1.00 87.38 331 ASP A CA 1
ATOM 2552 C C . ASP A 1 331 ? 49.308 -0.937 -64.555 1.00 87.38 331 ASP A C 1
ATOM 2554 O O . ASP A 1 331 ? 50.211 -0.866 -65.394 1.00 87.38 331 ASP A O 1
ATOM 2558 N N . THR A 1 332 ? 48.353 -0.001 -64.493 1.00 85.00 332 THR A N 1
ATOM 2559 C CA . THR A 1 332 ? 48.287 1.121 -65.450 1.00 85.00 332 THR A CA 1
ATOM 2560 C C . THR A 1 332 ? 49.415 2.136 -65.254 1.00 85.00 332 THR A C 1
ATOM 2562 O O . THR A 1 332 ? 49.937 2.651 -66.245 1.00 85.00 332 THR A O 1
ATOM 2565 N N . ARG A 1 333 ? 49.881 2.372 -64.018 1.00 88.62 333 ARG A N 1
ATOM 2566 C CA . ARG A 1 333 ? 51.106 3.151 -63.756 1.00 88.62 333 ARG A CA 1
ATOM 2567 C C . ARG A 1 333 ? 52.353 2.455 -64.314 1.00 88.62 333 ARG A C 1
ATOM 2569 O O . ARG A 1 333 ? 53.192 3.123 -64.917 1.00 88.62 333 ARG A O 1
ATOM 2576 N N . GLN A 1 334 ? 52.470 1.130 -64.188 1.00 88.69 334 GLN A N 1
ATOM 2577 C CA . GLN A 1 334 ? 53.577 0.369 -64.782 1.00 88.69 334 GLN A CA 1
ATOM 2578 C C . GLN A 1 334 ? 53.562 0.435 -66.320 1.00 88.69 334 GLN A C 1
ATOM 2580 O O . GLN A 1 334 ? 54.608 0.663 -66.931 1.00 88.69 334 GLN A O 1
ATOM 2585 N N . GLN A 1 335 ? 52.388 0.311 -66.948 1.00 86.56 335 GLN A N 1
ATOM 2586 C CA . GLN A 1 335 ? 52.223 0.493 -68.396 1.00 86.56 335 GLN A CA 1
ATOM 2587 C C . GLN A 1 335 ? 52.586 1.920 -68.837 1.00 86.56 335 GLN A C 1
ATOM 2589 O O . GLN A 1 335 ? 53.285 2.096 -69.835 1.00 86.56 335 GLN A O 1
ATOM 2594 N N . LEU A 1 336 ? 52.186 2.948 -68.080 1.00 89.25 336 LEU A N 1
ATOM 2595 C CA . LEU A 1 336 ? 52.556 4.335 -68.370 1.00 89.25 336 LEU A CA 1
ATOM 2596 C C . LEU A 1 336 ? 54.075 4.543 -68.310 1.00 89.25 336 LEU A C 1
ATOM 2598 O O . LEU A 1 336 ? 54.634 5.152 -69.217 1.00 89.25 336 LEU A O 1
ATOM 2602 N N . LEU A 1 337 ? 54.763 3.988 -67.307 1.00 89.75 337 LEU A N 1
ATOM 2603 C CA . LEU A 1 337 ? 56.229 4.049 -67.214 1.00 89.75 337 LEU A CA 1
ATOM 2604 C C . LEU A 1 337 ? 56.930 3.370 -68.403 1.00 89.75 337 LEU A C 1
ATOM 2606 O O . LEU A 1 337 ? 57.987 3.834 -68.832 1.00 89.75 337 LEU A O 1
ATOM 2610 N N . GLN A 1 338 ? 56.349 2.303 -68.962 1.00 88.62 338 GLN A N 1
ATOM 2611 C CA . GLN A 1 338 ? 56.835 1.691 -70.204 1.00 88.62 338 GLN A CA 1
ATOM 2612 C C . GLN A 1 338 ? 56.616 2.626 -71.405 1.00 88.62 338 GLN A C 1
ATOM 2614 O O . GLN A 1 338 ? 57.567 2.900 -72.137 1.00 88.62 338 GLN A O 1
ATOM 2619 N N . ARG A 1 339 ? 55.413 3.199 -71.562 1.00 88.38 339 ARG A N 1
ATOM 2620 C CA . ARG A 1 339 ? 55.106 4.152 -72.646 1.00 88.38 339 ARG A CA 1
ATOM 2621 C C . ARG A 1 339 ? 55.942 5.433 -72.588 1.00 88.38 339 ARG A C 1
ATOM 2623 O O . ARG A 1 339 ? 56.312 5.936 -73.643 1.00 88.38 339 ARG A O 1
ATOM 2630 N N . THR A 1 340 ? 56.291 5.942 -71.402 1.00 89.06 340 THR A N 1
ATOM 2631 C CA . THR A 1 340 ? 57.223 7.079 -71.268 1.00 89.06 340 THR A CA 1
ATOM 2632 C C . THR A 1 340 ? 58.580 6.733 -71.886 1.00 89.06 340 THR A C 1
ATOM 2634 O O . THR A 1 340 ? 59.038 7.442 -72.772 1.00 89.06 340 THR A O 1
ATOM 2637 N N . ARG A 1 341 ? 59.166 5.576 -71.538 1.00 89.75 341 ARG A N 1
ATOM 2638 C CA . ARG A 1 341 ? 60.456 5.128 -72.102 1.00 89.75 341 ARG A CA 1
ATOM 2639 C C . ARG A 1 341 ? 60.402 4.933 -73.621 1.00 89.75 341 ARG A C 1
ATOM 2641 O O . ARG A 1 341 ? 61.362 5.249 -74.319 1.00 89.75 341 ARG A O 1
ATOM 2648 N N . GLU A 1 342 ? 59.288 4.422 -74.148 1.00 87.50 342 GLU A N 1
ATOM 2649 C CA . GLU A 1 342 ? 59.069 4.304 -75.597 1.00 87.50 342 GLU A CA 1
ATOM 2650 C C . GLU A 1 342 ? 58.961 5.668 -76.296 1.00 87.50 342 GLU A C 1
ATOM 2652 O O . GLU A 1 342 ? 59.386 5.801 -77.449 1.00 87.50 342 GLU A O 1
ATOM 2657 N N . LEU A 1 343 ? 58.390 6.672 -75.628 1.00 88.94 343 LEU A N 1
ATOM 2658 C CA . LEU A 1 343 ? 58.282 8.041 -76.126 1.00 88.94 343 LEU A CA 1
ATOM 2659 C C . LEU A 1 343 ? 59.637 8.764 -76.082 1.00 88.94 343 LEU A C 1
ATOM 2661 O O . LEU A 1 343 ? 60.023 9.375 -77.078 1.00 88.94 343 LEU A O 1
ATOM 2665 N N . ASP A 1 344 ? 60.390 8.630 -74.990 1.00 89.25 344 ASP A N 1
ATOM 2666 C CA . ASP A 1 344 ? 61.746 9.178 -74.848 1.00 89.25 344 ASP A CA 1
ATOM 2667 C C . ASP A 1 344 ? 62.676 8.609 -75.934 1.00 89.25 344 ASP A C 1
ATOM 2669 O O . ASP A 1 344 ? 63.367 9.351 -76.636 1.00 89.25 344 ASP A O 1
ATOM 2673 N N . ALA A 1 345 ? 62.625 7.289 -76.152 1.00 88.06 345 ALA A N 1
ATOM 2674 C CA . ALA A 1 345 ? 63.396 6.612 -77.193 1.00 88.06 345 ALA A CA 1
ATOM 2675 C C . ALA A 1 345 ? 63.004 7.057 -78.615 1.00 88.06 345 ALA A C 1
ATOM 2677 O O . ALA A 1 345 ? 63.882 7.254 -79.455 1.00 88.06 345 ALA A O 1
ATOM 2678 N N . ALA A 1 346 ? 61.710 7.257 -78.895 1.00 86.12 346 ALA A N 1
ATOM 2679 C CA . ALA A 1 346 ? 61.263 7.816 -80.176 1.00 86.12 346 ALA A CA 1
ATOM 2680 C C . ALA A 1 346 ? 61.709 9.275 -80.356 1.00 86.12 346 ALA A C 1
ATOM 2682 O O . ALA A 1 346 ? 62.067 9.680 -81.460 1.00 86.12 346 ALA A O 1
ATOM 2683 N N . THR A 1 347 ? 61.730 10.051 -79.272 1.00 88.25 347 THR A N 1
ATOM 2684 C CA . THR A 1 347 ? 62.158 11.454 -79.290 1.00 88.25 347 THR A CA 1
ATOM 2685 C C . THR A 1 347 ? 63.648 11.552 -79.608 1.00 88.25 347 THR A C 1
ATOM 2687 O O . THR A 1 347 ? 64.020 12.297 -80.510 1.00 88.25 347 THR A O 1
ATOM 2690 N N . ALA A 1 348 ? 64.489 10.721 -78.983 1.00 88.50 348 ALA A N 1
ATOM 2691 C CA . ALA A 1 348 ? 65.917 10.627 -79.300 1.00 88.50 348 ALA A CA 1
ATOM 2692 C C . ALA A 1 348 ? 66.194 10.131 -80.738 1.00 88.50 348 ALA A C 1
ATOM 2694 O O . ALA A 1 348 ? 67.130 10.592 -81.394 1.00 88.50 348 ALA A O 1
ATOM 2695 N N . GLN A 1 349 ? 65.373 9.213 -81.263 1.00 87.06 349 GLN A N 1
ATOM 2696 C CA . GLN A 1 349 ? 65.455 8.779 -82.666 1.00 87.06 349 GLN A CA 1
ATOM 2697 C C . GLN A 1 349 ? 65.070 9.902 -83.642 1.00 87.06 349 GLN A C 1
ATOM 2699 O O . GLN A 1 349 ? 65.698 10.050 -84.688 1.00 87.06 349 GLN A O 1
ATOM 2704 N N . TYR A 1 350 ? 64.075 10.722 -83.302 1.00 87.62 350 TYR A N 1
ATOM 2705 C CA . TYR A 1 350 ? 63.697 11.879 -84.109 1.00 87.62 350 TYR A CA 1
ATOM 2706 C C . TYR A 1 350 ? 64.758 12.986 -84.071 1.00 87.62 350 TYR A C 1
ATOM 2708 O O . TYR A 1 350 ? 65.141 13.476 -85.130 1.00 87.62 350 TYR A O 1
ATOM 2716 N N . THR A 1 351 ? 65.276 13.363 -82.893 1.00 87.50 351 THR A N 1
ATOM 2717 C CA . THR A 1 351 ? 66.286 14.434 -82.795 1.00 87.50 351 THR A CA 1
ATOM 2718 C C . THR A 1 351 ? 67.569 14.066 -83.528 1.00 87.50 351 THR A C 1
ATOM 2720 O O . THR A 1 351 ? 68.098 14.896 -84.258 1.00 87.50 351 THR A O 1
ATOM 2723 N N . THR A 1 352 ? 68.028 12.814 -83.431 1.00 89.50 352 THR A N 1
ATOM 2724 C CA . THR A 1 352 ? 69.203 12.350 -84.190 1.00 89.50 352 THR A CA 1
ATOM 2725 C C . THR A 1 352 ? 68.960 12.331 -85.704 1.00 89.50 352 THR A C 1
ATOM 2727 O O . THR A 1 352 ? 69.853 12.711 -86.461 1.00 89.50 352 THR A O 1
ATOM 2730 N N . LEU A 1 353 ? 67.760 11.973 -86.180 1.00 87.88 353 LEU A N 1
ATOM 2731 C CA . LEU A 1 353 ? 67.406 12.086 -87.604 1.00 87.88 353 LEU A CA 1
ATOM 2732 C C . LEU A 1 353 ? 67.327 13.547 -88.083 1.00 87.88 353 LEU A C 1
ATOM 2734 O O . LEU A 1 353 ? 67.778 13.847 -89.188 1.00 87.88 353 LEU A O 1
ATOM 2738 N N . ASP A 1 354 ? 66.789 14.454 -87.266 1.00 86.88 354 ASP A N 1
ATOM 2739 C CA . ASP A 1 354 ? 66.672 15.887 -87.568 1.00 86.88 354 ASP A CA 1
ATOM 2740 C C . ASP A 1 354 ? 68.058 16.561 -87.566 1.00 86.88 354 ASP A C 1
ATOM 2742 O O . ASP A 1 354 ? 68.405 17.300 -88.483 1.00 86.88 354 ASP A O 1
ATOM 2746 N N . GLU A 1 355 ? 68.932 16.219 -86.618 1.00 88.62 355 GLU A N 1
ATOM 2747 C CA . GLU A 1 355 ? 70.336 16.644 -86.609 1.00 88.62 355 GLU A CA 1
ATOM 2748 C C . GLU A 1 355 ? 71.110 16.129 -87.831 1.00 88.62 355 GLU A C 1
ATOM 2750 O O . GLU A 1 355 ? 71.822 16.910 -88.470 1.00 88.62 355 GLU A O 1
ATOM 2755 N N . LEU A 1 356 ? 70.939 14.859 -88.219 1.00 86.81 356 LEU A N 1
ATOM 2756 C CA . LEU A 1 356 ? 71.531 14.299 -89.443 1.00 86.81 356 LEU A CA 1
ATOM 2757 C C . LEU A 1 356 ? 71.006 14.994 -90.709 1.00 86.81 356 LEU A C 1
ATOM 2759 O O . LEU A 1 356 ? 71.778 15.261 -91.631 1.00 86.81 356 LEU A O 1
ATOM 2763 N N . PHE A 1 357 ? 69.720 15.344 -90.748 1.00 85.69 357 PHE A N 1
ATOM 2764 C CA . PHE A 1 357 ? 69.132 16.107 -91.847 1.00 85.69 357 PHE A CA 1
ATOM 2765 C C . PHE A 1 357 ? 69.699 17.534 -91.898 1.00 85.69 357 PHE A C 1
ATOM 2767 O O . PHE A 1 357 ? 70.284 17.924 -92.905 1.00 85.69 357 PHE A O 1
ATOM 2774 N N . ARG A 1 358 ? 69.655 18.287 -90.791 1.00 85.00 358 ARG A N 1
ATOM 2775 C CA . ARG A 1 358 ? 70.181 19.664 -90.681 1.00 85.00 358 ARG A CA 1
ATOM 2776 C C . ARG A 1 358 ? 71.688 19.773 -90.911 1.00 85.00 358 ARG A C 1
ATOM 2778 O O . ARG A 1 358 ? 72.162 20.824 -91.348 1.00 85.00 358 ARG A O 1
ATOM 2785 N N . THR A 1 359 ? 72.470 18.759 -90.543 1.00 85.94 359 THR A N 1
ATOM 2786 C CA . THR A 1 359 ? 73.914 18.723 -90.829 1.00 85.94 359 THR A CA 1
ATOM 2787 C C . THR A 1 359 ? 74.156 18.413 -92.298 1.00 85.94 359 THR A C 1
ATOM 2789 O O . THR A 1 359 ? 74.883 19.166 -92.940 1.00 85.94 359 THR A O 1
ATOM 2792 N N . LYS A 1 360 ? 73.477 17.414 -92.879 1.00 82.19 360 LYS A N 1
ATOM 2793 C CA . LYS A 1 360 ? 73.584 17.111 -94.313 1.00 82.19 360 LYS A CA 1
ATOM 2794 C C . LYS A 1 360 ? 73.117 18.266 -95.206 1.00 82.19 360 LYS A C 1
ATOM 2796 O O . LYS A 1 360 ? 73.780 18.553 -96.198 1.00 82.19 360 LYS A O 1
ATOM 2801 N N . THR A 1 361 ? 72.046 18.973 -94.842 1.00 80.94 361 THR A N 1
ATOM 2802 C CA . THR A 1 361 ? 71.598 20.186 -95.546 1.00 80.94 361 THR A CA 1
ATOM 2803 C C . THR A 1 361 ? 72.656 21.288 -95.492 1.00 80.94 361 THR A C 1
ATOM 2805 O O . THR A 1 361 ? 72.938 21.885 -96.527 1.00 80.94 361 THR A O 1
ATOM 2808 N N . ARG A 1 362 ? 73.291 21.521 -94.332 1.00 82.62 362 ARG A N 1
ATOM 2809 C CA . ARG A 1 362 ? 74.377 22.509 -94.203 1.00 82.62 362 ARG A CA 1
ATOM 2810 C C . ARG A 1 362 ? 75.633 22.118 -94.976 1.00 82.62 362 ARG A C 1
ATOM 2812 O O . ARG A 1 362 ? 76.179 22.972 -95.655 1.00 82.62 362 ARG A O 1
ATOM 2819 N N . VAL A 1 363 ? 76.056 20.853 -94.926 1.00 82.25 363 VAL A N 1
ATOM 2820 C CA . VAL A 1 363 ? 77.191 20.360 -95.729 1.00 82.25 363 VAL A CA 1
ATOM 2821 C C . VAL A 1 363 ? 76.896 20.511 -97.221 1.00 82.25 363 VAL A C 1
ATOM 2823 O O . VAL A 1 363 ? 77.756 20.958 -97.970 1.00 82.25 363 VAL A O 1
ATOM 2826 N N . TRP A 1 364 ? 75.667 20.217 -97.662 1.00 78.06 364 TRP A N 1
ATOM 2827 C CA . TRP A 1 364 ? 75.285 20.447 -99.053 1.00 78.06 364 TRP A CA 1
ATOM 2828 C C . TRP A 1 364 ? 75.329 21.938 -99.427 1.00 78.06 364 TRP A C 1
ATOM 2830 O O . TRP A 1 364 ? 75.874 22.273 -100.475 1.00 78.06 364 TRP A O 1
ATOM 2840 N N . GLN A 1 365 ? 74.838 22.829 -98.558 1.00 79.81 365 GLN A N 1
ATOM 2841 C CA . GLN A 1 365 ? 74.944 24.282 -98.743 1.00 79.81 365 GLN A CA 1
ATOM 2842 C C . GLN A 1 365 ? 76.406 24.742 -98.838 1.00 79.81 365 GLN A C 1
ATOM 2844 O O . GLN A 1 365 ? 76.753 25.388 -99.819 1.00 79.81 365 GLN A O 1
ATOM 2849 N N . THR A 1 366 ? 77.288 24.343 -97.914 1.00 81.38 366 THR A N 1
ATOM 2850 C CA . THR A 1 366 ? 78.704 24.750 -97.974 1.00 81.38 366 THR A CA 1
ATOM 2851 C C . THR A 1 366 ? 79.403 24.203 -99.213 1.00 81.38 366 THR A C 1
ATOM 2853 O O . THR A 1 366 ? 80.090 24.964 -99.881 1.00 81.38 366 THR A O 1
ATOM 2856 N N . THR A 1 367 ? 79.172 22.941 -99.605 1.00 75.62 367 THR A N 1
ATOM 2857 C CA . THR A 1 367 ? 79.732 22.418 -100.869 1.00 75.62 367 THR A CA 1
ATOM 2858 C C . THR A 1 367 ? 79.193 23.153 -102.098 1.00 75.62 367 THR A C 1
ATOM 2860 O O . THR A 1 367 ? 79.935 23.377 -103.049 1.00 75.62 367 THR A O 1
ATOM 2863 N N . TYR A 1 368 ? 77.925 23.580 -102.085 1.00 74.31 368 TYR A N 1
ATOM 2864 C CA . TYR A 1 368 ? 77.349 24.377 -103.164 1.00 74.31 368 TYR A CA 1
ATOM 2865 C C . TYR A 1 368 ? 77.998 25.768 -103.237 1.00 74.31 368 TYR A C 1
ATOM 2867 O O . TYR A 1 368 ? 78.411 26.182 -104.317 1.00 74.31 368 TYR A O 1
ATOM 2875 N N . ASP A 1 369 ? 78.153 26.451 -102.101 1.00 78.19 369 ASP A N 1
ATOM 2876 C CA . ASP A 1 369 ? 78.740 27.793 -102.015 1.00 78.19 369 ASP A CA 1
ATOM 2877 C C . ASP A 1 369 ? 80.248 27.793 -102.342 1.00 78.19 369 ASP A C 1
ATOM 2879 O O . ASP A 1 369 ? 80.733 28.669 -103.063 1.00 78.19 369 ASP A O 1
ATOM 2883 N N . GLU A 1 370 ? 80.991 26.782 -101.875 1.00 77.56 370 GLU A N 1
ATOM 2884 C CA . GLU A 1 370 ? 82.402 26.548 -102.213 1.00 77.56 370 GLU A CA 1
ATOM 2885 C C . GLU A 1 370 ? 82.584 26.298 -103.715 1.00 77.56 370 GLU A C 1
ATOM 2887 O O . GLU A 1 370 ? 83.464 26.896 -104.341 1.00 77.56 370 GLU A O 1
ATOM 2892 N N . MET A 1 371 ? 81.733 25.460 -104.320 1.00 65.81 371 MET A N 1
ATOM 2893 C CA . MET A 1 371 ? 81.804 25.176 -105.754 1.00 65.81 371 MET A CA 1
ATOM 2894 C C . MET A 1 371 ? 81.341 26.359 -106.605 1.00 65.81 371 MET A C 1
ATOM 2896 O O . MET A 1 371 ? 81.972 26.642 -107.614 1.00 65.81 371 MET A O 1
ATOM 2900 N N . ASP A 1 372 ? 80.316 27.109 -106.204 1.00 72.50 372 ASP A N 1
ATOM 2901 C CA . ASP A 1 372 ? 79.894 28.353 -106.867 1.00 72.50 372 ASP A CA 1
ATOM 2902 C C . ASP A 1 372 ? 80.987 29.446 -106.767 1.00 72.50 372 ASP A C 1
ATOM 2904 O O . ASP A 1 372 ? 81.242 30.196 -107.715 1.00 72.50 372 ASP A O 1
ATOM 2908 N N . GLY A 1 373 ? 81.744 29.463 -105.663 1.00 74.88 373 GLY A N 1
ATOM 2909 C CA . GLY A 1 373 ? 83.011 30.189 -105.539 1.00 74.88 373 GLY A CA 1
ATOM 2910 C C . GLY A 1 373 ? 84.091 29.706 -106.518 1.00 74.88 373 GLY A C 1
ATOM 2911 O O . GLY A 1 373 ? 84.717 30.527 -107.194 1.00 74.88 373 GLY A O 1
ATOM 2912 N N . HIS A 1 374 ? 84.286 28.390 -106.647 1.00 71.00 374 HIS A N 1
ATOM 2913 C CA .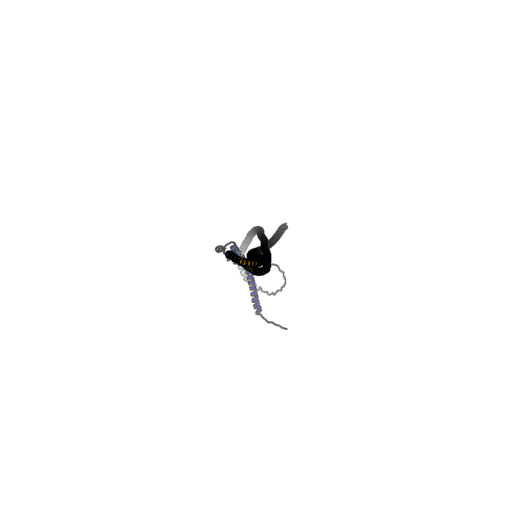 HIS A 1 374 ? 85.234 27.796 -107.596 1.00 71.00 374 HIS A CA 1
ATOM 2914 C C . HIS A 1 374 ? 84.860 28.098 -109.056 1.00 71.00 374 HIS A C 1
ATOM 2916 O O . HIS A 1 374 ? 85.716 28.539 -109.819 1.00 71.00 374 HIS A O 1
ATOM 2922 N N . TRP A 1 375 ? 83.589 27.951 -109.443 1.00 66.19 375 TRP A N 1
ATOM 2923 C CA . TRP A 1 375 ? 83.089 28.261 -110.785 1.00 66.19 375 TRP A CA 1
ATOM 2924 C C . TRP A 1 375 ? 83.369 29.713 -111.170 1.00 66.19 375 TRP A C 1
ATOM 2926 O O . TRP A 1 375 ? 83.947 29.967 -112.229 1.00 66.19 375 TRP A O 1
ATOM 2936 N N . ARG A 1 376 ? 83.053 30.665 -110.279 1.00 67.31 376 ARG A N 1
ATOM 2937 C CA . ARG A 1 376 ? 83.414 32.081 -110.459 1.00 67.31 376 ARG A CA 1
ATOM 2938 C C . ARG A 1 376 ? 84.929 32.277 -110.574 1.00 67.31 376 ARG A C 1
ATOM 2940 O O . ARG A 1 376 ? 85.384 32.993 -111.463 1.00 67.31 376 ARG A O 1
ATOM 2947 N N . GLY A 1 377 ? 85.717 31.618 -109.725 1.00 65.81 377 GLY A N 1
ATOM 2948 C CA . GLY A 1 377 ? 87.181 31.706 -109.734 1.00 65.81 377 GLY A CA 1
ATOM 2949 C C . GLY A 1 377 ? 87.853 31.128 -110.987 1.00 65.81 377 GLY A C 1
ATOM 2950 O O . GLY A 1 377 ? 88.895 31.640 -111.402 1.00 65.81 377 GLY A O 1
ATOM 2951 N N . THR A 1 378 ? 87.269 30.093 -111.593 1.00 63.84 378 THR A N 1
ATOM 2952 C CA . THR A 1 378 ? 87.775 29.432 -112.806 1.00 63.84 378 THR A CA 1
ATOM 2953 C C . THR A 1 378 ? 87.345 30.181 -114.069 1.00 63.84 378 THR A C 1
ATOM 2955 O O . THR A 1 378 ? 88.187 30.417 -114.934 1.00 63.84 378 THR A O 1
ATOM 2958 N N . LEU A 1 379 ? 86.107 30.691 -114.135 1.00 61.31 379 LEU A N 1
ATOM 2959 C CA . LEU A 1 379 ? 85.659 31.606 -115.200 1.00 61.31 379 LEU A CA 1
ATOM 2960 C C . LEU A 1 379 ? 86.511 32.884 -115.280 1.00 61.31 379 LEU A C 1
ATOM 2962 O O . LEU A 1 379 ? 86.825 33.342 -116.374 1.00 61.31 379 LEU A O 1
ATOM 2966 N N . VAL A 1 380 ? 86.934 33.434 -114.136 1.00 60.62 380 VAL A N 1
ATOM 2967 C CA . VAL A 1 380 ? 87.809 34.622 -114.083 1.00 60.62 380 VAL A CA 1
ATOM 2968 C C . VAL A 1 380 ? 89.266 34.307 -114.464 1.00 60.62 380 VAL A C 1
ATOM 2970 O O . VAL A 1 380 ? 89.975 35.199 -114.925 1.00 60.62 380 VAL A O 1
ATOM 2973 N N . ARG A 1 381 ? 89.733 33.056 -114.315 1.00 55.62 381 ARG A N 1
ATOM 2974 C CA . ARG A 1 381 ? 91.109 32.651 -114.676 1.00 55.62 381 ARG A CA 1
ATOM 2975 C C . ARG A 1 381 ? 91.262 32.087 -116.090 1.00 55.62 381 ARG A C 1
ATOM 2977 O O . ARG A 1 381 ? 92.341 32.217 -116.657 1.00 55.62 381 ARG A O 1
ATOM 2984 N N . GLY A 1 382 ? 90.222 31.487 -116.666 1.00 54.66 382 GLY A N 1
ATOM 2985 C CA . GLY A 1 382 ? 90.274 30.751 -117.939 1.00 54.66 382 GLY A CA 1
ATOM 2986 C C . GLY A 1 382 ? 90.419 31.591 -119.217 1.00 54.66 382 GLY A C 1
ATOM 2987 O O . GLY A 1 382 ? 90.144 31.088 -120.300 1.00 54.66 382 GLY A O 1
ATOM 2988 N N . GLY A 1 383 ? 90.827 32.860 -119.126 1.00 52.88 383 GLY A N 1
ATOM 2989 C CA . GLY A 1 383 ? 90.765 33.829 -120.229 1.00 52.88 383 GLY A CA 1
ATOM 2990 C C . GLY A 1 383 ? 91.722 33.615 -121.413 1.00 52.88 383 GLY A C 1
ATOM 2991 O O . GLY A 1 383 ? 91.743 34.470 -122.293 1.00 52.88 383 GLY A O 1
ATOM 2992 N N . LEU A 1 384 ? 92.525 32.540 -121.437 1.00 51.84 384 LEU A N 1
ATOM 2993 C CA . LEU A 1 384 ? 93.551 32.302 -122.470 1.00 51.84 384 LEU A CA 1
ATOM 2994 C C . LEU A 1 384 ? 93.634 30.865 -123.036 1.00 51.84 384 LEU A C 1
ATOM 2996 O O . LEU A 1 384 ? 94.270 30.699 -124.069 1.00 51.84 384 LEU A O 1
ATOM 3000 N N . ASP A 1 385 ? 92.965 29.858 -122.453 1.00 54.94 385 ASP A N 1
ATOM 3001 C CA . ASP A 1 385 ? 92.990 28.456 -122.935 1.00 54.94 385 ASP A CA 1
ATOM 3002 C C . ASP A 1 385 ? 91.574 27.845 -122.965 1.00 54.94 385 ASP A C 1
ATOM 3004 O O . ASP A 1 385 ? 91.151 27.101 -122.075 1.00 54.94 385 ASP A O 1
ATOM 3008 N N . GLY A 1 386 ? 90.810 28.199 -124.004 1.00 56.50 386 GLY A N 1
ATOM 3009 C CA . GLY A 1 386 ? 89.359 27.984 -124.052 1.00 56.50 386 GLY A CA 1
ATOM 3010 C C . GLY A 1 386 ? 88.889 26.524 -124.031 1.00 56.50 386 GLY A C 1
ATOM 3011 O O . GLY A 1 386 ? 87.895 26.227 -123.376 1.00 56.50 386 GLY A O 1
ATOM 3012 N N . GLU A 1 387 ? 89.572 25.597 -124.714 1.00 57.09 387 GLU A N 1
ATOM 3013 C CA . GLU A 1 387 ? 89.077 24.213 -124.841 1.00 57.09 387 GLU A CA 1
ATOM 3014 C C . GLU A 1 387 ? 89.332 23.336 -123.611 1.00 57.09 387 GLU A C 1
ATOM 3016 O O . GLU A 1 387 ? 88.471 22.535 -123.243 1.00 57.09 387 GLU A O 1
ATOM 3021 N N . PHE A 1 388 ? 90.501 23.452 -122.972 1.00 58.38 388 PHE A N 1
ATOM 3022 C CA . PHE A 1 388 ? 90.841 22.586 -121.838 1.00 58.38 388 PHE A CA 1
ATOM 3023 C C . PHE A 1 388 ? 89.978 22.936 -120.620 1.00 58.38 388 PHE A C 1
ATOM 3025 O O . PHE A 1 388 ? 89.367 22.054 -120.013 1.00 58.38 388 PHE A O 1
ATOM 3032 N N . ALA A 1 389 ? 89.830 24.238 -120.348 1.00 60.09 389 ALA A N 1
ATOM 3033 C CA . ALA A 1 389 ? 88.941 24.747 -119.312 1.00 60.09 389 ALA A CA 1
ATOM 3034 C C . ALA A 1 389 ? 87.488 24.279 -119.511 1.00 60.09 389 ALA A C 1
ATOM 3036 O O . ALA A 1 389 ? 86.832 23.940 -118.529 1.00 60.09 389 ALA A O 1
ATOM 3037 N N . TYR A 1 390 ? 86.999 24.202 -120.758 1.00 64.81 390 TYR A N 1
ATOM 3038 C CA . TYR A 1 390 ? 85.628 23.775 -121.064 1.00 64.81 390 TYR A CA 1
ATOM 3039 C C . TYR A 1 390 ? 85.386 22.282 -120.792 1.00 64.81 390 TYR A C 1
ATOM 3041 O O . TYR A 1 390 ? 84.353 21.920 -120.236 1.00 64.81 390 TYR A O 1
ATOM 3049 N N . ARG A 1 391 ? 86.344 21.400 -121.111 1.00 66.44 391 ARG A N 1
ATOM 3050 C CA . ARG A 1 391 ? 86.176 19.945 -120.905 1.00 66.44 391 ARG A CA 1
ATOM 3051 C C . ARG A 1 391 ? 86.332 19.510 -119.445 1.00 66.44 391 ARG A C 1
ATOM 3053 O O . ARG A 1 391 ? 85.824 18.449 -119.081 1.00 66.44 391 ARG A O 1
ATOM 3060 N N . ASP A 1 392 ? 87.059 20.268 -118.623 1.00 65.69 392 ASP A N 1
ATOM 3061 C CA . ASP A 1 392 ? 87.057 20.087 -117.161 1.00 65.69 392 ASP A CA 1
ATOM 3062 C C . ASP A 1 392 ? 85.772 20.671 -116.538 1.00 65.69 392 ASP A C 1
ATOM 3064 O O . ASP A 1 392 ? 85.190 20.045 -115.650 1.00 65.69 392 ASP A O 1
ATOM 3068 N N . LEU A 1 393 ? 85.264 21.794 -117.074 1.00 67.56 393 LEU A N 1
ATOM 3069 C CA . LEU A 1 393 ? 83.919 22.324 -116.795 1.00 67.56 393 LEU A CA 1
ATOM 3070 C C . LEU A 1 393 ? 82.846 21.246 -117.003 1.00 67.56 393 LEU A C 1
ATOM 3072 O O . LEU A 1 393 ? 82.089 20.951 -116.084 1.00 67.56 393 LEU A O 1
ATOM 3076 N N . GLU A 1 394 ? 82.804 20.620 -118.180 1.00 70.06 394 GLU A N 1
ATOM 3077 C CA . GLU A 1 394 ? 81.798 19.612 -118.530 1.00 70.06 394 GLU A CA 1
ATOM 3078 C C . GLU A 1 394 ? 81.848 18.373 -117.627 1.00 70.06 394 GLU A C 1
ATOM 3080 O O . GLU A 1 394 ? 80.792 17.904 -117.197 1.00 70.06 394 GLU A O 1
ATOM 3085 N N . ARG A 1 395 ? 83.039 17.851 -117.295 1.00 73.62 395 ARG A N 1
ATOM 3086 C CA . ARG A 1 395 ? 83.170 16.700 -116.378 1.00 73.62 395 ARG A CA 1
ATOM 3087 C C . ARG A 1 395 ? 82.716 17.043 -114.962 1.00 73.62 395 ARG A C 1
ATOM 3089 O O . ARG A 1 395 ? 81.859 16.346 -114.426 1.00 73.62 395 ARG A O 1
ATOM 3096 N N . SER A 1 396 ? 83.186 18.160 -114.410 1.00 69.25 396 SER A N 1
ATOM 3097 C CA . SER A 1 396 ? 82.763 18.633 -113.086 1.00 69.25 396 SER A CA 1
ATOM 3098 C C . SER A 1 396 ? 81.257 18.968 -113.038 1.00 69.25 396 SER A C 1
ATOM 3100 O O . SER A 1 396 ? 80.595 18.708 -112.035 1.00 69.25 396 SER A O 1
ATOM 3102 N N . VAL A 1 397 ? 80.654 19.427 -114.144 1.00 72.06 397 VAL A N 1
ATOM 3103 C CA . VAL A 1 397 ? 79.191 19.595 -114.268 1.00 72.06 397 VAL A CA 1
ATOM 3104 C C . VAL A 1 397 ? 78.439 18.257 -114.260 1.00 72.06 397 VAL A C 1
ATOM 3106 O O . VAL A 1 397 ? 77.357 18.198 -113.672 1.00 72.06 397 VAL A O 1
ATOM 3109 N N . HIS A 1 398 ? 78.965 17.187 -114.864 1.00 76.31 398 HIS A N 1
ATOM 3110 C CA . HIS A 1 398 ? 78.331 15.860 -114.812 1.00 76.31 398 HIS A CA 1
ATOM 3111 C C . HIS A 1 398 ? 78.468 15.221 -113.425 1.00 76.31 398 HIS A C 1
ATOM 3113 O O . HIS A 1 398 ? 77.462 14.808 -112.850 1.00 76.31 398 HIS A O 1
ATOM 3119 N N . GLU A 1 399 ? 79.667 15.250 -112.838 1.00 74.44 399 GLU A N 1
ATOM 3120 C CA . GLU A 1 399 ? 79.911 14.799 -111.462 1.00 74.44 399 GLU A CA 1
ATOM 3121 C C . GLU A 1 399 ? 79.022 15.560 -110.461 1.00 74.44 399 GLU A C 1
ATOM 3123 O O . GLU A 1 399 ? 78.418 14.947 -109.579 1.00 74.44 399 GLU A O 1
ATOM 3128 N N . LEU A 1 400 ? 78.819 16.871 -110.658 1.00 67.44 400 LEU A N 1
ATOM 3129 C CA . LEU A 1 400 ? 77.824 17.652 -109.916 1.00 67.44 400 LEU A CA 1
ATOM 3130 C C . LEU A 1 400 ? 76.394 17.145 -110.095 1.00 67.44 400 LEU A C 1
ATOM 3132 O O . LEU A 1 400 ? 75.628 17.182 -109.136 1.00 67.44 400 LEU A O 1
ATOM 3136 N N . HIS A 1 401 ? 75.979 16.745 -111.298 1.00 76.44 401 HIS A N 1
ATOM 3137 C CA . HIS A 1 401 ? 74.605 16.296 -111.529 1.00 76.44 401 HIS A CA 1
ATOM 3138 C C . HIS A 1 401 ? 74.320 14.964 -110.836 1.00 76.44 401 HIS A C 1
ATOM 3140 O O . HIS A 1 401 ? 73.248 14.834 -110.236 1.00 76.44 401 HIS A O 1
ATOM 3146 N N . ASP A 1 402 ? 75.284 14.044 -110.829 1.00 77.69 402 ASP A N 1
ATOM 3147 C CA . ASP A 1 402 ? 75.168 12.768 -110.126 1.00 77.69 402 ASP A CA 1
ATOM 3148 C C . ASP A 1 402 ? 75.288 12.941 -108.604 1.00 77.69 402 ASP A C 1
ATOM 3150 O O . ASP A 1 402 ? 74.387 12.515 -107.883 1.00 77.69 402 ASP A O 1
ATOM 3154 N N . GLN A 1 403 ? 76.265 13.698 -108.088 1.00 75.06 403 GLN A N 1
ATOM 3155 C CA . GLN A 1 403 ? 76.335 14.027 -106.652 1.00 75.06 403 GLN A CA 1
ATOM 3156 C C . GLN A 1 403 ? 75.067 14.751 -106.166 1.00 75.06 403 GLN A C 1
ATOM 3158 O O . GLN A 1 403 ? 74.506 14.432 -105.116 1.00 75.06 403 GLN A O 1
ATOM 3163 N N . ARG A 1 404 ? 74.543 15.706 -106.947 1.00 75.31 404 ARG A N 1
ATOM 3164 C CA . ARG A 1 404 ? 73.283 16.407 -106.646 1.00 75.31 404 ARG A CA 1
ATOM 3165 C C . ARG A 1 404 ? 72.081 15.469 -106.725 1.00 75.31 404 ARG A C 1
ATOM 3167 O O . ARG A 1 404 ? 71.101 15.705 -106.018 1.00 75.31 404 ARG A O 1
ATOM 3174 N N . ARG A 1 405 ? 72.120 14.427 -107.557 1.00 79.69 405 ARG A N 1
ATOM 3175 C CA . ARG A 1 405 ? 71.095 13.379 -107.614 1.00 79.69 405 ARG A CA 1
ATOM 3176 C C . ARG A 1 405 ? 71.158 12.480 -106.382 1.00 79.69 405 ARG A C 1
ATOM 3178 O O . ARG A 1 405 ? 70.142 12.366 -105.704 1.00 79.69 405 ARG A O 1
ATOM 3185 N N . GLU A 1 406 ? 72.322 11.937 -106.041 1.00 79.38 406 GLU A N 1
ATOM 3186 C CA . GLU A 1 406 ? 72.523 11.124 -104.837 1.00 79.38 406 GLU A CA 1
ATOM 3187 C C . GLU A 1 406 ? 72.143 11.892 -103.568 1.00 79.38 406 GLU A C 1
ATOM 3189 O O . GLU A 1 406 ? 71.412 11.379 -102.721 1.00 79.38 406 GLU A O 1
ATOM 3194 N N . VAL A 1 407 ? 72.553 13.161 -103.445 1.00 77.44 407 VAL A N 1
ATOM 3195 C CA . VAL A 1 407 ? 72.145 14.006 -102.317 1.00 77.44 407 VAL A CA 1
ATOM 3196 C C . VAL A 1 407 ? 70.632 14.218 -102.312 1.00 77.44 407 VAL A C 1
ATOM 3198 O O . VAL A 1 407 ? 70.032 14.058 -101.256 1.00 77.44 407 VAL A O 1
ATOM 3201 N N . ARG A 1 408 ? 69.973 14.503 -103.446 1.00 79.31 408 ARG A N 1
ATOM 3202 C CA . ARG A 1 408 ? 68.498 14.611 -103.505 1.00 79.31 408 ARG A CA 1
ATOM 3203 C C . ARG A 1 408 ? 67.797 13.314 -103.099 1.00 79.31 408 ARG A C 1
ATOM 3205 O O . ARG A 1 408 ? 66.804 13.371 -102.379 1.00 79.31 408 ARG A O 1
ATOM 3212 N N . GLU A 1 409 ? 68.273 12.164 -103.563 1.00 83.50 409 GLU A N 1
ATOM 3213 C CA . GLU A 1 409 ? 67.675 10.856 -103.271 1.00 83.50 409 GLU A CA 1
ATOM 3214 C C . GLU A 1 409 ? 67.884 10.469 -101.795 1.00 83.50 409 GLU A C 1
ATOM 3216 O O . GLU A 1 409 ? 66.935 10.058 -101.128 1.00 83.50 409 GLU A O 1
ATOM 3221 N N . LEU A 1 410 ? 69.065 10.736 -101.227 1.00 82.06 410 LEU A N 1
ATOM 3222 C CA . LEU A 1 410 ? 69.343 10.549 -99.799 1.00 82.06 410 LEU A CA 1
ATOM 3223 C C . LEU A 1 410 ? 68.614 11.566 -98.903 1.00 82.06 410 LEU A C 1
ATOM 3225 O O . LEU A 1 410 ? 68.211 11.212 -97.798 1.00 82.06 410 LEU A O 1
ATOM 3229 N N . THR A 1 411 ? 68.422 12.808 -99.354 1.00 81.00 411 THR A N 1
ATOM 3230 C CA . THR A 1 411 ? 67.641 13.831 -98.637 1.00 81.00 411 THR A CA 1
ATOM 3231 C C . THR A 1 411 ? 66.162 13.455 -98.615 1.00 81.00 411 THR A C 1
ATOM 3233 O O . THR A 1 411 ? 65.574 13.468 -97.541 1.00 81.00 411 THR A O 1
ATOM 3236 N N . ARG A 1 412 ? 65.582 12.985 -99.731 1.00 84.31 412 ARG A N 1
ATOM 3237 C CA . ARG A 1 412 ? 64.224 12.399 -99.753 1.00 84.31 412 ARG A CA 1
ATOM 3238 C C . ARG A 1 412 ? 64.105 11.200 -98.809 1.00 84.31 412 ARG A C 1
ATOM 3240 O O . ARG A 1 412 ? 63.190 11.149 -97.998 1.00 84.31 412 ARG A O 1
ATOM 3247 N N . ALA A 1 413 ? 65.073 10.282 -98.838 1.00 85.62 413 ALA A N 1
ATOM 3248 C CA . ALA A 1 413 ? 65.090 9.129 -97.938 1.00 85.62 413 ALA A CA 1
ATOM 3249 C C . ALA A 1 413 ? 65.235 9.511 -96.447 1.00 85.62 413 ALA A C 1
ATOM 3251 O O . ALA A 1 413 ? 64.840 8.729 -95.581 1.00 85.62 413 ALA A O 1
ATOM 3252 N N . LEU A 1 414 ? 65.788 10.689 -96.131 1.00 85.81 414 LEU A N 1
ATOM 3253 C CA . LEU A 1 414 ? 65.778 11.263 -94.781 1.00 85.81 414 LEU A CA 1
ATOM 3254 C C . LEU A 1 414 ? 64.463 11.995 -94.473 1.00 85.81 414 LEU A C 1
ATOM 3256 O O . LEU A 1 414 ? 63.955 11.827 -93.371 1.00 85.81 414 LEU A O 1
ATOM 3260 N N . GLU A 1 415 ? 63.874 12.730 -95.422 1.00 86.12 415 GLU A N 1
ATOM 3261 C CA . GLU A 1 415 ? 62.545 13.347 -95.274 1.00 86.12 415 GLU A CA 1
ATOM 3262 C C . GLU A 1 415 ? 61.464 12.301 -94.987 1.00 86.12 415 GLU A C 1
ATOM 3264 O O . GLU A 1 415 ? 60.667 12.488 -94.074 1.00 86.12 415 GLU A O 1
ATOM 3269 N N . ASP A 1 416 ? 61.441 11.183 -95.715 1.00 88.12 416 ASP A N 1
ATOM 3270 C CA . ASP A 1 416 ? 60.434 10.135 -95.523 1.00 88.12 416 ASP A CA 1
ATOM 3271 C C . ASP A 1 416 ? 60.641 9.374 -94.203 1.00 88.12 416 ASP A C 1
ATOM 3273 O O . ASP A 1 416 ? 59.672 9.056 -93.508 1.00 88.12 416 ASP A O 1
ATOM 3277 N N . LYS A 1 417 ? 61.899 9.179 -93.775 1.00 88.12 417 LYS A N 1
ATOM 3278 C CA . LYS A 1 417 ? 62.215 8.685 -92.422 1.00 88.12 417 LYS A CA 1
ATOM 3279 C C . LYS A 1 417 ? 61.790 9.676 -91.339 1.00 88.12 417 LYS A C 1
ATOM 3281 O O . LYS A 1 417 ? 61.229 9.251 -90.333 1.00 88.12 417 LYS A O 1
ATOM 3286 N N . LEU A 1 418 ? 61.999 10.978 -91.543 1.00 86.56 418 LEU A N 1
ATOM 3287 C CA . LEU A 1 418 ? 61.561 12.028 -90.623 1.00 86.56 418 LEU A CA 1
ATOM 3288 C C . LEU A 1 418 ? 60.037 12.122 -90.548 1.00 86.56 418 LEU A C 1
ATOM 3290 O O . LEU A 1 418 ? 59.508 12.208 -89.444 1.00 86.56 418 LEU A O 1
ATOM 3294 N N . ARG A 1 419 ? 59.316 12.033 -91.672 1.00 87.88 419 ARG A N 1
ATOM 3295 C CA . ARG A 1 419 ? 57.843 11.954 -91.708 1.00 87.88 419 ARG A CA 1
ATOM 3296 C C . ARG A 1 419 ? 57.354 10.742 -90.915 1.00 87.88 419 ARG A C 1
ATOM 3298 O O . ARG A 1 419 ? 56.586 10.904 -89.971 1.00 87.88 419 ARG A O 1
ATOM 3305 N N . SER A 1 420 ? 57.895 9.554 -91.202 1.00 88.44 420 SER A N 1
ATOM 3306 C CA . SER A 1 420 ? 57.560 8.325 -90.471 1.00 88.44 420 SER A CA 1
ATOM 3307 C C . SER A 1 420 ? 57.868 8.415 -88.970 1.00 88.44 420 SER A C 1
ATOM 3309 O O . SER A 1 420 ? 57.066 7.946 -88.164 1.00 88.44 420 SER A O 1
ATOM 3311 N N . ALA A 1 421 ? 58.993 9.020 -88.575 1.00 86.56 421 ALA A N 1
ATOM 3312 C CA . ALA A 1 421 ? 59.344 9.238 -87.170 1.00 86.56 421 ALA A CA 1
ATOM 3313 C C . ALA A 1 421 ? 58.426 10.277 -86.499 1.00 86.56 421 ALA A C 1
ATOM 3315 O O . ALA A 1 421 ? 58.027 10.093 -85.352 1.00 86.56 421 ALA A O 1
ATOM 3316 N N . THR A 1 422 ? 58.038 11.329 -87.227 1.00 88.62 422 THR A N 1
ATOM 3317 C CA . THR A 1 422 ? 57.096 12.362 -86.770 1.00 88.62 422 THR A CA 1
ATOM 3318 C C . THR A 1 422 ? 55.723 11.757 -86.484 1.00 88.62 422 THR A C 1
ATOM 3320 O O . THR A 1 422 ? 55.140 12.022 -85.436 1.00 88.62 422 THR A O 1
ATOM 3323 N N . ASP A 1 423 ? 55.202 10.922 -87.383 1.00 89.12 423 ASP A N 1
ATOM 3324 C CA . ASP A 1 423 ? 53.880 10.313 -87.212 1.00 89.12 423 ASP A CA 1
ATOM 3325 C C . ASP A 1 423 ? 53.892 9.202 -86.148 1.00 89.12 423 ASP A C 1
ATOM 3327 O O . ASP A 1 423 ? 52.965 9.115 -85.341 1.00 89.12 423 ASP A O 1
ATOM 3331 N N . ALA A 1 424 ? 54.991 8.447 -86.029 1.00 86.75 424 ALA A N 1
ATOM 3332 C CA . ALA A 1 424 ? 55.211 7.547 -84.896 1.00 86.75 424 ALA A CA 1
ATOM 3333 C C . ALA A 1 424 ? 55.277 8.299 -83.547 1.00 86.75 424 ALA A C 1
ATOM 3335 O O . ALA A 1 424 ? 54.752 7.807 -82.547 1.00 86.75 424 ALA A O 1
ATOM 3336 N N . LEU A 1 425 ? 55.868 9.501 -83.509 1.00 89.50 425 LEU A N 1
ATOM 3337 C CA . LEU A 1 425 ? 55.867 10.374 -82.329 1.00 89.50 425 LEU A CA 1
ATOM 3338 C C . LEU A 1 425 ? 54.477 10.929 -82.004 1.00 89.50 425 LEU A C 1
ATOM 3340 O O . LEU A 1 425 ? 54.090 10.921 -80.835 1.00 89.50 425 LEU A O 1
ATOM 3344 N N . LYS A 1 426 ? 53.695 11.360 -83.003 1.00 88.81 426 LYS A N 1
ATOM 3345 C CA . LYS A 1 426 ? 52.293 11.782 -82.802 1.00 88.81 426 LYS A CA 1
ATOM 3346 C C . LYS A 1 426 ? 51.463 10.653 -82.190 1.00 88.81 426 LYS A C 1
ATOM 3348 O O . LYS A 1 426 ? 50.728 10.887 -81.236 1.00 88.81 426 LYS A O 1
ATOM 3353 N N . GLN A 1 427 ? 51.627 9.426 -82.684 1.00 89.75 427 GLN A N 1
ATOM 3354 C CA . GLN A 1 427 ? 50.925 8.269 -82.133 1.00 89.75 427 GLN A CA 1
ATOM 3355 C C . GLN A 1 427 ? 51.371 7.971 -80.690 1.00 89.75 427 GLN A C 1
ATOM 3357 O O . GLN A 1 427 ? 50.531 7.897 -79.798 1.00 89.75 427 GLN A O 1
ATOM 3362 N N . ARG A 1 428 ? 52.685 7.905 -80.415 1.00 89.62 428 ARG A N 1
ATOM 3363 C CA . ARG A 1 428 ? 53.196 7.646 -79.051 1.00 89.62 428 ARG A CA 1
ATOM 3364 C C . ARG A 1 428 ? 52.829 8.741 -78.046 1.00 89.62 428 ARG A C 1
ATOM 3366 O O . ARG A 1 428 ? 52.519 8.419 -76.905 1.00 89.62 428 ARG A O 1
ATOM 3373 N N . THR A 1 429 ? 52.825 10.015 -78.446 1.00 87.50 429 THR A N 1
ATOM 3374 C CA . THR A 1 429 ? 52.375 11.125 -77.580 1.00 87.50 429 THR A CA 1
ATOM 3375 C C . THR A 1 429 ? 50.870 11.063 -77.304 1.00 87.50 429 THR A C 1
ATOM 3377 O O . THR A 1 429 ? 50.463 11.283 -76.164 1.00 87.50 429 THR A O 1
ATOM 3380 N N . PHE A 1 430 ? 50.045 10.700 -78.292 1.00 89.38 430 PHE A N 1
ATOM 3381 C CA . PHE A 1 430 ? 48.610 10.470 -78.092 1.00 89.38 430 PHE A CA 1
ATOM 3382 C C . PHE A 1 430 ? 48.337 9.286 -77.149 1.00 89.38 430 PHE A C 1
ATOM 3384 O O . PHE A 1 430 ? 47.577 9.427 -76.188 1.00 89.38 430 PHE A O 1
ATOM 3391 N N . ASP A 1 431 ? 48.996 8.147 -77.373 1.00 86.44 431 ASP A N 1
ATOM 3392 C CA . ASP A 1 431 ? 48.844 6.944 -76.547 1.00 86.44 431 ASP A CA 1
ATOM 3393 C C . ASP A 1 431 ? 49.324 7.178 -75.105 1.00 86.44 431 ASP A C 1
ATOM 3395 O O . ASP A 1 431 ? 48.672 6.745 -74.151 1.00 86.44 431 ASP A O 1
ATOM 3399 N N . HIS A 1 432 ? 50.415 7.933 -74.925 1.00 89.06 432 HIS A N 1
ATOM 3400 C CA . HIS A 1 432 ? 50.904 8.368 -73.613 1.00 89.06 432 HIS A CA 1
ATOM 3401 C C . HIS A 1 432 ? 49.900 9.280 -72.897 1.00 89.06 432 HIS A C 1
ATOM 3403 O O . HIS A 1 432 ? 49.543 9.020 -71.747 1.00 89.06 432 HIS A O 1
ATOM 3409 N N . ALA A 1 433 ? 49.366 10.293 -73.587 1.00 86.88 433 ALA A N 1
ATOM 3410 C CA . ALA A 1 433 ? 48.360 11.196 -73.030 1.00 86.88 433 ALA A CA 1
ATOM 3411 C C . ALA A 1 433 ? 47.064 10.459 -72.639 1.00 86.88 433 ALA A C 1
ATOM 3413 O O . ALA A 1 433 ? 46.469 10.755 -71.599 1.00 86.88 433 ALA A O 1
ATOM 3414 N N . MET A 1 434 ? 46.644 9.464 -73.427 1.00 87.75 434 MET A N 1
ATOM 3415 C CA . MET A 1 434 ? 45.492 8.613 -73.114 1.00 87.75 434 MET A CA 1
ATOM 3416 C C . MET A 1 434 ? 45.755 7.673 -71.928 1.00 87.75 434 MET A C 1
ATOM 3418 O O . MET A 1 434 ? 44.882 7.540 -71.066 1.00 87.75 434 MET A O 1
ATOM 3422 N N . ALA A 1 435 ? 46.949 7.081 -71.825 1.00 86.12 435 ALA A N 1
ATOM 3423 C CA . ALA A 1 435 ? 47.354 6.305 -70.652 1.00 86.12 435 ALA A CA 1
ATOM 3424 C C . ALA A 1 435 ? 47.364 7.174 -69.382 1.00 86.12 435 ALA A C 1
ATOM 3426 O O . ALA A 1 435 ? 46.776 6.796 -68.369 1.00 86.12 435 ALA A O 1
ATOM 3427 N N . ASN A 1 436 ? 47.937 8.379 -69.457 1.00 87.44 436 ASN A N 1
ATOM 3428 C CA . ASN A 1 436 ? 47.998 9.331 -68.346 1.00 87.44 436 ASN A CA 1
ATOM 3429 C C . ASN A 1 436 ? 46.591 9.762 -67.893 1.00 87.44 436 ASN A C 1
ATOM 3431 O O . ASN A 1 436 ? 46.259 9.715 -66.709 1.00 87.44 436 ASN A O 1
ATOM 3435 N N . ARG A 1 437 ? 45.695 10.052 -68.845 1.00 88.06 437 ARG A N 1
ATOM 3436 C CA . ARG A 1 437 ? 44.280 10.342 -68.560 1.00 88.06 437 ARG A CA 1
ATOM 3437 C C . ARG A 1 437 ? 43.564 9.185 -67.854 1.00 88.06 437 ARG A C 1
ATOM 3439 O O . ARG A 1 437 ? 42.661 9.438 -67.058 1.00 88.06 437 ARG A O 1
ATOM 3446 N N . ASN A 1 438 ? 43.932 7.936 -68.136 1.00 85.50 438 ASN A N 1
ATOM 3447 C CA . ASN A 1 438 ? 43.356 6.767 -67.471 1.00 85.50 438 ASN A CA 1
ATOM 3448 C C . ASN A 1 438 ? 43.930 6.553 -66.061 1.00 85.50 438 ASN A C 1
ATOM 3450 O O . ASN A 1 438 ? 43.152 6.260 -65.155 1.00 85.50 438 ASN A O 1
ATOM 3454 N N . VAL A 1 439 ? 45.229 6.798 -65.845 1.00 86.62 439 VAL A N 1
ATOM 3455 C CA . VAL A 1 439 ? 45.846 6.817 -64.504 1.00 86.62 439 VAL A CA 1
ATOM 3456 C C . VAL A 1 439 ? 45.168 7.866 -63.614 1.00 86.62 439 VAL A C 1
ATOM 3458 O O . VAL A 1 439 ? 44.635 7.511 -62.566 1.00 86.62 439 VAL A O 1
ATOM 3461 N N . VAL A 1 440 ? 45.042 9.115 -64.079 1.00 87.25 440 VAL A N 1
ATOM 3462 C CA . VAL A 1 440 ? 44.355 10.191 -63.332 1.00 87.25 440 VAL A CA 1
ATOM 3463 C C . VAL A 1 440 ? 42.887 9.844 -63.039 1.00 87.25 440 VAL A C 1
ATOM 3465 O O . VAL A 1 440 ? 42.386 10.108 -61.948 1.00 87.25 440 VAL A O 1
ATOM 3468 N N . ARG A 1 441 ? 42.171 9.199 -63.973 1.00 86.75 441 ARG A N 1
ATOM 3469 C CA . ARG A 1 441 ? 40.795 8.717 -63.734 1.00 86.75 441 ARG A CA 1
ATOM 3470 C C . ARG A 1 441 ? 40.720 7.655 -62.635 1.00 86.75 441 ARG A C 1
ATOM 3472 O O . ARG A 1 441 ? 39.775 7.697 -61.847 1.00 86.75 441 ARG A O 1
ATOM 3479 N N . ALA A 1 442 ? 41.668 6.719 -62.601 1.00 83.88 442 ALA A N 1
ATOM 3480 C CA . ALA A 1 442 ? 41.738 5.667 -61.590 1.00 83.88 442 ALA A CA 1
ATOM 3481 C C . ALA A 1 442 ? 42.124 6.235 -60.214 1.00 83.88 442 ALA A C 1
ATOM 3483 O O . ALA A 1 442 ? 41.487 5.900 -59.218 1.00 83.88 442 ALA A O 1
ATOM 3484 N N . GLU A 1 443 ? 43.066 7.178 -60.159 1.00 85.12 443 GLU A N 1
ATOM 3485 C CA . GLU A 1 443 ? 43.411 7.931 -58.944 1.00 85.12 443 GLU A CA 1
ATOM 3486 C C . GLU A 1 443 ? 42.190 8.690 -58.402 1.00 85.12 443 GLU A C 1
ATOM 3488 O O . GLU A 1 443 ? 41.796 8.496 -57.253 1.00 85.12 443 GLU A O 1
ATOM 3493 N N . CYS A 1 444 ? 41.482 9.441 -59.252 1.00 87.44 444 CYS A N 1
ATOM 3494 C CA . CYS A 1 444 ? 40.226 10.094 -58.877 1.00 87.44 444 CYS A CA 1
ATOM 3495 C C . CYS A 1 444 ? 39.080 9.117 -58.546 1.00 87.44 444 CYS A C 1
ATOM 3497 O O . CYS A 1 444 ? 38.053 9.560 -58.032 1.00 87.44 444 CYS A O 1
ATOM 3499 N N . ALA A 1 445 ? 39.171 7.823 -58.866 1.00 84.25 445 ALA A N 1
ATOM 3500 C CA . ALA A 1 445 ? 38.213 6.812 -58.409 1.00 84.25 445 ALA A CA 1
ATOM 3501 C C . ALA A 1 445 ? 38.592 6.301 -57.012 1.00 84.25 445 ALA A C 1
ATOM 3503 O O . ALA A 1 445 ? 37.756 6.329 -56.109 1.00 84.25 445 ALA A O 1
ATOM 3504 N N . ILE A 1 446 ? 39.863 5.943 -56.814 1.00 86.69 446 ILE A N 1
ATOM 3505 C CA . ILE A 1 446 ? 40.410 5.482 -55.534 1.00 86.69 446 ILE A CA 1
ATOM 3506 C C . ILE A 1 446 ? 40.232 6.544 -54.450 1.00 86.69 446 ILE A C 1
ATOM 3508 O O . ILE A 1 446 ? 39.626 6.238 -53.432 1.00 86.69 446 ILE A O 1
ATOM 3512 N N . SER A 1 447 ? 40.597 7.810 -54.684 1.00 86.19 447 SER A N 1
ATOM 3513 C CA . SER A 1 447 ? 40.425 8.863 -53.667 1.00 86.19 447 SER A CA 1
ATOM 3514 C C . SER A 1 447 ? 38.959 9.130 -53.291 1.00 86.19 447 SER A C 1
ATOM 3516 O O . SER A 1 447 ? 38.686 9.578 -52.180 1.00 86.19 447 SER A O 1
ATOM 3518 N N . ARG A 1 448 ? 37.991 8.829 -54.174 1.00 88.38 448 ARG A N 1
ATOM 3519 C CA . ARG A 1 448 ? 36.555 8.885 -53.832 1.00 88.38 448 ARG A CA 1
ATOM 3520 C C . ARG A 1 448 ? 36.126 7.699 -52.970 1.00 88.38 448 ARG A C 1
ATOM 3522 O O . ARG A 1 448 ? 35.369 7.899 -52.024 1.00 88.38 448 ARG A O 1
ATOM 3529 N N . LEU A 1 449 ? 36.617 6.495 -53.262 1.00 87.56 449 LEU A N 1
ATOM 3530 C CA . LEU A 1 449 ? 36.357 5.312 -52.439 1.00 87.56 449 LEU A CA 1
ATOM 3531 C C . LEU A 1 449 ? 37.060 5.399 -51.073 1.00 87.56 449 LEU A C 1
ATOM 3533 O O . LEU A 1 449 ? 36.477 5.021 -50.065 1.00 87.56 449 LEU A O 1
ATOM 3537 N N . GLU A 1 450 ? 38.272 5.952 -51.010 1.00 87.69 450 GLU A N 1
ATOM 3538 C CA . GLU A 1 450 ? 39.005 6.196 -49.761 1.00 87.69 450 GLU A CA 1
ATOM 3539 C C . GLU A 1 450 ? 38.285 7.228 -48.881 1.00 87.69 450 GLU A C 1
ATOM 3541 O O . GLU A 1 450 ? 38.110 6.989 -47.687 1.00 87.69 450 GLU A O 1
ATOM 3546 N N . LEU A 1 451 ? 37.766 8.315 -49.468 1.00 90.19 451 LEU A N 1
ATOM 3547 C CA . LEU A 1 451 ? 36.901 9.271 -48.767 1.00 90.19 451 LEU A CA 1
ATOM 3548 C C . LEU A 1 451 ? 35.593 8.619 -48.282 1.00 90.19 451 LEU A C 1
ATOM 3550 O O . LEU A 1 451 ? 35.138 8.894 -47.171 1.00 90.19 451 LEU A O 1
ATOM 3554 N N . GLN A 1 452 ? 34.993 7.731 -49.083 1.00 89.31 452 GLN A N 1
ATOM 3555 C CA . GLN A 1 452 ? 33.809 6.963 -48.688 1.00 89.31 452 GLN A CA 1
ATOM 3556 C C . GLN A 1 452 ? 34.115 6.014 -47.516 1.00 89.31 452 GLN A C 1
ATOM 3558 O O . GLN A 1 452 ? 33.330 5.957 -46.573 1.00 89.31 452 GLN A O 1
ATOM 3563 N N . VAL A 1 453 ? 35.259 5.323 -47.532 1.00 89.00 453 VAL A N 1
ATOM 3564 C CA . VAL A 1 453 ? 35.724 4.472 -46.424 1.00 89.00 453 VAL A CA 1
ATOM 3565 C C . VAL A 1 453 ? 35.958 5.297 -45.161 1.00 89.00 453 VAL A C 1
ATOM 3567 O O . VAL A 1 453 ? 35.406 4.947 -44.126 1.00 89.00 453 VAL A O 1
ATOM 3570 N N . GLN A 1 454 ? 36.668 6.428 -45.236 1.00 88.94 454 GLN A N 1
ATOM 3571 C CA . GLN A 1 454 ? 36.849 7.337 -44.091 1.00 88.94 454 GLN A CA 1
ATOM 3572 C C . GLN A 1 454 ? 35.503 7.813 -43.522 1.00 88.94 454 GLN A C 1
ATOM 3574 O O . GLN A 1 454 ? 35.291 7.791 -42.311 1.00 88.94 454 GLN A O 1
ATOM 3579 N N . THR A 1 455 ? 34.562 8.180 -44.398 1.00 90.00 455 THR A N 1
ATOM 3580 C CA . THR A 1 455 ? 33.215 8.621 -44.002 1.00 90.00 455 THR A CA 1
ATOM 3581 C C . THR A 1 455 ? 32.424 7.502 -43.316 1.00 90.00 455 THR A C 1
ATOM 3583 O O . THR A 1 455 ? 31.720 7.768 -42.346 1.00 90.00 455 THR A O 1
ATOM 3586 N N . LEU A 1 456 ? 32.541 6.254 -43.787 1.00 88.12 456 LEU A N 1
ATOM 3587 C CA . LEU A 1 456 ? 31.886 5.087 -43.186 1.00 88.12 456 LEU A CA 1
ATOM 3588 C C . LEU A 1 456 ? 32.534 4.674 -41.858 1.00 88.12 456 LEU A C 1
ATOM 3590 O O . LEU A 1 456 ? 31.806 4.364 -40.918 1.00 88.12 456 LEU A O 1
ATOM 3594 N N . THR A 1 457 ? 33.863 4.733 -41.739 1.00 86.25 457 THR A N 1
ATOM 3595 C CA . THR A 1 457 ? 34.572 4.487 -40.473 1.00 86.25 457 THR A CA 1
ATOM 3596 C C . THR A 1 457 ? 34.141 5.494 -39.409 1.00 86.25 457 THR A C 1
ATOM 3598 O O . THR A 1 457 ? 33.666 5.085 -38.355 1.00 86.25 457 THR A O 1
ATOM 3601 N N . SER A 1 458 ? 34.151 6.798 -39.703 1.00 87.44 458 SER A N 1
ATOM 3602 C CA . SER A 1 458 ? 33.689 7.804 -38.733 1.00 87.44 458 SER A CA 1
ATOM 3603 C C . SER A 1 458 ? 32.169 7.890 -38.565 1.00 87.44 458 SER A C 1
ATOM 3605 O O . SER A 1 458 ? 31.690 8.560 -37.650 1.00 87.44 458 SER A O 1
ATOM 3607 N N . ALA A 1 459 ? 31.386 7.202 -39.401 1.00 85.12 459 ALA A N 1
ATOM 3608 C CA . ALA A 1 459 ? 29.981 6.922 -39.112 1.00 85.12 459 ALA A CA 1
ATOM 3609 C C . ALA A 1 459 ? 29.834 5.747 -38.128 1.00 85.12 459 ALA A C 1
ATOM 3611 O O . ALA A 1 459 ? 29.017 5.833 -37.216 1.00 85.12 459 ALA A O 1
ATOM 3612 N N . LEU A 1 460 ? 30.646 4.691 -38.265 1.00 85.62 460 LEU A N 1
ATOM 3613 C CA . LEU A 1 460 ? 30.702 3.565 -37.325 1.00 85.62 4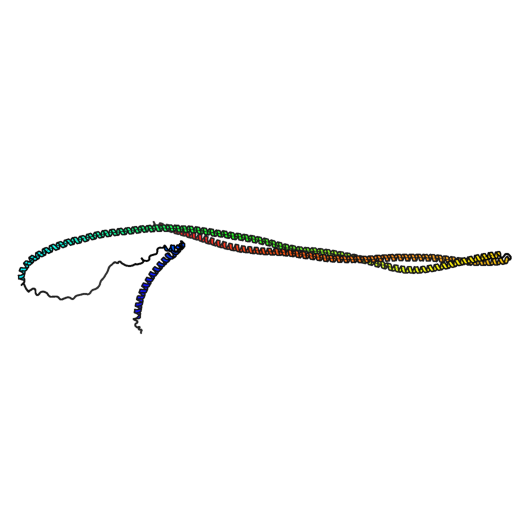60 LEU A CA 1
ATOM 3614 C C . LEU A 1 460 ? 31.191 3.990 -35.939 1.00 85.62 460 LEU A C 1
ATOM 3616 O O . LEU A 1 460 ? 30.566 3.613 -34.956 1.00 85.62 460 LEU A O 1
ATOM 3620 N N . GLU A 1 461 ? 32.247 4.802 -35.857 1.00 85.75 461 GLU A N 1
ATOM 3621 C CA . GLU A 1 461 ? 32.780 5.340 -34.594 1.00 85.75 461 GLU A CA 1
ATOM 3622 C C . GLU A 1 461 ? 31.695 6.117 -33.827 1.00 85.75 461 GLU A C 1
ATOM 3624 O O . GLU A 1 461 ? 31.404 5.809 -32.674 1.00 85.75 461 GLU A O 1
ATOM 3629 N N . ARG A 1 462 ? 30.995 7.038 -34.503 1.00 85.75 462 ARG A N 1
ATOM 3630 C CA . ARG A 1 462 ? 29.874 7.792 -33.911 1.00 85.75 462 ARG A CA 1
ATOM 3631 C C . ARG A 1 462 ? 28.676 6.913 -33.561 1.00 85.75 462 ARG A C 1
ATOM 3633 O O . ARG A 1 462 ? 28.003 7.167 -32.568 1.00 85.75 462 ARG A O 1
ATOM 3640 N N . GLN A 1 463 ? 28.383 5.886 -34.359 1.00 83.88 463 GLN A N 1
ATOM 3641 C CA . GLN A 1 463 ? 27.297 4.950 -34.059 1.00 83.88 463 GLN A CA 1
ATOM 3642 C C . GLN A 1 463 ? 27.635 4.083 -32.833 1.00 83.88 463 GLN A C 1
ATOM 3644 O O . GLN A 1 463 ? 26.752 3.830 -32.013 1.00 83.88 463 GLN A O 1
ATOM 3649 N N . TRP A 1 464 ? 28.907 3.708 -32.657 1.00 80.38 464 TRP A N 1
ATOM 3650 C CA . TRP A 1 464 ? 29.430 3.105 -31.430 1.00 80.38 464 TRP A CA 1
ATOM 3651 C C . TRP A 1 464 ? 29.235 4.043 -30.234 1.00 80.38 464 TRP A C 1
ATOM 3653 O O . TRP A 1 464 ? 28.579 3.640 -29.274 1.00 80.38 464 TRP A O 1
ATOM 3663 N N . GLU A 1 465 ? 29.708 5.293 -30.310 1.00 82.19 465 GLU A N 1
ATOM 3664 C CA . GLU A 1 465 ? 29.539 6.314 -29.258 1.00 82.19 465 GLU A CA 1
ATOM 3665 C C . GLU A 1 465 ? 28.065 6.506 -28.862 1.00 82.19 465 GLU A C 1
ATOM 3667 O O . GLU A 1 465 ? 27.724 6.448 -27.680 1.00 82.19 465 GLU A O 1
ATOM 3672 N N . VAL A 1 466 ? 27.169 6.667 -29.844 1.00 80.25 466 VAL A N 1
ATOM 3673 C CA . VAL A 1 466 ? 25.721 6.810 -29.617 1.00 80.25 466 VAL A CA 1
ATOM 3674 C C . VAL A 1 466 ? 25.124 5.547 -28.992 1.00 80.25 466 VAL A C 1
ATOM 3676 O O . VAL A 1 466 ? 24.327 5.653 -28.062 1.00 80.25 466 VAL A O 1
ATOM 3679 N N . SER A 1 467 ? 25.512 4.352 -29.448 1.00 75.19 467 SER A N 1
ATOM 3680 C CA . SER A 1 467 ? 25.012 3.091 -28.879 1.00 75.19 467 SER A CA 1
ATOM 3681 C C . SER A 1 467 ? 25.492 2.859 -27.440 1.00 75.19 467 SER A C 1
ATOM 3683 O O . SER A 1 467 ? 24.706 2.416 -26.604 1.00 75.19 467 SER A O 1
ATOM 3685 N N . GLY A 1 468 ? 26.735 3.236 -27.121 1.00 76.50 468 GLY A N 1
ATOM 3686 C CA . GLY A 1 468 ? 27.276 3.216 -25.763 1.00 76.50 468 GLY A CA 1
ATOM 3687 C C . GLY A 1 468 ? 26.581 4.231 -24.855 1.00 76.50 468 GLY A C 1
ATOM 3688 O O . GLY A 1 468 ? 26.169 3.882 -23.754 1.00 76.50 468 GLY A O 1
ATOM 3689 N N . GLY A 1 469 ? 26.353 5.455 -25.342 1.00 77.31 469 GLY A N 1
ATOM 3690 C CA . GLY A 1 469 ? 25.575 6.471 -24.629 1.00 77.31 469 GLY A CA 1
ATOM 3691 C C . GLY A 1 469 ? 24.128 6.041 -24.360 1.00 77.31 469 GLY A C 1
ATOM 3692 O O . GLY A 1 469 ? 23.614 6.274 -23.269 1.00 77.31 469 GLY A O 1
ATOM 3693 N N . MET A 1 470 ? 23.484 5.352 -25.309 1.00 74.56 470 MET A N 1
ATOM 3694 C CA . MET A 1 470 ? 22.149 4.770 -25.114 1.00 74.56 470 MET A CA 1
ATOM 3695 C C . MET A 1 470 ? 22.139 3.641 -24.075 1.00 74.56 470 MET A C 1
ATOM 3697 O O . MET A 1 470 ? 21.194 3.565 -23.295 1.00 74.56 470 MET A O 1
ATOM 3701 N N . LEU A 1 471 ? 23.173 2.793 -24.033 1.00 72.44 471 LEU A N 1
ATOM 3702 C CA . LEU A 1 471 ? 23.309 1.751 -23.008 1.00 72.44 471 LEU A CA 1
ATOM 3703 C C . LEU A 1 471 ? 23.527 2.359 -21.616 1.00 72.44 471 LEU A C 1
ATOM 3705 O O . LEU A 1 471 ? 22.795 2.008 -20.696 1.00 72.44 471 LEU A O 1
ATOM 3709 N N . MET A 1 472 ? 24.436 3.330 -21.476 1.00 76.94 472 MET A N 1
ATOM 3710 C CA . MET A 1 472 ? 24.645 4.060 -20.216 1.00 76.94 472 MET A CA 1
ATOM 3711 C C . MET A 1 472 ? 23.357 4.745 -19.734 1.00 76.94 472 MET A C 1
ATOM 3713 O O . MET A 1 472 ? 22.989 4.621 -18.570 1.00 76.94 472 MET A O 1
ATOM 3717 N N . ALA A 1 473 ? 22.623 5.415 -20.628 1.00 74.81 473 ALA A N 1
ATOM 3718 C CA . ALA A 1 473 ? 21.351 6.055 -20.289 1.00 74.81 473 ALA A CA 1
ATOM 3719 C C . ALA A 1 473 ? 20.250 5.045 -19.902 1.00 74.81 473 ALA A C 1
ATOM 3721 O O . ALA A 1 473 ? 19.382 5.369 -19.092 1.00 74.81 473 ALA A O 1
ATOM 3722 N N . ALA A 1 474 ? 20.282 3.825 -20.451 1.00 69.69 474 ALA A N 1
ATOM 3723 C CA . ALA A 1 474 ? 19.379 2.741 -20.070 1.00 69.69 474 ALA A CA 1
ATOM 3724 C C . ALA A 1 474 ? 19.754 2.112 -18.716 1.00 69.69 474 ALA A C 1
ATOM 3726 O O . ALA A 1 474 ? 18.861 1.776 -17.940 1.00 69.69 474 ALA A O 1
ATOM 3727 N N . GLU A 1 475 ? 21.046 2.005 -18.391 1.00 73.25 475 GLU A N 1
ATOM 3728 C CA . GLU A 1 475 ? 21.511 1.602 -17.057 1.00 73.25 475 GLU A CA 1
ATOM 3729 C C . GLU A 1 475 ? 21.160 2.663 -16.001 1.00 73.25 475 GLU A C 1
ATOM 3731 O O . GLU A 1 475 ? 20.612 2.314 -14.958 1.00 73.25 475 GLU A O 1
ATOM 3736 N N . GLU A 1 476 ? 21.344 3.957 -16.294 1.00 79.19 476 GLU A N 1
ATOM 3737 C CA . GLU A 1 476 ? 20.874 5.048 -15.426 1.00 79.19 476 GLU A CA 1
ATOM 3738 C C . GLU A 1 476 ? 19.344 5.088 -15.271 1.00 79.19 476 GLU A C 1
ATOM 3740 O O . GLU A 1 476 ? 18.832 5.509 -14.235 1.00 79.19 476 GLU A O 1
ATOM 3745 N N . ALA A 1 477 ? 18.581 4.710 -16.301 1.00 74.38 477 ALA A N 1
ATOM 3746 C CA . ALA A 1 477 ? 17.139 4.543 -16.156 1.00 74.38 477 ALA A CA 1
ATOM 3747 C C . ALA A 1 477 ? 16.847 3.371 -15.208 1.00 74.38 477 ALA A C 1
ATOM 3749 O O . ALA A 1 477 ? 16.110 3.535 -14.239 1.00 74.38 477 ALA A O 1
ATOM 3750 N N . ALA A 1 478 ? 17.477 2.214 -15.426 1.00 71.75 478 ALA A N 1
ATOM 3751 C CA . ALA A 1 478 ? 17.289 1.033 -14.591 1.00 71.75 478 ALA A CA 1
ATOM 3752 C C . ALA A 1 478 ? 17.620 1.283 -13.110 1.00 71.75 478 ALA A C 1
ATOM 3754 O O . ALA A 1 478 ? 16.836 0.880 -12.249 1.00 71.75 478 ALA A O 1
ATOM 3755 N N . THR A 1 479 ? 18.705 2.000 -12.793 1.00 75.81 479 THR A N 1
ATOM 3756 C CA . THR A 1 479 ? 19.000 2.383 -11.402 1.00 75.81 479 THR A CA 1
ATOM 3757 C C . THR A 1 479 ? 17.932 3.312 -10.833 1.00 75.81 479 THR A C 1
ATOM 3759 O O . THR A 1 479 ? 17.441 3.035 -9.743 1.00 75.81 479 THR A O 1
ATOM 3762 N N . ARG A 1 480 ? 17.467 4.326 -11.579 1.00 76.69 480 ARG A N 1
ATOM 3763 C CA . ARG A 1 480 ? 16.357 5.203 -11.146 1.00 76.69 480 ARG A CA 1
ATOM 3764 C C . ARG A 1 480 ? 15.058 4.436 -10.883 1.00 76.69 480 ARG A C 1
ATOM 3766 O O . ARG A 1 480 ? 14.337 4.786 -9.954 1.00 76.69 480 ARG A O 1
ATOM 3773 N N . HIS A 1 481 ? 14.748 3.389 -11.652 1.00 75.00 481 HIS A N 1
ATOM 3774 C CA . HIS A 1 481 ? 13.564 2.552 -11.407 1.00 75.00 481 HIS A CA 1
ATOM 3775 C C . HIS A 1 481 ? 13.723 1.650 -10.171 1.00 75.00 481 HIS A C 1
ATOM 3777 O O . HIS A 1 481 ? 12.756 1.466 -9.431 1.00 75.00 481 HIS A O 1
ATOM 3783 N N . VAL A 1 482 ? 14.934 1.157 -9.887 1.00 75.56 482 VAL A N 1
ATOM 3784 C CA . VAL A 1 482 ? 15.252 0.443 -8.636 1.00 75.56 482 VAL A CA 1
ATOM 3785 C C . VAL A 1 482 ? 15.196 1.389 -7.428 1.00 75.56 482 VAL A C 1
ATOM 3787 O O . VAL A 1 482 ? 14.559 1.067 -6.428 1.00 75.56 482 VAL A O 1
ATOM 3790 N N . GLU A 1 483 ? 15.773 2.588 -7.531 1.00 78.00 483 GLU A N 1
ATOM 3791 C CA . GLU A 1 483 ? 15.707 3.643 -6.510 1.00 78.00 483 GLU A CA 1
ATOM 3792 C C . GLU A 1 483 ? 14.261 4.081 -6.238 1.00 78.00 483 GLU A C 1
ATOM 3794 O O . GLU A 1 483 ? 13.843 4.128 -5.082 1.00 78.00 483 GLU A O 1
ATOM 3799 N N . ALA A 1 484 ? 13.460 4.321 -7.281 1.00 75.00 484 ALA A N 1
ATOM 3800 C CA . ALA A 1 484 ? 12.034 4.620 -7.148 1.00 75.00 484 ALA A CA 1
ATOM 3801 C C . ALA A 1 484 ? 11.255 3.457 -6.510 1.00 75.00 484 ALA A C 1
ATOM 3803 O O . ALA A 1 484 ? 10.363 3.693 -5.696 1.00 75.00 484 ALA A O 1
ATOM 3804 N N . GLY A 1 485 ? 11.619 2.208 -6.823 1.00 75.00 485 GLY A N 1
ATOM 3805 C CA . GLY A 1 485 ? 11.094 1.013 -6.164 1.00 75.00 485 GLY A CA 1
ATOM 3806 C C . GLY A 1 485 ? 11.412 0.975 -4.666 1.00 75.00 485 GLY A C 1
ATOM 3807 O O . GLY A 1 485 ? 10.517 0.714 -3.866 1.00 75.00 485 GLY A O 1
ATOM 3808 N N . HIS A 1 486 ? 12.645 1.304 -4.270 1.00 78.56 486 HIS A N 1
ATOM 3809 C CA . HIS A 1 486 ? 13.047 1.394 -2.863 1.00 78.56 486 HIS A CA 1
ATOM 3810 C C . HIS A 1 486 ? 12.377 2.558 -2.120 1.00 78.56 486 HIS A C 1
ATOM 3812 O O . HIS A 1 486 ? 11.933 2.373 -0.989 1.00 78.56 486 HIS A O 1
ATOM 3818 N N . VAL A 1 487 ? 12.248 3.734 -2.745 1.00 79.06 487 VAL A N 1
ATOM 3819 C CA . VAL A 1 487 ? 11.526 4.881 -2.165 1.00 79.06 487 VAL A CA 1
ATOM 3820 C C . VAL A 1 487 ? 10.043 4.550 -1.988 1.00 79.06 487 VAL A C 1
ATOM 3822 O O . VAL A 1 487 ? 9.495 4.776 -0.911 1.00 79.06 487 VAL A O 1
ATOM 3825 N N . TRP A 1 488 ? 9.397 3.948 -2.991 1.00 81.25 488 TRP A N 1
ATOM 3826 C CA . TRP A 1 488 ? 8.014 3.486 -2.859 1.00 81.25 488 TRP A CA 1
ATOM 3827 C C . TRP A 1 488 ? 7.881 2.421 -1.761 1.00 81.25 488 TRP A C 1
ATOM 3829 O O . TRP A 1 488 ? 7.008 2.549 -0.906 1.00 81.25 488 TRP A O 1
ATOM 3839 N N . GLN A 1 489 ? 8.782 1.432 -1.711 1.00 78.69 489 GLN A N 1
ATOM 3840 C CA . GLN A 1 489 ? 8.801 0.406 -0.665 1.00 78.69 489 GLN A CA 1
ATOM 3841 C C . GLN A 1 489 ? 8.948 1.012 0.739 1.00 78.69 489 GLN A C 1
ATOM 3843 O O . GLN A 1 489 ? 8.246 0.575 1.648 1.00 78.69 489 GLN A O 1
ATOM 3848 N N . ALA A 1 490 ? 9.803 2.025 0.914 1.00 80.56 490 ALA A N 1
ATOM 3849 C CA . ALA A 1 490 ? 9.927 2.763 2.169 1.00 80.56 490 ALA A CA 1
ATOM 3850 C C . ALA A 1 490 ? 8.607 3.461 2.527 1.00 80.56 490 ALA A C 1
ATOM 3852 O O . ALA A 1 490 ? 8.028 3.145 3.559 1.00 80.56 490 ALA A O 1
ATOM 3853 N N . THR A 1 491 ? 8.042 4.277 1.626 1.00 81.00 491 THR A N 1
ATOM 3854 C CA . THR A 1 491 ? 6.758 4.961 1.887 1.00 81.00 491 THR A CA 1
ATOM 3855 C C . THR A 1 491 ? 5.583 4.003 2.109 1.00 81.00 491 THR A C 1
ATOM 3857 O O . THR A 1 491 ? 4.635 4.345 2.811 1.00 81.00 491 THR A O 1
ATOM 3860 N N . TYR A 1 492 ? 5.630 2.793 1.541 1.00 80.25 492 TYR A N 1
ATOM 3861 C CA . TYR A 1 492 ? 4.661 1.741 1.824 1.00 80.25 492 TYR A CA 1
ATOM 3862 C C . TYR A 1 492 ? 4.847 1.149 3.224 1.00 80.25 492 TYR A C 1
ATOM 3864 O O . TYR A 1 492 ? 3.854 0.923 3.908 1.00 80.25 492 TYR A O 1
ATOM 3872 N N . LEU A 1 493 ? 6.086 0.895 3.655 1.00 80.31 493 LEU A N 1
ATOM 3873 C CA . LEU A 1 493 ? 6.376 0.411 5.005 1.00 80.31 493 LEU A CA 1
ATOM 3874 C C . LEU A 1 493 ? 6.025 1.466 6.057 1.00 80.31 493 LEU A C 1
ATOM 3876 O O . LEU A 1 493 ? 5.324 1.128 7.004 1.00 80.31 493 LEU A O 1
ATOM 3880 N N . ASP A 1 494 ? 6.402 2.729 5.841 1.00 82.81 494 ASP A N 1
ATOM 3881 C CA . ASP A 1 494 ? 6.028 3.859 6.699 1.00 82.81 494 ASP A CA 1
ATOM 3882 C C . ASP A 1 494 ? 4.500 3.950 6.827 1.00 82.81 494 ASP A C 1
ATOM 3884 O O . ASP A 1 494 ? 3.961 3.900 7.931 1.00 82.81 494 ASP A O 1
ATOM 3888 N N . ALA A 1 495 ? 3.779 3.972 5.698 1.00 77.88 495 ALA A N 1
ATOM 3889 C CA . ALA A 1 495 ? 2.319 4.007 5.702 1.00 77.88 495 ALA A CA 1
ATOM 3890 C C . ALA A 1 495 ? 1.708 2.762 6.364 1.00 77.88 495 ALA A C 1
ATOM 3892 O O . ALA A 1 495 ? 0.756 2.881 7.126 1.00 77.88 495 ALA A O 1
ATOM 3893 N N . ARG A 1 496 ? 2.218 1.552 6.104 1.00 81.50 496 ARG A N 1
ATOM 3894 C CA . ARG A 1 496 ? 1.733 0.318 6.745 1.00 81.50 496 ARG A CA 1
ATOM 3895 C C . ARG A 1 496 ? 1.965 0.355 8.257 1.00 81.50 496 ARG A C 1
ATOM 3897 O O . ARG A 1 496 ? 1.131 -0.135 9.017 1.00 81.50 496 ARG A O 1
ATOM 3904 N N . ASP A 1 497 ? 3.063 0.938 8.712 1.00 83.69 497 ASP A N 1
ATOM 3905 C CA . ASP A 1 497 ? 3.385 1.007 10.132 1.00 83.69 497 ASP A CA 1
ATOM 3906 C C . ASP A 1 497 ? 2.568 2.120 10.826 1.00 83.69 497 ASP A C 1
ATOM 3908 O O . ASP A 1 497 ? 2.074 1.888 11.930 1.00 83.69 497 ASP A O 1
ATOM 3912 N N . GLU A 1 498 ? 2.249 3.227 10.138 1.00 84.62 498 GLU A N 1
ATOM 3913 C CA . GLU A 1 498 ? 1.196 4.182 10.538 1.00 84.62 498 GLU A CA 1
ATOM 3914 C C . GLU A 1 498 ? -0.196 3.521 10.611 1.00 84.62 498 GLU A C 1
ATOM 3916 O O . GLU A 1 498 ? -0.879 3.621 11.632 1.00 84.62 498 GLU A O 1
ATOM 3921 N N . TRP A 1 499 ? -0.628 2.802 9.566 1.00 81.69 499 TRP A N 1
ATOM 3922 C CA . TRP A 1 499 ? -1.947 2.155 9.527 1.00 81.69 499 TRP A CA 1
ATOM 3923 C C . TRP A 1 499 ? -2.068 1.013 10.539 1.00 81.69 499 TRP A C 1
ATOM 3925 O O . TRP A 1 499 ? -3.133 0.858 11.127 1.00 81.69 499 TRP A O 1
ATOM 3935 N N . THR A 1 500 ? -1.004 0.251 10.815 1.00 79.88 500 THR A N 1
ATOM 3936 C CA . THR A 1 500 ? -1.029 -0.756 11.892 1.00 79.88 500 THR A CA 1
ATOM 3937 C C . THR A 1 500 ? -0.897 -0.127 13.280 1.00 79.88 500 THR A C 1
ATOM 3939 O O . THR A 1 500 ? -1.368 -0.713 14.251 1.00 79.88 500 THR A O 1
ATOM 3942 N N . ALA A 1 501 ? -0.298 1.060 13.430 1.00 84.31 501 ALA A N 1
ATOM 3943 C CA . ALA A 1 501 ? -0.403 1.828 14.672 1.00 84.31 501 ALA A CA 1
ATOM 3944 C C . ALA A 1 501 ? -1.849 2.303 14.897 1.00 84.31 501 ALA A C 1
ATOM 3946 O O . ALA A 1 501 ? -2.386 2.108 15.986 1.00 84.31 501 ALA A O 1
ATOM 3947 N N . ALA A 1 502 ? -2.513 2.818 13.856 1.00 80.31 502 ALA A N 1
ATOM 3948 C CA . ALA A 1 502 ? -3.926 3.187 13.900 1.00 80.31 502 ALA A CA 1
ATOM 3949 C C . ALA A 1 502 ? -4.843 1.973 14.147 1.00 80.31 502 ALA A C 1
ATOM 3951 O O . ALA A 1 502 ? -5.762 2.066 14.956 1.00 80.31 502 ALA A O 1
ATOM 3952 N N . ALA A 1 503 ? -4.579 0.819 13.524 1.00 78.25 503 ALA A N 1
ATOM 3953 C CA . ALA A 1 503 ? -5.312 -0.422 13.782 1.00 78.25 503 ALA A CA 1
ATOM 3954 C C . ALA A 1 503 ? -5.189 -0.836 15.256 1.00 78.25 503 ALA A C 1
ATOM 3956 O O . ALA A 1 503 ? -6.210 -0.986 15.919 1.00 78.25 503 ALA A O 1
ATOM 3957 N N . ARG A 1 504 ? -3.967 -0.871 15.811 1.00 83.19 504 ARG A N 1
ATOM 3958 C CA . ARG A 1 504 ? -3.731 -1.129 17.246 1.00 83.19 504 ARG A CA 1
ATOM 3959 C C . ARG A 1 504 ? -4.389 -0.096 18.162 1.00 83.19 504 ARG A C 1
ATOM 3961 O O . ARG A 1 504 ? -4.811 -0.438 19.262 1.00 83.19 504 ARG A O 1
ATOM 3968 N N . GLU A 1 505 ? -4.512 1.162 17.738 1.00 87.12 505 GLU A N 1
ATOM 3969 C CA . GLU A 1 505 ? -5.254 2.185 18.486 1.00 87.12 505 GLU A CA 1
ATOM 3970 C C . GLU A 1 505 ? -6.770 1.899 18.491 1.00 87.12 505 GLU A C 1
ATOM 3972 O O . GLU A 1 505 ? -7.442 2.131 19.496 1.00 87.12 505 GLU A O 1
ATOM 3977 N N . MET A 1 506 ? -7.317 1.372 17.391 1.00 83.75 506 MET A N 1
ATOM 3978 C CA . MET A 1 506 ? -8.720 0.949 17.287 1.00 83.75 506 MET A CA 1
ATOM 3979 C C . MET A 1 506 ? -8.978 -0.355 18.059 1.00 83.75 506 MET A C 1
ATOM 3981 O O . MET A 1 506 ? -9.980 -0.437 18.766 1.00 83.75 506 MET A O 1
ATOM 3985 N N . GLU A 1 507 ? -8.054 -1.320 18.025 1.00 82.19 507 GLU A N 1
ATOM 3986 C CA . GLU A 1 507 ? -8.065 -2.520 18.878 1.00 82.19 507 GLU A CA 1
ATOM 3987 C C . GLU A 1 507 ? -8.001 -2.148 20.367 1.00 82.19 507 GLU A C 1
ATOM 3989 O O . GLU A 1 507 ? -8.773 -2.667 21.169 1.00 82.19 507 GLU A O 1
ATOM 3994 N N . ALA A 1 508 ? -7.139 -1.201 20.754 1.00 86.56 508 ALA A N 1
ATOM 3995 C CA . ALA A 1 508 ? -7.051 -0.721 22.133 1.00 86.56 508 ALA A CA 1
ATOM 3996 C C . ALA A 1 508 ? -8.344 -0.018 22.585 1.00 86.56 508 ALA A C 1
ATOM 3998 O O . ALA A 1 508 ? -8.790 -0.219 23.715 1.00 86.56 508 ALA A O 1
ATOM 3999 N N . LYS A 1 509 ? -8.993 0.757 21.701 1.00 86.19 509 LYS A N 1
ATOM 4000 C CA . LYS A 1 509 ? -10.328 1.330 21.957 1.00 86.19 509 LYS A CA 1
ATOM 4001 C C . LYS A 1 509 ? -11.390 0.238 22.100 1.00 86.19 509 LYS A C 1
ATOM 4003 O O . LYS A 1 509 ? -12.181 0.307 23.034 1.00 86.19 509 LYS A O 1
ATOM 4008 N N . ALA A 1 510 ? -11.388 -0.780 21.239 1.00 81.81 510 ALA A N 1
ATOM 4009 C CA . ALA A 1 510 ? -12.284 -1.932 21.353 1.00 81.81 510 ALA A CA 1
ATOM 4010 C C . ALA A 1 510 ? -12.055 -2.710 22.665 1.00 81.81 510 ALA A C 1
ATOM 4012 O O . ALA A 1 510 ? -13.020 -3.084 23.326 1.00 81.81 510 ALA A O 1
ATOM 4013 N N . GLY A 1 511 ? -10.800 -2.865 23.102 1.00 81.81 511 GLY A N 1
ATOM 4014 C CA . GLY A 1 511 ? -10.432 -3.444 24.397 1.00 81.81 511 GLY A CA 1
ATOM 4015 C C . GLY A 1 511 ? -10.980 -2.650 25.588 1.00 81.81 511 GLY A C 1
ATOM 4016 O O . GLY A 1 511 ? -11.627 -3.226 26.458 1.00 81.81 511 GLY A O 1
ATOM 4017 N N . LEU A 1 512 ? -10.819 -1.323 25.589 1.00 89.69 512 LEU A N 1
ATOM 4018 C CA . LEU A 1 512 ? -11.398 -0.450 26.622 1.00 89.69 512 LEU A CA 1
ATOM 4019 C C . LEU A 1 512 ? -12.936 -0.502 26.631 1.00 89.69 512 LEU A C 1
ATOM 4021 O O . LEU A 1 512 ? -13.547 -0.578 27.695 1.00 89.69 512 LEU A O 1
ATOM 4025 N N . LEU A 1 513 ? -13.574 -0.529 25.456 1.00 86.75 513 LEU A N 1
ATOM 4026 C CA . LEU A 1 513 ? -15.026 -0.707 25.341 1.00 86.75 513 LEU A CA 1
ATOM 4027 C C . LEU A 1 513 ? -15.475 -2.098 25.822 1.00 86.75 513 LEU A C 1
ATOM 4029 O O . LEU A 1 513 ? -16.565 -2.226 26.378 1.00 86.75 513 LEU A O 1
ATOM 4033 N N . MET A 1 514 ? -14.653 -3.137 25.647 1.00 84.12 514 MET A N 1
ATOM 4034 C CA . MET A 1 514 ? -14.896 -4.479 26.187 1.00 84.12 514 MET A CA 1
ATOM 4035 C C . MET A 1 514 ? -14.786 -4.506 27.716 1.00 84.12 514 MET A C 1
ATOM 4037 O O . MET A 1 514 ? -15.664 -5.079 28.364 1.00 84.12 514 MET A O 1
ATOM 4041 N N . ASP A 1 515 ? -13.795 -3.830 28.303 1.00 89.31 515 ASP A N 1
ATOM 4042 C CA . ASP A 1 515 ? -13.693 -3.636 29.757 1.00 89.31 515 ASP A CA 1
ATOM 4043 C C . ASP A 1 515 ? -14.907 -2.870 30.315 1.00 89.31 515 ASP A C 1
ATOM 4045 O O . ASP A 1 515 ? -15.458 -3.254 31.353 1.00 89.31 515 ASP A O 1
ATOM 4049 N N . ASP A 1 516 ? -15.396 -1.846 29.605 1.00 86.19 516 ASP A N 1
ATOM 4050 C CA . ASP A 1 516 ? -16.632 -1.129 29.948 1.00 86.19 516 ASP A CA 1
ATOM 4051 C C . ASP A 1 516 ? -17.886 -2.009 29.793 1.00 86.19 516 ASP A C 1
ATOM 4053 O O . ASP A 1 516 ? -18.776 -1.973 30.650 1.00 86.19 516 ASP A O 1
ATOM 4057 N N . VAL A 1 517 ? -17.957 -2.870 28.770 1.00 86.00 517 VAL A N 1
ATOM 4058 C CA . VAL A 1 517 ? -19.011 -3.894 28.632 1.00 86.00 517 VAL A CA 1
ATOM 4059 C C . VAL A 1 517 ? -18.966 -4.878 29.799 1.00 86.00 517 VAL A C 1
ATOM 4061 O O . VAL A 1 517 ? -20.017 -5.209 30.354 1.00 86.00 517 VAL A O 1
ATOM 4064 N N . GLU A 1 518 ? -17.789 -5.335 30.227 1.00 89.06 518 GLU A N 1
ATOM 4065 C CA . GLU A 1 518 ? -17.666 -6.181 31.413 1.00 89.06 518 GLU A CA 1
ATOM 4066 C C . GLU A 1 518 ? -18.028 -5.433 32.701 1.00 89.06 518 GLU A C 1
ATOM 4068 O O . GLU A 1 518 ? -18.709 -5.989 33.566 1.00 89.06 518 GLU A O 1
ATOM 4073 N N . CYS A 1 519 ? -17.635 -4.166 32.838 1.00 89.50 519 CYS A N 1
ATOM 4074 C CA . CYS A 1 519 ? -18.021 -3.305 33.951 1.00 89.50 519 CYS A CA 1
ATOM 4075 C C . CYS A 1 519 ? -19.549 -3.153 34.021 1.00 89.50 519 CYS A C 1
ATOM 4077 O O . CYS A 1 519 ? -20.152 -3.389 35.071 1.00 89.50 519 CYS A O 1
ATOM 4079 N N . ALA A 1 520 ? -20.203 -2.867 32.895 1.00 83.69 520 ALA A N 1
ATOM 4080 C CA . ALA A 1 520 ? -21.653 -2.777 32.795 1.00 83.69 520 ALA A CA 1
ATOM 4081 C C . ALA A 1 520 ? -22.342 -4.132 33.054 1.00 83.69 520 ALA A C 1
ATOM 4083 O O . ALA A 1 520 ? -23.366 -4.172 33.740 1.00 83.69 520 ALA A O 1
ATOM 4084 N N . ARG A 1 521 ? -21.764 -5.262 32.610 1.00 88.00 521 ARG A N 1
ATOM 4085 C CA . ARG A 1 521 ? -22.235 -6.623 32.952 1.00 88.00 521 ARG A CA 1
ATOM 4086 C C . ARG A 1 521 ? -22.146 -6.891 34.460 1.00 88.00 521 ARG A C 1
ATOM 4088 O O . ARG A 1 521 ? -23.127 -7.348 35.043 1.00 88.00 521 ARG A O 1
ATOM 4095 N N . ARG A 1 522 ? -21.031 -6.540 35.114 1.00 88.62 522 ARG A N 1
ATOM 4096 C CA . ARG A 1 522 ? -20.851 -6.633 36.579 1.00 88.62 522 ARG A CA 1
ATOM 4097 C C . ARG A 1 522 ? -21.861 -5.750 37.322 1.00 88.62 522 ARG A C 1
ATOM 4099 O O . ARG A 1 522 ? -22.482 -6.199 38.283 1.00 88.62 522 ARG A O 1
ATOM 4106 N N . GLN A 1 523 ? -22.089 -4.518 36.857 1.00 85.31 523 GLN A N 1
ATOM 4107 C CA . GLN A 1 523 ? -23.103 -3.612 37.414 1.00 85.31 523 GLN A CA 1
ATOM 4108 C C . GLN A 1 523 ? -24.526 -4.165 37.254 1.00 85.31 523 GLN A C 1
ATOM 4110 O O . GLN A 1 523 ? -25.312 -4.106 38.202 1.00 85.31 523 GLN A O 1
ATOM 4115 N N . ARG A 1 524 ? -24.847 -4.749 36.092 1.00 86.31 524 ARG A N 1
ATOM 4116 C CA . ARG A 1 524 ? -26.128 -5.412 35.817 1.00 86.31 524 ARG A CA 1
ATOM 4117 C C . ARG A 1 524 ? -26.346 -6.612 36.744 1.00 86.31 524 ARG A C 1
ATOM 4119 O O . ARG A 1 524 ? -27.380 -6.668 37.403 1.00 86.31 524 ARG A O 1
ATOM 4126 N N . GLN A 1 525 ? -25.364 -7.501 36.884 1.00 88.06 525 GLN A N 1
ATOM 4127 C CA . GLN A 1 525 ? -25.414 -8.631 37.825 1.00 88.06 525 GLN A CA 1
ATOM 4128 C C . GLN A 1 525 ? -25.568 -8.154 39.280 1.00 88.06 525 GLN A C 1
ATOM 4130 O O . GLN A 1 525 ? -26.360 -8.701 40.047 1.00 88.06 525 GLN A O 1
ATOM 4135 N N . ALA A 1 526 ? -24.879 -7.076 39.665 1.00 86.00 526 ALA A N 1
AT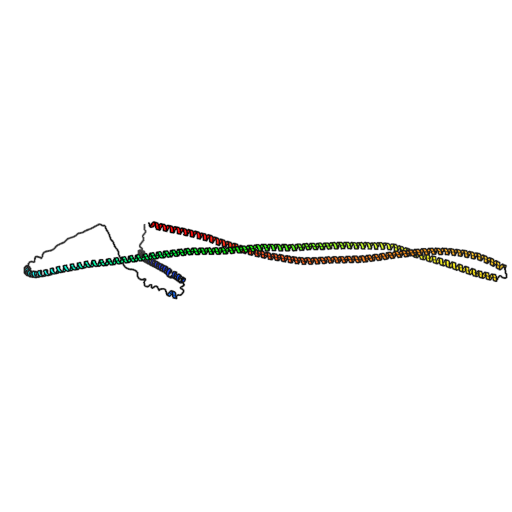OM 4136 C CA . ALA A 1 526 ? -25.022 -6.459 40.983 1.00 86.00 526 ALA A CA 1
ATOM 4137 C C . ALA A 1 526 ? -26.372 -5.740 41.187 1.00 86.00 526 ALA A C 1
ATOM 4139 O O . ALA A 1 526 ? -26.756 -5.496 42.335 1.00 86.00 526 ALA A O 1
ATOM 4140 N N . ALA A 1 527 ? -27.093 -5.389 40.116 1.00 82.62 527 ALA A N 1
ATOM 4141 C CA . ALA A 1 527 ? -28.485 -4.945 40.168 1.00 82.62 527 ALA A CA 1
ATOM 4142 C C . ALA A 1 527 ? -29.444 -6.144 40.274 1.00 82.62 527 ALA A C 1
ATOM 4144 O O . ALA A 1 527 ? -30.322 -6.124 41.129 1.00 82.62 527 ALA A O 1
ATOM 4145 N N . GLU A 1 528 ? -29.221 -7.218 39.513 1.00 84.44 528 GLU A N 1
ATOM 4146 C CA . GLU A 1 528 ? -29.983 -8.479 39.559 1.00 84.44 528 GLU A CA 1
ATOM 4147 C C . GLU A 1 528 ? -29.899 -9.159 40.945 1.00 84.44 528 GLU A C 1
ATOM 4149 O O . GLU A 1 528 ? -30.905 -9.607 41.498 1.00 84.44 528 GLU A O 1
ATOM 4154 N N . ALA A 1 529 ? -28.733 -9.123 41.596 1.00 86.56 529 ALA A N 1
ATOM 4155 C CA . ALA A 1 529 ? -28.557 -9.552 42.989 1.00 86.56 529 ALA A CA 1
ATOM 4156 C C . ALA A 1 529 ? -29.303 -8.660 44.010 1.00 86.56 529 ALA A C 1
ATOM 4158 O O . ALA A 1 529 ? -29.597 -9.087 45.129 1.00 86.56 529 ALA A O 1
ATOM 4159 N N . LYS A 1 530 ? -29.625 -7.408 43.650 1.00 86.94 530 LYS A N 1
ATOM 4160 C CA . LYS A 1 530 ? -30.400 -6.479 44.492 1.00 86.94 530 LYS A CA 1
ATOM 4161 C C . LYS A 1 530 ? -31.901 -6.593 44.234 1.00 86.94 530 LYS A C 1
ATOM 4163 O O . LYS A 1 530 ? -32.654 -6.568 45.206 1.00 86.94 530 LYS A O 1
ATOM 4168 N N . THR A 1 531 ? -32.342 -6.768 42.984 1.00 82.75 531 THR A N 1
ATOM 4169 C CA . THR A 1 531 ? -33.757 -7.012 42.653 1.00 82.75 531 THR A CA 1
ATOM 4170 C C . THR A 1 531 ? -34.225 -8.323 43.274 1.00 82.75 531 THR A C 1
ATOM 4172 O O . THR A 1 531 ? -35.212 -8.311 44.001 1.00 82.75 531 THR A O 1
ATOM 4175 N N . THR A 1 532 ? -33.474 -9.418 43.119 1.00 86.12 532 THR A N 1
ATOM 4176 C CA . THR A 1 532 ? -33.777 -10.716 43.756 1.00 86.12 532 THR A CA 1
ATOM 4177 C C . THR A 1 532 ? -33.860 -10.619 45.282 1.00 86.12 532 THR A C 1
ATOM 4179 O O . THR A 1 532 ? -34.835 -11.090 45.866 1.00 86.12 532 THR A O 1
ATOM 4182 N N . LYS A 1 533 ? -32.911 -9.937 45.943 1.00 87.00 533 LYS A N 1
ATOM 4183 C CA . LYS A 1 533 ? -32.949 -9.728 47.403 1.00 87.00 533 LYS A CA 1
ATOM 4184 C C . LYS A 1 533 ? -34.130 -8.860 47.861 1.00 87.00 533 LYS A C 1
ATOM 4186 O O . LYS A 1 533 ? -34.700 -9.122 48.918 1.00 87.00 533 LYS A O 1
ATOM 4191 N N . CYS A 1 534 ? -34.526 -7.851 47.082 1.00 85.25 534 CYS A N 1
ATOM 4192 C CA . CYS A 1 534 ? -35.707 -7.037 47.389 1.00 85.25 534 CYS A CA 1
ATOM 4193 C C . CYS A 1 534 ? -37.021 -7.788 47.109 1.00 85.25 534 CYS A C 1
ATOM 4195 O O . CYS A 1 534 ? -37.959 -7.654 47.887 1.00 85.25 534 CYS A O 1
ATOM 4197 N N . LEU A 1 535 ? -37.080 -8.622 46.065 1.00 85.19 535 LEU A N 1
ATOM 4198 C CA . LEU A 1 535 ? -38.219 -9.497 45.763 1.00 85.19 535 LEU A CA 1
ATOM 4199 C C . LEU A 1 535 ? -38.417 -10.571 46.839 1.00 85.19 535 LEU A C 1
ATOM 4201 O O . LEU A 1 535 ? -39.547 -10.804 47.255 1.00 85.19 535 LEU A O 1
ATOM 4205 N N . ALA A 1 536 ? -37.335 -11.183 47.331 1.00 85.75 536 ALA A N 1
ATOM 4206 C CA . ALA A 1 536 ? -37.395 -12.109 48.462 1.00 85.75 536 ALA A CA 1
ATOM 4207 C C . ALA A 1 536 ? -37.998 -11.424 49.700 1.00 85.75 536 ALA A C 1
ATOM 4209 O O . ALA A 1 536 ? -38.950 -11.936 50.282 1.00 85.75 536 ALA A O 1
ATOM 4210 N N . ARG A 1 537 ? -37.527 -10.215 50.032 1.00 85.19 537 ARG A N 1
ATOM 4211 C CA . ARG A 1 537 ? -38.040 -9.444 51.173 1.00 85.19 537 ARG A CA 1
ATOM 4212 C C . ARG A 1 537 ? -39.476 -8.935 50.981 1.00 85.19 537 ARG A C 1
ATOM 4214 O O . ARG A 1 537 ? -40.209 -8.810 51.953 1.00 85.19 537 ARG A O 1
ATOM 4221 N N . LEU A 1 538 ? -39.908 -8.668 49.746 1.00 82.06 538 LEU A N 1
ATOM 4222 C CA . LEU A 1 538 ? -41.311 -8.362 49.443 1.00 82.06 538 LEU A CA 1
ATOM 4223 C C . LEU A 1 538 ? -42.217 -9.585 49.615 1.00 82.06 538 LEU A C 1
ATOM 4225 O O . LEU A 1 538 ? -43.305 -9.427 50.157 1.00 82.06 538 LEU A O 1
ATOM 4229 N N . LYS A 1 539 ? -41.768 -10.789 49.233 1.00 84.19 539 LYS A N 1
ATOM 4230 C CA . LYS A 1 539 ? -42.488 -12.042 49.529 1.00 84.19 539 LYS A CA 1
ATOM 4231 C C . LYS A 1 539 ? -42.569 -12.317 51.032 1.00 84.19 539 LYS A C 1
ATOM 4233 O O . LYS A 1 539 ? -43.609 -12.734 51.513 1.00 84.19 539 LYS A O 1
ATOM 4238 N N . GLU A 1 540 ? -41.497 -12.042 51.765 1.00 84.56 540 GLU A N 1
ATOM 4239 C CA . GLU A 1 540 ? -41.418 -12.180 53.226 1.00 84.56 540 GLU A CA 1
ATOM 4240 C C . GLU A 1 540 ? -42.389 -11.214 53.940 1.00 84.56 540 GLU A C 1
ATOM 4242 O O . GLU A 1 540 ? -43.149 -11.622 54.816 1.00 84.56 540 GLU A O 1
ATOM 4247 N N . ILE A 1 541 ? -42.456 -9.950 53.493 1.00 79.69 541 ILE A N 1
ATOM 4248 C CA . ILE A 1 541 ? -43.463 -8.972 53.945 1.00 79.69 541 ILE A CA 1
ATOM 4249 C C . ILE A 1 541 ? -44.882 -9.386 53.523 1.00 79.69 541 ILE A C 1
ATOM 4251 O O . ILE A 1 541 ? -45.818 -9.189 54.291 1.00 79.69 541 ILE A O 1
ATOM 4255 N N . GLN A 1 542 ? -45.061 -9.948 52.324 1.00 79.81 542 GLN A N 1
ATOM 4256 C CA . GLN A 1 542 ? -46.364 -10.415 51.847 1.00 79.81 542 GLN A CA 1
ATOM 4257 C C . GLN A 1 542 ? -46.882 -11.599 52.672 1.00 79.81 542 GLN A C 1
ATOM 4259 O O . GLN A 1 542 ? -48.015 -11.517 53.128 1.00 79.81 542 GLN A O 1
ATOM 4264 N N . SER A 1 543 ? -46.053 -12.616 52.942 1.00 81.69 543 SER A N 1
ATOM 4265 C CA . SER A 1 543 ? -46.399 -13.718 53.854 1.00 81.69 543 SER A CA 1
ATOM 4266 C C . SER A 1 543 ? -46.813 -13.162 55.210 1.00 81.69 543 SER A C 1
ATOM 4268 O O . SER A 1 543 ? -47.913 -13.428 55.657 1.00 81.69 543 SER A O 1
ATOM 4270 N N . CYS A 1 544 ? -46.009 -12.273 55.803 1.00 79.38 544 CYS A N 1
ATOM 4271 C CA . CYS A 1 544 ? -46.333 -11.670 57.096 1.00 79.38 544 CYS A CA 1
ATOM 4272 C C . CYS A 1 544 ? -47.661 -10.878 57.086 1.00 79.38 544 CYS A C 1
ATOM 4274 O O . CYS A 1 544 ? -48.374 -10.865 58.085 1.00 79.38 544 CYS A O 1
ATOM 4276 N N . LEU A 1 545 ? -48.037 -10.241 55.969 1.00 75.50 545 LEU A N 1
ATOM 4277 C CA . LEU A 1 545 ? -49.348 -9.595 55.815 1.00 75.50 545 LEU A CA 1
ATOM 4278 C C . LEU A 1 545 ? -50.493 -10.606 55.639 1.00 75.50 545 LEU A C 1
ATOM 4280 O O . LEU A 1 545 ? -51.586 -10.370 56.151 1.00 75.50 545 LEU A O 1
ATOM 4284 N N . GLU A 1 546 ? -50.262 -11.712 54.936 1.00 76.88 546 GLU A N 1
ATOM 4285 C CA . GLU A 1 546 ? -51.220 -12.814 54.768 1.00 76.88 546 GLU A CA 1
ATOM 4286 C C . GLU A 1 546 ? -51.441 -13.541 56.109 1.00 76.88 546 GLU A C 1
ATOM 4288 O O . GLU A 1 546 ? -52.579 -13.654 56.559 1.00 76.88 546 GLU A O 1
ATOM 4293 N N . ASP A 1 547 ? -50.368 -13.880 56.827 1.00 79.12 547 ASP A N 1
ATOM 4294 C CA . ASP A 1 547 ? -50.382 -14.434 58.186 1.00 79.12 547 ASP A CA 1
ATOM 4295 C C . ASP A 1 547 ? -51.119 -13.497 59.164 1.00 79.12 547 ASP A C 1
ATOM 4297 O O . ASP A 1 547 ? -52.025 -13.922 59.882 1.00 79.12 547 ASP A O 1
ATOM 4301 N N . LYS A 1 548 ? -50.803 -12.189 59.161 1.00 75.38 548 LYS A N 1
ATOM 4302 C CA . LYS A 1 548 ? -51.458 -11.210 60.049 1.00 75.38 548 LYS A CA 1
ATOM 4303 C C . LYS A 1 548 ? -52.904 -10.905 59.679 1.00 75.38 548 LYS A C 1
ATOM 4305 O O . LYS A 1 548 ? -53.695 -10.622 60.575 1.00 75.38 548 LYS A O 1
ATOM 4310 N N . THR A 1 549 ? -53.289 -10.977 58.405 1.00 73.31 549 THR A N 1
ATOM 4311 C CA . THR A 1 549 ? -54.714 -10.891 58.044 1.00 73.31 549 THR A CA 1
ATOM 4312 C C . THR A 1 549 ? -55.467 -12.158 58.436 1.00 73.31 549 THR A C 1
ATOM 4314 O O . THR A 1 549 ? -56.609 -12.044 58.876 1.00 73.31 549 THR A O 1
ATOM 4317 N N . PHE A 1 550 ? -54.830 -13.333 58.400 1.00 74.88 550 PHE A N 1
ATOM 4318 C CA . PHE A 1 550 ? -55.410 -14.563 58.939 1.00 74.88 550 PHE A CA 1
ATOM 4319 C C . PHE A 1 550 ? -55.601 -14.495 60.462 1.00 74.88 550 PHE A C 1
ATOM 4321 O O . PHE A 1 550 ? -56.713 -14.732 60.927 1.00 74.88 550 PHE A O 1
ATOM 4328 N N . GLU A 1 551 ? -54.579 -14.077 61.223 1.00 74.38 551 GLU A N 1
ATOM 4329 C CA . GLU A 1 551 ? -54.684 -13.836 62.676 1.00 74.38 551 GLU A CA 1
ATOM 4330 C C . GLU A 1 551 ? -55.812 -12.849 63.018 1.00 74.38 551 GLU A C 1
ATOM 4332 O O . GLU A 1 551 ? -56.613 -13.102 63.918 1.00 74.38 551 GLU A O 1
ATOM 4337 N N . CYS A 1 552 ? -55.910 -11.729 62.291 1.00 68.81 552 CYS A N 1
ATOM 4338 C CA . CYS A 1 552 ? -56.986 -10.754 62.481 1.00 68.81 552 CYS A CA 1
ATOM 4339 C C . CYS A 1 552 ? -58.372 -11.351 62.198 1.00 68.81 552 CYS A C 1
ATOM 4341 O O . CYS A 1 552 ? -59.310 -11.061 62.939 1.00 68.81 552 CYS A O 1
ATOM 4343 N N . MET A 1 553 ? -58.520 -12.180 61.158 1.00 70.69 553 MET A N 1
ATOM 4344 C CA . MET A 1 553 ? -59.794 -12.840 60.855 1.00 70.69 553 MET A CA 1
ATOM 4345 C C . MET A 1 553 ? -60.172 -13.877 61.915 1.00 70.69 553 MET A C 1
ATOM 4347 O O . MET A 1 553 ? -61.333 -13.906 62.319 1.00 70.69 553 MET A O 1
ATOM 4351 N N . THR A 1 554 ? -59.228 -14.681 62.418 1.00 73.06 554 THR A N 1
ATOM 4352 C CA . THR A 1 554 ? -59.519 -15.613 63.521 1.00 73.06 554 THR A CA 1
ATOM 4353 C C . THR A 1 554 ? -59.869 -14.859 64.799 1.00 73.06 554 THR A C 1
ATOM 4355 O O . THR A 1 554 ? -60.873 -15.174 65.419 1.00 73.06 554 THR A O 1
ATOM 4358 N N . TRP A 1 555 ? -59.155 -13.780 65.140 1.00 71.31 555 TRP A N 1
ATOM 4359 C CA . TRP A 1 555 ? -59.468 -12.983 66.335 1.00 71.31 555 TRP A CA 1
ATOM 4360 C C . TRP A 1 555 ? -60.828 -12.268 66.237 1.00 71.31 555 TRP A C 1
ATOM 4362 O O . TRP A 1 555 ? -61.528 -12.115 67.237 1.00 71.31 555 TRP A O 1
ATOM 4372 N N . GLN A 1 556 ? -61.248 -11.873 65.028 1.00 67.62 556 GLN A N 1
ATOM 4373 C CA . GLN A 1 556 ? -62.606 -11.381 64.767 1.00 67.62 556 GLN A CA 1
ATOM 4374 C C . GLN A 1 556 ? -63.668 -12.484 64.901 1.00 67.62 556 GLN A C 1
ATOM 4376 O O . GLN A 1 556 ? -64.751 -12.206 65.411 1.00 67.62 556 GLN A O 1
ATOM 4381 N N . GLN A 1 557 ? -63.374 -13.719 64.484 1.00 72.00 557 GLN A N 1
ATOM 4382 C CA . GLN A 1 557 ? -64.268 -14.869 64.669 1.00 72.00 557 GLN A CA 1
ATOM 4383 C C . GLN A 1 557 ? -64.384 -15.268 66.148 1.00 72.00 557 GLN A C 1
ATOM 4385 O O . GLN A 1 557 ? -65.501 -15.438 66.632 1.00 72.00 557 GLN A O 1
ATOM 4390 N N . ASP A 1 558 ? -63.271 -15.318 66.882 1.00 71.75 558 ASP A N 1
ATOM 4391 C CA . ASP A 1 558 ? -63.239 -15.615 68.319 1.00 71.75 558 ASP A CA 1
ATOM 4392 C C . ASP A 1 558 ? -64.008 -14.554 69.125 1.00 71.75 558 ASP A C 1
ATOM 4394 O O . ASP A 1 558 ? -64.831 -14.887 69.976 1.00 71.75 558 ASP A O 1
ATOM 4398 N N . MET A 1 559 ? -63.815 -13.263 68.819 1.00 66.94 559 MET A N 1
ATOM 4399 C CA . MET A 1 559 ? -64.583 -12.177 69.444 1.00 66.94 559 MET A CA 1
ATOM 4400 C C . MET A 1 559 ? -66.070 -12.207 69.069 1.00 66.94 559 MET A C 1
ATOM 4402 O O . MET A 1 559 ? -66.913 -11.885 69.907 1.00 66.94 559 MET A O 1
ATOM 4406 N N . ALA A 1 560 ? -66.418 -12.616 67.844 1.00 65.62 560 ALA A N 1
ATOM 4407 C CA . ALA A 1 560 ? -67.813 -12.803 67.451 1.00 65.62 560 ALA A CA 1
ATOM 4408 C C . ALA A 1 560 ? -68.463 -13.967 68.221 1.00 65.62 560 ALA A C 1
ATOM 4410 O O . ALA A 1 560 ? -69.566 -13.795 68.742 1.00 65.62 560 ALA A O 1
ATOM 4411 N N . ALA A 1 561 ? -67.768 -15.100 68.368 1.00 66.62 561 ALA A N 1
ATOM 4412 C CA . ALA A 1 561 ? -68.220 -16.244 69.161 1.00 66.62 561 ALA A CA 1
ATOM 4413 C C . ALA A 1 561 ? -68.404 -15.874 70.643 1.00 66.62 561 ALA A C 1
ATOM 4415 O O . ALA A 1 561 ? -69.492 -16.049 71.183 1.00 66.62 561 ALA A O 1
ATOM 4416 N N . LEU A 1 562 ? -67.409 -15.229 71.262 1.00 63.09 562 LEU A N 1
ATOM 4417 C CA . LEU A 1 562 ? -67.507 -14.730 72.640 1.00 63.09 562 LEU A CA 1
ATOM 4418 C C . LEU A 1 562 ? -68.665 -13.734 72.826 1.00 63.09 562 LEU A C 1
ATOM 4420 O O . LEU A 1 562 ? -69.310 -13.727 73.874 1.00 63.09 562 LEU A O 1
ATOM 4424 N N . SER A 1 563 ? -68.968 -12.908 71.816 1.00 56.00 563 SER A N 1
ATOM 4425 C CA . SER A 1 563 ? -70.136 -12.016 71.856 1.00 56.00 563 SER A CA 1
ATOM 4426 C C . SER A 1 563 ? -71.469 -12.772 71.783 1.00 56.00 563 SER A C 1
ATOM 4428 O O . SER A 1 563 ? -72.438 -12.350 72.415 1.00 56.00 563 SER A O 1
ATOM 4430 N N . ALA A 1 564 ? -71.510 -13.904 71.071 1.00 56.19 564 ALA A N 1
ATOM 4431 C CA . ALA A 1 564 ? -72.676 -14.775 71.005 1.00 56.19 564 ALA A CA 1
ATOM 4432 C C . ALA A 1 564 ? -72.887 -15.508 72.338 1.00 56.19 564 ALA A C 1
ATOM 4434 O O . ALA A 1 564 ? -73.982 -15.422 72.890 1.00 56.19 564 ALA A O 1
ATOM 4435 N N . ASP A 1 565 ? -71.846 -16.117 72.910 1.00 53.50 565 ASP A N 1
ATOM 4436 C CA . ASP A 1 565 ? -71.929 -16.834 74.192 1.00 53.50 565 ASP A CA 1
ATOM 4437 C C . ASP A 1 565 ? -72.385 -15.907 75.334 1.00 53.50 565 ASP A C 1
ATOM 4439 O O . ASP A 1 565 ? -73.298 -16.237 76.092 1.00 53.50 565 ASP A O 1
ATOM 4443 N N . VAL A 1 566 ? -71.832 -14.689 75.410 1.00 53.88 566 VAL A N 1
ATOM 4444 C CA . VAL A 1 566 ? -72.274 -13.666 76.378 1.00 53.88 566 VAL A CA 1
ATOM 4445 C C . VAL A 1 566 ? -73.727 -13.233 76.137 1.00 53.88 566 VAL A C 1
ATOM 4447 O O . VAL A 1 566 ? -74.430 -12.902 77.092 1.00 53.88 566 VAL A O 1
ATOM 4450 N N . SER A 1 567 ? -74.214 -13.256 74.890 1.00 49.16 567 SER A N 1
ATOM 4451 C CA . SER A 1 567 ? -75.621 -12.959 74.587 1.00 49.16 567 SER A CA 1
ATOM 4452 C C . SER A 1 567 ? -76.584 -14.085 74.988 1.00 49.16 567 SER A C 1
ATOM 4454 O O . SER A 1 567 ? -77.715 -13.782 75.361 1.00 49.16 567 SER A O 1
ATOM 4456 N N . VAL A 1 568 ? -76.136 -15.348 74.983 1.00 49.47 568 VAL A N 1
ATOM 4457 C CA . VAL A 1 568 ? -76.918 -16.508 75.452 1.00 49.47 568 VAL A CA 1
ATOM 4458 C C . VAL A 1 568 ? -77.064 -16.482 76.974 1.00 49.47 568 VAL A C 1
ATOM 4460 O O . VAL A 1 568 ? -78.181 -16.562 77.476 1.00 49.47 568 VAL A O 1
ATOM 4463 N N . ILE A 1 569 ? -75.974 -16.243 77.712 1.00 50.16 569 ILE A N 1
ATOM 4464 C CA . ILE A 1 569 ? -76.002 -16.157 79.187 1.00 50.16 569 ILE A CA 1
ATOM 4465 C C . ILE A 1 569 ? -77.000 -15.083 79.669 1.00 50.16 569 ILE A C 1
ATOM 4467 O O . ILE A 1 569 ? -77.728 -15.285 80.637 1.00 50.16 569 ILE A O 1
ATOM 4471 N N . HIS A 1 570 ? -77.101 -13.959 78.952 1.00 43.72 570 HIS A N 1
ATOM 4472 C CA . HIS A 1 570 ? -78.040 -12.873 79.266 1.00 43.72 570 HIS A CA 1
ATOM 4473 C C . HIS A 1 570 ? -79.503 -13.130 78.828 1.00 43.72 570 HIS A C 1
ATOM 4475 O O . HIS A 1 570 ? -80.372 -12.277 79.048 1.00 43.72 570 HIS A O 1
ATOM 4481 N N . ILE A 1 571 ? -79.779 -14.280 78.204 1.00 49.44 571 ILE A N 1
ATOM 4482 C CA . ILE A 1 571 ? -81.126 -14.820 77.971 1.00 49.44 571 ILE A CA 1
ATOM 4483 C C . ILE A 1 571 ? -81.476 -15.798 79.102 1.00 49.44 571 ILE A C 1
ATOM 4485 O O . ILE A 1 571 ? -82.528 -15.633 79.717 1.00 49.44 571 ILE A O 1
ATOM 4489 N N . ASP A 1 572 ? -80.570 -16.711 79.463 1.00 42.47 572 ASP A N 1
ATOM 4490 C CA . ASP A 1 572 ? -80.778 -17.669 80.563 1.00 42.47 572 ASP A CA 1
ATOM 4491 C C . ASP A 1 572 ? -81.023 -16.955 81.915 1.00 42.47 572 ASP A C 1
ATOM 4493 O O . ASP A 1 572 ? -81.983 -17.268 82.622 1.00 42.47 572 ASP A O 1
ATOM 4497 N N . GLU A 1 573 ? -80.260 -15.894 82.229 1.00 44.84 573 GLU A N 1
ATOM 4498 C CA . GLU A 1 573 ? -80.473 -15.045 83.425 1.00 44.84 573 GLU A CA 1
ATOM 4499 C C . GLU A 1 573 ? -81.852 -14.343 83.475 1.00 44.84 573 GLU A C 1
ATOM 4501 O O . GLU A 1 573 ? -82.232 -13.783 84.513 1.00 44.84 573 GLU A O 1
ATOM 4506 N N . LYS A 1 574 ? -82.603 -14.327 82.365 1.00 44.25 574 LYS A N 1
ATOM 4507 C CA . LYS A 1 574 ? -83.982 -13.820 82.309 1.00 44.25 574 LYS A CA 1
ATOM 4508 C C . LYS A 1 574 ? -85.037 -14.909 82.449 1.00 44.25 574 LYS A C 1
ATOM 4510 O O . LYS A 1 574 ? -86.097 -14.601 82.989 1.00 44.25 574 LYS A O 1
ATOM 4515 N N . GLU A 1 575 ? -84.773 -16.134 82.000 1.00 44.06 575 GLU A N 1
ATOM 4516 C CA . GLU A 1 575 ? -85.722 -17.245 82.153 1.00 44.06 575 GLU A CA 1
ATOM 4517 C C . GLU A 1 575 ? -85.693 -17.832 83.578 1.00 44.06 575 GLU A C 1
ATOM 4519 O O . GLU A 1 575 ? -86.742 -18.201 84.096 1.00 44.06 575 GLU A O 1
ATOM 4524 N N . GLU A 1 576 ? -84.568 -17.764 84.307 1.00 41.56 576 GLU A N 1
ATOM 4525 C CA . GLU A 1 576 ? -84.529 -18.075 85.756 1.00 41.56 576 GLU A CA 1
ATOM 4526 C C . GLU A 1 576 ? -85.204 -17.011 86.664 1.00 41.56 576 GLU A C 1
ATOM 4528 O O . GLU A 1 576 ? -85.106 -17.074 87.893 1.00 41.56 576 GLU A O 1
ATOM 4533 N N . ARG A 1 577 ? -85.892 -16.007 86.097 1.00 42.09 577 ARG A N 1
ATOM 4534 C CA . ARG A 1 577 ? -86.581 -14.934 86.850 1.00 42.09 577 ARG A CA 1
ATOM 4535 C C . ARG A 1 577 ? -88.074 -14.778 86.524 1.00 42.09 577 ARG A C 1
ATOM 4537 O O . ARG A 1 577 ? -88.641 -13.715 86.795 1.00 42.09 577 ARG A O 1
ATOM 4544 N N . THR A 1 578 ? -88.711 -15.829 86.003 1.00 37.94 578 THR A N 1
ATOM 4545 C CA . THR A 1 578 ? -90.171 -15.922 85.786 1.00 37.94 578 THR A CA 1
ATOM 4546 C C . THR A 1 578 ? -90.765 -17.175 86.411 1.00 37.94 578 THR A C 1
ATOM 4548 O O . THR A 1 578 ? -91.740 -17.018 87.177 1.00 37.94 578 THR A O 1
#

Secondary structure (DSSP, 8-state):
--------HHHHHHHHHHHHHHHHHHHHHHHHHHHHHHHHHHHHHHHIIIIIIHHHHHHHTT---HHHHTTSPP---TT------------------------------------SGGGS-SGGGTTHHHHHHHHHHHHHHHHHHHHHHHHHHHHHHHHHHHHHHHHHHHHHHHHHHHHHHHHHHHHHHHHHHHHHHHHHHHHHHHHHHHHHHHHHHHHHHHHHHHHHHHHHHHHHHHHHHHHHHHHHHHHHHHHHHHHHHHHHHHHHHHHHHHHHHHHHHHHHHHHHHHHHHHHHHHHHHHHHHHHHHHHHHHHHHHHHHHHHHHHHHHHHHHHHHHHHHHHHHHHHHHHHHHHHHHHHHHHHHHHHHHHHHHHHHHHHH-TT-HHHHHHHHHHHHHHHHHHHHHHHHHHHHHHHHHHHHHHHHHHHHHHHHHHHHHHHHHHHHHHHHHHHHHHHHHHHHHHHHHHHHHHHHHHHHHHHHHHHHHHHHHHHHHHHHHHHHHHHHHHHHHHHHHHHHHHHHHHHHHHHHHHHHHHHHHHHHHHHHHHHHHHHHHHHHHHHHHHHHHHHHHHHHHHTT-

Organism: Aphanomyces astaci (NCBI:txid112090)

pLDDT: mean 71.16, std 16.39, range [26.06, 92.5]

Foldseek 3Di:
DDDDDDDDPPPVVVVVVVVVVVVVVVVVVVVVVVVVVVVVVVVVVCCCVVPVVVVVVCVVVPDDDVVVVVPDDDDDPPPPDDDDDDDDDDDDDDDDDDDDDDDDDDDDDDDDDDDDPPPPDDPCVVVVVVVVVVVVVVVVVVVVVVVVVVVVVVVVVVVVVVVVVVVVVVVVVVVVVVVVVVVVVVVVVVVVVVVVVVVVVVVVVVVVVVVVVVVVVVVVVLVVVVVVLVVVLVVLVVLLVVLVVLLVVLVVLLVVLVVLLVVLLVVLVVLLVVLVVVVVVVVVVLVVVVVVLVVVLVVVLVVLVVVLVVLVVLLVVLVVVLPVLVVVLVVLVVVLVVLVVVLVVLVVVLVVLVVVLVVLVVVVVVVVVVVVVVVVVLVVVVPPPPPVSVVVVVVVVVVCVVVVVVSVVVSVVSVVVNVVSVVVNVVSVVVSVVSVVVSVVSVVVNVVSVVVSVVSVVVSVVSVVVSVVSVVVSVVVVVVSVVVVVVVVVVSVVVVVVSVVVSVVSVVVSVVSVVVSVVSVVSSVVSVVSSVVSVVVSVVSVVVVVVSVVVVVVVVVVVVVVVVVVVVVVVVVVVVPD

Radius of gyration: 107.19 Å; chains: 1; bounding box: 191×115×325 Å